Protein 4GU3 (pdb70)

Secondary structure (DSSP, 8-state):
---EE-TTEEEE-TTS--EEEE-B-TTTEEEETTEEEESSPPPPPEE-TTEEEETTTTEEEE-HHHH-EEEEEEEEEEEEETTEEEEEEEEEEEEEETTEEEEEE--EEEE---SSEEEEEETTS-BPTT--GGGG--S---S-SEEEEEEEEEEETTEEEEEEEEEEEEEEETTEEEEEEEE-S----SEEEE--EEEEEE---/---EE-TTEEEE-GGG--EEEE-B-TTTEEEETTEEEESSPPPPPEE-TTEEEETTTTEEEE-HHHH-EEEEEEEEEEEEETTEEEEEEEEEEEEEETTEEEEEEPPEEEE---SSEEEEEETTS-BPTT--GGGG--S---S-SEEEEEEEEEEETTEEEEEEEEEEEEEEETTEEEEEEEE-S----SEEEE--EEEEEE---/--EE-TTEEEE-GGG--EEEE-B-TTTEEEETTEEEESSPPPPPEE-TTEEEETTTTEEEE-HHHH-EEEEEEEEEEEEETTEEEEEEEEEEEEEETTEEEEEE--EEEE---SSEEEEEETTS-BPTT--GGGG--S---S-SEEEEEEEEEEETTEEEEEEEEEEEEEEETTEEEEEEEE-S----SEEEE--EEEEEE---

Foldseek 3Di:
DDPDDDPVWDWDCPPVDTDIDGHDDPQQWDADPNDIDGDDDDDDDADDPLWHAPPVVRDIDGNPCLQKDKWKFWDWWWWDDPVDIDTDTAIWIWIHGHQKIKTKGAKDKFWDDDQWTKIKDAQCDGIDPPDDLLQPDAPDQDPFQDKDKWWKWFAAPNDTHTWIWIWTFHDDDPSMTMIIGGGTDDDDHGMMIIHMDMDMGGHHD/DCPDDDPPWDWDCPPVRTDIDHHDDPQQWDADPNDTDGDDDDDDDADDPLWHAPVVVRDIDGNPCLQKDKWKFWDWWWKDDPVDIDTDTAIWIWIRGHQKIKTKGAKDKFWDDDQWTKIKDAQCDGIDPPDHLLQPDAPDQDPFQDKDKWWKWFAAPHDTHTWIWIWTFHDDDPSMTMIIGGGTDDDDHGMMIIHMDMDMGGHND/DPDDDPVWDWDCPPNRTDIDGHDDPQQWDADPNHTDGDDDDDDDADDPLWHAPPVVRDIDGHPCLQKDKWKFWDWKWKDDPVDIDTDTAIWIWIHGHQKIKTKGAKDKFWDDDQWTKIKDAQCDGIDPPDDLLQPDAPDQDPFQDKDKWWKWAAAPNDTHTWIWIWTFHDDDPSMTMIIGGGTDDDDHGMMIIHMDMDMGGHND

Sequence (614 aa):
KIDSVLPPLTVREASGVRTLSFGYDTSDFTIINSVLSLRSRLTLPTYRYPLELDTANNRVQVADRFGMRTGTWTGQLQYQHPQLSWRANVTLNLMKVDDWLVLSFSQMTTNSIMADGKFVINFVSGLSSGWQTGDTEPSSTIDPLSTTFAAVQFLNNGQRIDAFRIMGVSEWTDGELEIKNYGGTYTGHTQVYWAPWTIMYPCNVKIDSVLPPLTVREASGVRTLSFGYDTSDFTIINSVLSLRSRLTLPTYRYPLELDTANNRVQVADRFGMRTGTWTGQLQYQHPQLSWRANVTLNLMKVDDWLVLSFSQMTTNSIMADGKFVINFVSGLSSGWQTGDTEPSSTIDPLSTTFAAVQFLNNGQRIDAFRIMGVSEWTDGELEIKNYGGTYTGHTQVYWAPWTIMYPCNVIDSVLPPLTVREASGVRTLSFGYDTSDFTIINSVLSLRSRLTLPTYRYPLELDTANNRVQVADRFGMRTGTWTGQLQYQHPQLSWRANVTLNLMKVDDWLVLSFSQMTTNSIMADGKFVINFVSGLSSGWQTGDTEPSSTIDPLSTTFAAVQFLNNGQRIDAFRIMGVSEWTDGELEIKNYGGTYTGHTQVYWAPWTIMYPCNV

Radius of gyration: 34.75 Å; Cα contacts (8 Å, |Δi|>4): 1647; chains: 3; bounding box: 112×80×69 Å

Organism: Reovirus type 1 (strain Lang) (NCBI:txid10884)

Solvent-accessible surface area: 26298 Å² total; per-residue (Å²): 128,31,68,55,37,84,48,0,1,68,52,62,71,77,114,81,65,103,32,3,30,12,12,62,29,85,74,25,0,34,57,90,132,68,39,0,3,37,129,90,68,91,95,57,13,89,39,101,102,14,4,66,68,35,114,93,94,53,68,3,14,28,6,100,114,31,5,24,30,71,10,46,2,80,22,70,1,13,1,72,34,126,133,52,76,27,144,18,124,20,65,2,41,0,1,13,0,7,15,4,0,5,0,1,3,56,113,23,87,7,84,28,3,53,55,72,10,73,4,10,0,41,0,89,80,34,33,35,116,57,21,123,37,34,12,0,78,17,27,18,137,21,64,2,4,15,12,23,8,0,5,4,38,0,22,28,102,82,130,137,63,47,3,3,0,0,1,0,0,6,93,53,70,120,0,70,0,27,1,60,1,53,9,6,39,88,44,52,29,90,77,0,44,0,5,13,4,10,5,31,0,0,0,75,87,118,40,85,63,35,101,58,2,1,68,66,62,68,70,107,87,61,27,28,4,41,8,19,54,23,96,63,7,0,42,55,87,137,55,37,0,6,42,121,92,70,94,106,62,10,84,36,75,102,14,4,63,68,40,115,93,109,46,15,3,18,29,6,102,113,30,4,24,30,71,10,44,3,81,22,70,1,13,0,71,33,128,134,50,76,29,145,19,127,19,72,1,39,0,1,14,0,6,16,4,0,5,0,1,4,50,112,23,86,8,84,28,3,52,55,73,9,73,4,9,0,41,0,88,81,30,33,36,116,57,20,124,37,34,13,0,77,18,25,18,140,21,68,2,4,15,13,21,9,0,6,4,40,0,38,52,95,69,103,134,52,48,3,3,0,0,0,0,0,6,91,53,70,120,0,69,0,25,0,59,1,52,10,7,40,89,45,46,27,82,70,0,46,0,6,14,3,9,5,28,0,0,0,74,88,28,75,61,32,93,65,1,2,56,52,158,61,75,114,74,78,12,40,4,28,14,18,44,41,92,68,24,0,32,67,87,136,64,40,0,2,28,126,97,119,83,107,63,10,82,36,74,101,15,4,62,70,34,114,92,95,52,68,2,14,30,6,101,117,30,4,25,32,72,11,45,3,80,21,71,0,12,1,73,30,127,134,50,72,31,147,20,128,20,70,1,41,0,1,14,0,7,16,4,0,5,0,2,5,52,117,25,79,8,95,27,3,52,53,70,10,73,2,8,0,41,0,86,81,34,32,37,117,59,19,122,36,34,14,0,78,17,26,18,138,22,67,2,4,15,12,23,7,0,6,3,39,0,21,48,98,84,102,126,52,49,4,3,0,0,0,0,0,6,92,53,70,120,0,71,0,25,0,59,1,50,10,7,39,89,46,48,23,93,77,0,36,0,7,16,2,9,6,30,0,0,0,72,89

CATH classification: 2.10.25.20 (+1 more: 2.60.90.20)

InterPro domains:
  IPR002592 Outer capsid protein sigma-1, C-terminal domain [PF01664] (251-469)
  IPR008982 Adenovirus pIV-like, attachment domain [SSF49835] (330-470)

B-factor: mean 90.76, std 19.65, range [46.11, 179.5]

Structure (mmCIF, N/CA/C/O backbone):
data_4GU3
#
_entry.id   4GU3
#
_cell.length_a   147.460
_cell.length_b   147.460
_cell.length_c   164.480
_cell.angle_alpha   90.00
_cell.angle_beta   90.00
_cell.angle_gamma   120.00
#
_symmetry.space_group_name_H-M   'P 32 2 1'
#
loop_
_entity.id
_entity.type
_entity.pdbx_description
1 polymer 'Outer capsid protein sigma-1'
2 branched 'N-acetyl-alpha-neuraminic acid-(2-3)-[2-acetamido-2-deoxy-beta-D-galactopyranose-(1-4)]beta-D-galactopyranose-(1-4)-beta-D-glucopyranose'
#
loop_
_atom_site.group_PDB
_atom_site.id
_atom_site.type_symbol
_atom_site.label_atom_id
_atom_site.label_alt_id
_atom_site.label_comp_id
_atom_site.label_asym_id
_atom_site.label_entity_id
_atom_site.label_seq_id
_atom_site.pdbx_PDB_ins_code
_atom_site.Cartn_x
_atom_site.Cartn_y
_atom_site.Cartn_z
_atom_site.occupancy
_atom_site.B_iso_or_equiv
_atom_site.auth_seq_id
_atom_site.auth_comp_id
_atom_site.auth_asym_id
_atom_site.auth_atom_id
_atom_site.pdbx_PDB_model_num
ATOM 1 N N . LYS A 1 14 ? -24.455 -81.658 -6.226 1.00 120.46 265 LYS A N 1
ATOM 2 C CA . LYS A 1 14 ? -23.144 -81.623 -6.880 1.00 120.47 265 LYS A CA 1
ATOM 3 C C . LYS A 1 14 ? -22.522 -80.198 -6.985 1.00 125.23 265 LYS A C 1
ATOM 4 O O . LYS A 1 14 ? -23.233 -79.188 -6.809 1.00 125.87 265 LYS A O 1
ATOM 6 N N . ILE A 1 15 ? -21.168 -80.146 -7.231 1.00 118.94 266 ILE A N 1
ATOM 7 C CA . ILE A 1 15 ? -20.379 -78.921 -7.425 1.00 116.03 266 ILE A CA 1
ATOM 8 C C . ILE A 1 15 ? -20.425 -78.651 -8.933 1.00 116.36 266 ILE A C 1
ATOM 9 O O . ILE A 1 15 ? -19.928 -79.459 -9.741 1.00 115.44 266 ILE A O 1
ATOM 11 N N . ASP A 1 16 ? -21.139 -77.567 -9.309 1.00 109.88 267 ASP A N 1
ATOM 12 C CA . ASP A 1 16 ? -21.308 -77.132 -10.703 1.00 107.35 267 ASP A CA 1
ATOM 13 C C . ASP A 1 16 ? -19.947 -76.627 -11.263 1.00 106.19 267 ASP A C 1
ATOM 14 O O . ASP A 1 16 ? -19.378 -77.272 -12.160 1.00 104.77 267 ASP A O 1
ATOM 16 N N . SER A 1 17 ? -19.385 -75.552 -10.646 1.00 99.38 268 SER A N 1
ATOM 17 C CA . SER A 1 17 ? -18.092 -74.954 -11.022 1.00 97.28 268 SER A CA 1
ATOM 18 C C . SER A 1 17 ? -17.049 -74.805 -9.871 1.00 93.86 268 SER A C 1
ATOM 19 O O . SER A 1 17 ? -17.372 -75.046 -8.691 1.00 93.78 268 SER A O 1
ATOM 22 N N . VAL A 1 18 ? -15.775 -74.484 -10.257 1.00 82.67 269 VAL A N 1
ATOM 23 C CA . VAL A 1 18 ? -14.626 -74.351 -9.359 1.00 78.86 269 VAL A CA 1
ATOM 24 C C . VAL A 1 18 ? -13.805 -73.101 -9.640 1.00 81.59 269 VAL A C 1
ATOM 25 O O . VAL A 1 18 ? -13.455 -72.807 -10.774 1.00 82.14 269 VAL A O 1
ATOM 29 N N . LEU A 1 19 ? -13.459 -72.402 -8.595 1.00 76.87 270 LEU A N 1
ATOM 30 C CA . LEU A 1 19 ? -12.703 -71.172 -8.673 1.00 76.37 270 LEU A CA 1
ATOM 31 C C . LEU A 1 19 ? -11.211 -71.394 -8.517 1.00 83.73 270 LEU A C 1
ATOM 32 O O . LEU A 1 19 ? -10.819 -72.188 -7.645 1.00 83.02 270 LEU A O 1
ATOM 37 N N . PRO A 1 20 ? -10.353 -70.590 -9.211 1.00 82.92 271 PRO A N 1
ATOM 38 C CA . PRO A 1 20 ? -8.894 -70.698 -8.985 1.00 82.90 271 PRO A CA 1
ATOM 39 C C . PRO A 1 20 ? -8.530 -70.329 -7.542 1.00 85.13 271 PRO A C 1
ATOM 40 O O . PRO A 1 20 ? -9.236 -69.506 -6.929 1.00 83.60 271 PRO A O 1
ATOM 44 N N . PRO A 1 21 ? -7.544 -71.015 -6.921 1.00 80.90 272 PRO A N 1
ATOM 45 C CA . PRO A 1 21 ? -6.577 -71.981 -7.471 1.00 80.18 272 PRO A CA 1
ATOM 46 C C . PRO A 1 21 ? -7.124 -73.274 -8.055 1.00 82.92 272 PRO A C 1
ATOM 47 O O . PRO A 1 21 ? -6.471 -73.868 -8.922 1.00 84.32 272 PRO A O 1
ATOM 51 N N . LEU A 1 22 ? -8.277 -73.732 -7.567 1.00 76.44 273 LEU A N 1
ATOM 52 C CA . LEU A 1 22 ? -8.846 -74.974 -8.056 1.00 75.72 273 LEU A CA 1
ATOM 53 C C . LEU A 1 22 ? -9.212 -74.895 -9.546 1.00 82.34 273 LEU A C 1
ATOM 54 O O . LEU A 1 22 ? -9.755 -73.874 -10.005 1.00 83.89 273 LEU A O 1
ATOM 59 N N . THR A 1 23 ? -8.886 -75.972 -10.303 1.00 78.87 274 THR A N 1
ATOM 60 C CA . THR A 1 23 ? -9.176 -76.137 -11.736 1.00 78.94 274 THR A CA 1
ATOM 61 C C . THR A 1 23 ? -9.463 -77.584 -11.998 1.00 84.42 274 THR A C 1
ATOM 62 O O . THR A 1 23 ? -8.880 -78.472 -11.345 1.00 85.46 274 THR A O 1
ATOM 66 N N . VAL A 1 24 ? -10.314 -77.836 -13.009 1.00 81.16 275 VAL A N 1
ATOM 67 C CA . VAL A 1 24 ? -10.622 -79.198 -13.419 1.00 81.30 275 VAL A CA 1
ATOM 68 C C . VAL A 1 24 ? -10.220 -79.456 -14.882 1.00 88.33 275 VAL A C 1
ATOM 69 O O . VAL A 1 24 ? -10.495 -78.625 -15.752 1.00 86.75 275 VAL A O 1
ATOM 73 N N . ARG A 1 25 ? -9.530 -80.588 -15.130 1.00 88.53 276 ARG A N 1
ATOM 74 C CA . ARG A 1 25 ? -9.142 -81.015 -16.466 1.00 90.11 276 ARG A CA 1
ATOM 75 C C . ARG A 1 25 ? -9.978 -82.253 -16.803 1.00 102.11 276 ARG A C 1
ATOM 76 O O . ARG A 1 25 ? -9.820 -83.316 -16.168 1.00 100.19 276 ARG A O 1
ATOM 78 N N . GLU A 1 26 ? -10.950 -82.041 -17.773 1.00 105.58 277 GLU A N 1
ATOM 79 C CA . GLU A 1 26 ? -11.974 -82.953 -18.352 1.00 106.34 277 GLU A CA 1
ATOM 80 C C . GLU A 1 26 ? -11.392 -83.889 -19.437 1.00 110.45 277 GLU A C 1
ATOM 81 O O . GLU A 1 26 ? -12.129 -84.417 -20.286 1.00 109.95 277 GLU A O 1
ATOM 83 N N . ALA A 1 27 ? -10.059 -84.121 -19.347 1.00 106.91 278 ALA A N 1
ATOM 84 C CA . ALA A 1 27 ? -9.271 -84.992 -20.206 1.00 106.85 278 ALA A CA 1
ATOM 85 C C . ALA A 1 27 ? -9.729 -86.493 -20.132 1.00 112.01 278 ALA A C 1
ATOM 86 O O . ALA A 1 27 ? -9.586 -87.189 -19.100 1.00 110.73 278 ALA A O 1
ATOM 88 N N . SER A 1 28 ? -10.360 -86.926 -21.267 1.00 108.83 279 SER A N 1
ATOM 89 C CA . SER A 1 28 ? -10.915 -88.245 -21.597 1.00 107.64 279 SER A CA 1
ATOM 90 C C . SER A 1 28 ? -12.170 -88.598 -20.807 1.00 109.95 279 SER A C 1
ATOM 91 O O . SER A 1 28 ? -12.217 -89.651 -20.148 1.00 109.34 279 SER A O 1
ATOM 94 N N . GLY A 1 29 ? -13.173 -87.707 -20.888 1.00 105.89 280 GLY A N 1
ATOM 95 C CA . GLY A 1 29 ? -14.462 -87.866 -20.215 1.00 106.34 280 GLY A CA 1
ATOM 96 C C . GLY A 1 29 ? -14.428 -88.001 -18.697 1.00 111.99 280 GLY A C 1
ATOM 97 O O . GLY A 1 29 ? -15.439 -88.371 -18.084 1.00 111.13 280 GLY A O 1
ATOM 98 N N . VAL A 1 30 ? -13.251 -87.685 -18.075 1.00 109.20 281 VAL A N 1
ATOM 99 C CA . VAL A 1 30 ? -12.984 -87.727 -16.629 1.00 107.65 281 VAL A CA 1
ATOM 100 C C . VAL A 1 30 ? -12.432 -86.401 -16.061 1.00 110.11 281 VAL A C 1
ATOM 101 O O . VAL A 1 30 ? -11.257 -86.061 -16.242 1.00 109.13 281 VAL A O 1
ATOM 105 N N . ARG A 1 31 ? -13.323 -85.666 -15.385 1.00 105.90 282 ARG A N 1
ATOM 106 C CA . ARG A 1 31 ? -13.071 -84.394 -14.709 1.00 105.36 282 ARG A CA 1
ATOM 107 C C . ARG A 1 31 ? -12.100 -84.580 -13.451 1.00 105.63 282 ARG A C 1
ATOM 108 O O . ARG A 1 31 ? -12.506 -85.141 -12.408 1.00 105.47 282 ARG A O 1
ATOM 116 N N . THR A 1 32 ? -10.847 -84.056 -13.538 1.00 96.58 283 THR A N 1
ATOM 117 C CA . THR A 1 32 ? -9.927 -84.178 -12.408 1.00 92.47 283 THR A CA 1
ATOM 118 C C . THR A 1 32 ? -9.618 -82.889 -11.680 1.00 90.38 283 THR A C 1
ATOM 119 O O . THR A 1 32 ? -8.922 -82.004 -12.203 1.00 88.77 283 THR A O 1
ATOM 123 N N . LEU A 1 33 ? -10.127 -82.807 -10.439 1.00 83.24 284 LEU A N 1
ATOM 124 C CA . LEU A 1 33 ? -9.894 -81.640 -9.605 1.00 80.33 284 LEU A CA 1
ATOM 125 C C . LEU A 1 33 ? -8.491 -81.667 -9.017 1.00 80.46 284 LEU A C 1
ATOM 126 O O . LEU A 1 33 ? -8.013 -82.703 -8.515 1.00 78.40 284 LEU A O 1
ATOM 131 N N . SER A 1 34 ? -7.832 -80.506 -9.126 1.00 75.88 285 SER A N 1
ATOM 132 C CA . SER A 1 34 ? -6.454 -80.260 -8.714 1.00 76.26 285 SER A CA 1
ATOM 133 C C . SER A 1 34 ? -6.291 -78.844 -8.137 1.00 81.08 285 SER A C 1
ATOM 134 O O . SER A 1 34 ? -7.027 -77.914 -8.502 1.00 81.86 285 SER A O 1
ATOM 137 N N . PHE A 1 35 ? -5.289 -78.677 -7.269 1.00 75.08 286 PHE A N 1
ATOM 138 C CA . PHE A 1 35 ? -5.005 -77.384 -6.655 1.00 73.07 286 PHE A CA 1
ATOM 139 C C . PHE A 1 35 ? -3.864 -76.665 -7.398 1.00 75.40 286 PHE A C 1
ATOM 140 O O . PHE A 1 35 ? -2.760 -77.217 -7.538 1.00 75.66 286 PHE A O 1
ATOM 148 N N . GLY A 1 36 ? -4.127 -75.446 -7.851 1.00 70.55 287 GLY A N 1
ATOM 149 C CA . GLY A 1 36 ? -3.121 -74.679 -8.582 1.00 70.67 287 GLY A CA 1
ATOM 150 C C . GLY A 1 36 ? -2.167 -73.890 -7.709 1.00 75.03 287 GLY A C 1
ATOM 151 O O . GLY A 1 36 ? -2.600 -72.955 -7.048 1.00 75.76 287 GLY A O 1
ATOM 152 N N . TYR A 1 37 ? -0.864 -74.209 -7.710 1.00 70.59 288 TYR A N 1
ATOM 153 C CA . TYR A 1 37 ? 0.088 -73.443 -6.887 1.00 70.08 288 TYR A CA 1
ATOM 154 C C . TYR A 1 37 ? 1.290 -72.941 -7.655 1.00 76.38 288 TYR A C 1
ATOM 155 O O . TYR A 1 37 ? 1.685 -73.576 -8.640 1.00 76.03 288 TYR A O 1
ATOM 164 N N . ASP A 1 38 ? 1.909 -71.838 -7.170 1.00 73.43 289 ASP A N 1
ATOM 165 C CA . ASP A 1 38 ? 3.110 -71.249 -7.782 1.00 72.84 289 ASP A CA 1
ATOM 166 C C . ASP A 1 38 ? 4.293 -72.222 -7.644 1.00 76.25 289 ASP A C 1
ATOM 167 O O . ASP A 1 38 ? 4.737 -72.490 -6.514 1.00 76.14 289 ASP A O 1
ATOM 172 N N . THR A 1 39 ? 4.792 -72.740 -8.809 1.00 71.85 290 THR A N 1
ATOM 173 C CA . THR A 1 39 ? 5.862 -73.736 -8.922 1.00 70.16 290 THR A CA 1
ATOM 174 C C . THR A 1 39 ? 7.098 -73.468 -8.079 1.00 75.55 290 THR A C 1
ATOM 175 O O . THR A 1 39 ? 7.660 -74.429 -7.544 1.00 75.36 290 THR A O 1
ATOM 177 N N . SER A 1 40 ? 7.474 -72.160 -7.908 1.00 71.43 291 SER A N 1
ATOM 178 C CA . SER A 1 40 ? 8.648 -71.655 -7.163 1.00 71.72 291 SER A CA 1
ATOM 179 C C . SER A 1 40 ? 8.405 -71.288 -5.679 1.00 78.23 291 SER A C 1
ATOM 180 O O . SER A 1 40 ? 9.357 -71.272 -4.877 1.00 78.82 291 SER A O 1
ATOM 183 N N . ASP A 1 41 ? 7.150 -70.911 -5.345 1.00 74.78 292 ASP A N 1
ATOM 184 C CA . ASP A 1 41 ? 6.748 -70.518 -3.991 1.00 73.41 292 ASP A CA 1
ATOM 185 C C . ASP A 1 41 ? 6.401 -71.749 -3.157 1.00 73.42 292 ASP A C 1
ATOM 186 O O . ASP A 1 41 ? 6.734 -71.783 -1.970 1.00 73.42 292 ASP A O 1
ATOM 191 N N . PHE A 1 42 ? 5.755 -72.763 -3.769 1.00 66.53 293 PHE A N 1
ATOM 192 C CA . PHE A 1 42 ? 5.351 -73.972 -3.045 1.00 65.64 293 PHE A CA 1
ATOM 193 C C . PHE A 1 42 ? 5.721 -75.266 -3.743 1.00 67.35 293 PHE A C 1
ATOM 194 O O . PHE A 1 42 ? 6.177 -75.282 -4.899 1.00 67.76 293 PHE A O 1
ATOM 202 N N . THR A 1 43 ? 5.467 -76.370 -3.040 1.00 61.41 294 THR A N 1
ATOM 203 C CA . THR A 1 43 ? 5.667 -77.703 -3.577 1.00 61.02 294 THR A CA 1
ATOM 204 C C . THR A 1 43 ? 4.766 -78.711 -2.872 1.00 61.54 294 THR A C 1
ATOM 205 O O . THR A 1 43 ? 3.918 -78.346 -2.050 1.00 62.34 294 THR A O 1
ATOM 209 N N . ILE A 1 44 ? 4.917 -79.971 -3.242 1.00 54.17 295 ILE A N 1
ATOM 210 C CA . ILE A 1 44 ? 4.171 -81.018 -2.615 1.00 54.47 295 ILE A CA 1
ATOM 211 C C . ILE A 1 44 ? 5.125 -82.008 -2.059 1.00 62.12 295 ILE A C 1
ATOM 212 O O . ILE A 1 44 ? 5.970 -82.549 -2.770 1.00 61.01 295 ILE A O 1
ATOM 217 N N . ILE A 1 45 ? 5.047 -82.161 -0.740 1.00 60.61 296 ILE A N 1
ATOM 218 C CA . ILE A 1 45 ? 5.864 -83.090 0.021 1.00 59.88 296 ILE A CA 1
ATOM 219 C C . ILE A 1 45 ? 4.878 -83.827 0.832 1.00 66.35 296 ILE A C 1
ATOM 220 O O . ILE A 1 45 ? 3.916 -83.229 1.331 1.00 65.67 296 ILE A O 1
ATOM 225 N N . ASN A 1 46 ? 5.071 -85.150 0.888 1.00 65.61 297 ASN A N 1
ATOM 226 C CA . ASN A 1 46 ? 4.249 -86.099 1.637 1.00 67.27 297 ASN A CA 1
ATOM 227 C C . ASN A 1 46 ? 2.786 -85.804 1.381 1.00 72.04 297 ASN A C 1
ATOM 228 O O . ASN A 1 46 ? 2.000 -85.611 2.329 1.00 72.10 297 ASN A O 1
ATOM 233 N N . SER A 1 47 ? 2.477 -85.651 0.053 1.00 67.80 298 SER A N 1
ATOM 234 C CA . SER A 1 47 ? 1.175 -85.385 -0.564 1.00 66.10 298 SER A CA 1
ATOM 235 C C . SER A 1 47 ? 0.447 -84.141 -0.016 1.00 66.52 298 SER A C 1
ATOM 236 O O . SER A 1 47 ? -0.792 -84.091 -0.077 1.00 65.29 298 SER A O 1
ATOM 239 N N . VAL A 1 48 ? 1.215 -83.147 0.534 1.00 61.31 299 VAL A N 1
ATOM 240 C CA . VAL A 1 48 ? 0.637 -81.906 1.086 1.00 60.77 299 VAL A CA 1
ATOM 241 C C . VAL A 1 48 ? 1.315 -80.624 0.588 1.00 70.40 299 VAL A C 1
ATOM 242 O O . VAL A 1 48 ? 2.531 -80.646 0.318 1.00 71.53 299 VAL A O 1
ATOM 246 N N . LEU A 1 49 ? 0.546 -79.497 0.517 1.00 66.98 300 LEU A N 1
ATOM 247 C CA . LEU A 1 49 ? 1.125 -78.228 0.103 1.00 66.85 300 LEU A CA 1
ATOM 248 C C . LEU A 1 49 ? 2.074 -77.784 1.173 1.00 73.60 300 LEU A C 1
ATOM 249 O O . LEU A 1 49 ? 1.709 -77.714 2.342 1.00 74.24 300 LEU A O 1
ATOM 254 N N . SER A 1 50 ? 3.299 -77.527 0.770 1.00 71.63 301 SER A N 1
ATOM 255 C CA . SER A 1 50 ? 4.359 -77.087 1.648 1.00 72.82 301 SER A CA 1
ATOM 256 C C . SER A 1 50 ? 5.085 -75.940 0.990 1.00 79.48 301 SER A C 1
ATOM 257 O O . SER A 1 50 ? 4.813 -75.598 -0.170 1.00 79.29 301 SER A O 1
ATOM 260 N N . LEU A 1 51 ? 5.991 -75.322 1.736 1.00 77.13 302 LEU A N 1
ATOM 261 C CA . LEU A 1 51 ? 6.743 -74.201 1.208 1.00 76.35 302 LEU A CA 1
ATOM 262 C C . LEU A 1 51 ? 8.032 -74.660 0.612 1.00 85.63 302 LEU A C 1
ATOM 263 O O . LEU A 1 51 ? 8.781 -75.415 1.226 1.00 83.53 302 LEU A O 1
ATOM 268 N N . ARG A 1 52 ? 8.276 -74.204 -0.597 1.00 88.80 303 ARG A N 1
ATOM 269 C CA . ARG A 1 52 ? 9.505 -74.460 -1.297 1.00 91.31 303 ARG A CA 1
ATOM 270 C C . ARG A 1 52 ? 10.424 -73.422 -0.699 1.00 102.64 303 ARG A C 1
ATOM 271 O O . ARG A 1 52 ? 10.075 -72.225 -0.683 1.00 102.41 303 ARG A O 1
ATOM 279 N N . SER A 1 53 ? 11.538 -73.894 -0.106 1.00 103.81 304 SER A N 1
ATOM 280 C CA . SER A 1 53 ? 12.561 -73.071 0.569 1.00 106.40 304 SER A CA 1
ATOM 281 C C . SER A 1 53 ? 12.038 -72.056 1.606 1.00 115.90 304 SER A C 1
ATOM 282 O O . SER A 1 53 ? 11.930 -70.851 1.308 1.00 115.69 304 SER A O 1
ATOM 285 N N . ARG A 1 54 ? 11.711 -72.554 2.826 1.00 115.84 305 ARG A N 1
ATOM 286 C CA . ARG A 1 54 ? 11.275 -71.717 3.951 1.00 116.69 305 ARG A CA 1
ATOM 287 C C . ARG A 1 54 ? 12.538 -70.968 4.408 1.00 125.61 305 ARG A C 1
ATOM 288 O O . ARG A 1 54 ? 13.628 -71.568 4.487 1.00 125.36 305 ARG A O 1
ATOM 290 N N . LEU A 1 55 ? 12.427 -69.641 4.584 1.00 125.03 306 LEU A N 1
ATOM 291 C CA . LEU A 1 55 ? 13.606 -68.855 4.935 1.00 125.65 306 LEU A CA 1
ATOM 292 C C . LEU A 1 55 ? 13.951 -68.776 6.392 1.00 127.51 306 LEU A C 1
ATOM 293 O O . LEU A 1 55 ? 13.167 -68.263 7.203 1.00 126.38 306 LEU A O 1
ATOM 298 N N . THR A 1 56 ? 15.135 -69.299 6.717 1.00 123.12 307 THR A N 1
ATOM 299 C CA . THR A 1 56 ? 15.642 -69.270 8.076 1.00 122.13 307 THR A CA 1
ATOM 300 C C . THR A 1 56 ? 16.377 -67.949 8.343 1.00 123.11 307 THR A C 1
ATOM 301 O O . THR A 1 56 ? 17.264 -67.562 7.569 1.00 122.57 307 THR A O 1
ATOM 305 N N . LEU A 1 57 ? 15.954 -67.242 9.402 1.00 116.88 308 LEU A N 1
ATOM 306 C CA . LEU A 1 57 ? 16.544 -65.980 9.782 1.00 115.85 308 LEU A CA 1
ATOM 307 C C . LEU A 1 57 ? 17.876 -66.228 10.491 1.00 121.85 308 LEU A C 1
ATOM 308 O O . LEU A 1 57 ? 17.941 -67.136 11.329 1.00 121.93 308 LEU A O 1
ATOM 313 N N . PRO A 1 58 ? 18.967 -65.496 10.123 1.00 118.23 309 PRO A N 1
ATOM 314 C CA . PRO A 1 58 ? 20.281 -65.767 10.738 1.00 117.31 309 PRO A CA 1
ATOM 315 C C . PRO A 1 58 ? 20.397 -65.320 12.184 1.00 121.23 309 PRO A C 1
ATOM 316 O O . PRO A 1 58 ? 19.634 -64.447 12.633 1.00 120.37 309 PRO A O 1
ATOM 320 N N . THR A 1 59 ? 21.363 -65.921 12.905 1.00 117.19 310 THR A N 1
ATOM 321 C CA . THR A 1 59 ? 21.700 -65.511 14.266 1.00 116.43 310 THR A CA 1
ATOM 322 C C . THR A 1 59 ? 22.867 -64.525 14.177 1.00 120.07 310 THR A C 1
ATOM 323 O O . THR A 1 59 ? 23.359 -64.231 13.077 1.00 120.26 310 THR A O 1
ATOM 327 N N . TYR A 1 60 ? 23.311 -64.005 15.330 1.00 115.02 311 TYR A N 1
ATOM 328 C CA . TYR A 1 60 ? 24.367 -63.004 15.339 1.00 113.64 311 TYR A CA 1
ATOM 329 C C . TYR A 1 60 ? 25.469 -63.284 16.341 1.00 114.83 311 TYR A C 1
ATOM 330 O O . TYR A 1 60 ? 25.192 -63.578 17.501 1.00 114.49 311 TYR A O 1
ATOM 339 N N . ARG A 1 61 ? 26.723 -63.176 15.889 1.00 108.69 312 ARG A N 1
ATOM 340 C CA . ARG A 1 61 ? 27.887 -63.366 16.746 1.00 107.27 312 ARG A CA 1
ATOM 341 C C . ARG A 1 61 ? 28.337 -62.023 17.305 1.00 109.02 312 ARG A C 1
ATOM 342 O O . ARG A 1 61 ? 28.338 -61.020 16.583 1.00 108.96 312 ARG A O 1
ATOM 350 N N . TYR A 1 62 ? 28.743 -62.016 18.590 1.00 102.30 313 TYR A N 1
ATOM 351 C CA . TYR A 1 62 ? 29.265 -60.839 19.272 1.00 100.05 313 TYR A CA 1
ATOM 352 C C . TYR A 1 62 ? 30.385 -60.210 18.435 1.00 99.88 313 TYR A C 1
ATOM 353 O O . TYR A 1 62 ? 31.182 -60.944 17.839 1.00 99.21 313 TYR A O 1
ATOM 362 N N . PRO A 1 63 ? 30.457 -58.866 18.338 1.00 93.93 314 PRO A N 1
ATOM 363 C CA . PRO A 1 63 ? 29.651 -57.830 19.012 1.00 93.56 314 PRO A CA 1
ATOM 364 C C . PRO A 1 63 ? 28.299 -57.513 18.400 1.00 99.09 314 PRO A C 1
ATOM 365 O O . PRO A 1 63 ? 27.661 -56.553 18.843 1.00 99.70 314 PRO A O 1
ATOM 369 N N . LEU A 1 64 ? 27.859 -58.280 17.390 1.00 94.58 315 LEU A N 1
ATOM 370 C CA . LEU A 1 64 ? 26.539 -58.081 16.806 1.00 93.54 315 LEU A CA 1
ATOM 371 C C . LEU A 1 64 ? 25.550 -58.810 17.698 1.00 104.08 315 LEU A C 1
ATOM 372 O O . LEU A 1 64 ? 25.834 -59.920 18.179 1.00 103.60 315 LEU A O 1
ATOM 377 N N . GLU A 1 65 ? 24.397 -58.189 17.942 1.00 105.77 316 GLU A N 1
ATOM 378 C CA . GLU A 1 65 ? 23.364 -58.823 18.765 1.00 108.04 316 GLU A CA 1
ATOM 379 C C . GLU A 1 65 ? 21.969 -58.452 18.303 1.00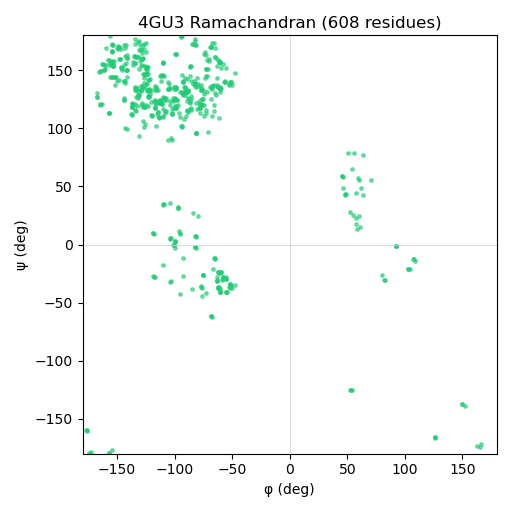 116.90 316 GLU A C 1
ATOM 380 O O . GLU A 1 65 ? 21.771 -57.360 17.750 1.00 116.85 316 GLU A O 1
ATOM 386 N N . LEU A 1 66 ? 20.996 -59.346 18.557 1.00 115.78 317 LEU A N 1
ATOM 387 C CA . LEU A 1 66 ? 19.610 -59.054 18.227 1.00 116.25 317 LEU A CA 1
ATOM 388 C C . LEU A 1 66 ? 18.869 -58.587 19.454 1.00 121.19 317 LEU A C 1
ATOM 389 O O . LEU A 1 66 ? 18.757 -59.335 20.423 1.00 119.62 317 LEU A O 1
ATOM 394 N N . ASP A 1 67 ? 18.373 -57.346 19.415 1.00 120.47 318 ASP A N 1
ATOM 395 C CA . ASP A 1 67 ? 17.534 -56.803 20.475 1.00 121.82 318 ASP A CA 1
ATOM 396 C C . ASP A 1 67 ? 16.141 -57.349 20.166 1.00 129.79 318 ASP A C 1
ATOM 397 O O . ASP A 1 67 ? 15.416 -56.782 19.340 1.00 130.78 318 ASP A O 1
ATOM 402 N N . THR A 1 68 ? 15.775 -58.463 20.814 1.00 126.54 319 THR A N 1
ATOM 403 C CA . THR A 1 68 ? 14.497 -59.148 20.578 1.00 125.63 319 THR A CA 1
ATOM 404 C C . THR A 1 68 ? 13.282 -58.318 20.940 1.00 128.61 319 THR A C 1
ATOM 405 O O . THR A 1 68 ? 12.238 -58.464 20.308 1.00 127.07 319 THR A O 1
ATOM 409 N N . ALA A 1 69 ? 13.429 -57.433 21.935 1.00 125.84 320 ALA A N 1
ATOM 410 C CA . ALA A 1 69 ? 12.363 -56.551 22.393 1.00 125.63 320 ALA A CA 1
ATOM 411 C C . ALA A 1 69 ? 11.891 -55.579 21.315 1.00 128.27 320 ALA A C 1
ATOM 412 O O . ALA A 1 69 ? 10.698 -55.297 21.247 1.00 129.12 320 ALA A O 1
ATOM 414 N N . ASN A 1 70 ? 12.805 -55.078 20.474 1.00 122.18 321 ASN A N 1
ATOM 415 C CA . ASN A 1 70 ? 12.454 -54.125 19.421 1.00 121.14 321 ASN A CA 1
ATOM 416 C C . ASN A 1 70 ? 12.759 -54.664 18.032 1.00 122.43 321 ASN A C 1
ATOM 417 O O . ASN A 1 70 ? 12.672 -53.915 17.048 1.00 120.37 321 ASN A O 1
ATOM 422 N N . ASN A 1 71 ? 13.101 -55.968 17.949 1.00 118.80 322 ASN A N 1
ATOM 423 C CA . ASN A 1 71 ? 13.486 -56.644 16.703 1.00 118.62 322 ASN A CA 1
ATOM 424 C C . ASN A 1 71 ? 14.482 -55.768 15.918 1.00 123.34 322 ASN A C 1
ATOM 425 O O . ASN A 1 71 ? 14.211 -55.327 14.794 1.00 122.31 322 ASN A O 1
ATOM 430 N N . ARG A 1 72 ? 15.617 -55.461 16.571 1.00 120.27 323 ARG A N 1
ATOM 431 C CA . ARG A 1 72 ? 16.654 -54.619 15.995 1.00 119.05 323 ARG A CA 1
ATOM 432 C C . ARG A 1 72 ? 18.025 -55.234 16.190 1.00 119.06 323 ARG A C 1
ATOM 433 O O . ARG A 1 72 ? 18.347 -55.719 17.267 1.00 116.89 323 ARG A O 1
ATOM 441 N N . VAL A 1 73 ? 18.822 -55.223 15.132 1.00 114.47 324 VAL A N 1
ATOM 442 C CA . VAL A 1 73 ? 20.191 -55.719 15.159 1.00 113.24 324 VAL A CA 1
ATOM 443 C C . VAL A 1 73 ? 21.077 -54.525 15.517 1.00 116.71 324 VAL A C 1
ATOM 444 O O . VAL A 1 73 ? 20.928 -53.437 14.942 1.00 116.66 324 VAL A O 1
ATOM 448 N N . GLN A 1 74 ? 22.015 -54.729 16.434 1.00 111.32 325 GLN A N 1
ATOM 449 C CA . GLN A 1 74 ? 22.887 -53.641 16.854 1.00 109.52 325 GLN A CA 1
ATOM 450 C C . GLN A 1 74 ? 24.262 -54.149 17.250 1.00 110.88 325 GLN A C 1
ATOM 451 O O . GLN A 1 74 ? 24.467 -55.366 17.394 1.00 109.91 325 GLN A O 1
ATOM 457 N N . VAL A 1 75 ? 25.198 -53.205 17.459 1.00 104.15 326 VAL A N 1
ATOM 458 C CA . VAL A 1 75 ? 26.502 -53.519 17.999 1.00 101.71 326 VAL A CA 1
ATOM 459 C C . VAL A 1 75 ? 26.324 -53.407 19.508 1.00 102.02 326 VAL A C 1
ATOM 460 O O . VAL A 1 75 ? 25.777 -52.410 19.978 1.00 101.00 326 VAL A O 1
ATOM 464 N N . ALA A 1 76 ? 26.779 -54.413 20.267 1.00 97.70 327 ALA A N 1
ATOM 465 C CA . ALA A 1 76 ? 26.696 -54.411 21.731 1.00 97.75 327 ALA A CA 1
ATOM 466 C C . ALA A 1 76 ? 27.373 -53.182 22.316 1.00 104.19 327 ALA A C 1
ATOM 467 O O . ALA A 1 76 ? 28.423 -52.740 21.820 1.00 105.01 327 ALA A O 1
ATOM 469 N N . ASP A 1 77 ? 26.766 -52.615 23.356 1.00 100.49 328 ASP A N 1
ATOM 470 C CA . ASP A 1 77 ? 27.311 -51.401 23.964 1.00 100.50 328 ASP A CA 1
ATOM 471 C C . ASP A 1 77 ? 28.701 -51.575 24.562 1.00 101.04 328 ASP A C 1
ATOM 472 O O . ASP A 1 77 ? 29.563 -50.679 24.4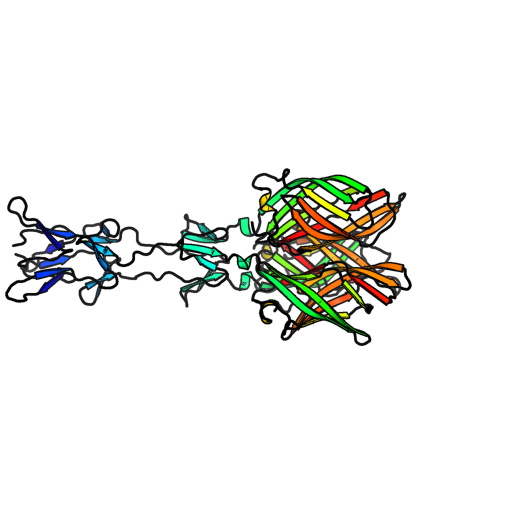37 1.00 100.14 328 ASP A O 1
ATOM 477 N N . ARG A 1 78 ? 28.919 -52.758 25.169 1.00 95.27 329 ARG A N 1
ATOM 478 C CA . ARG A 1 78 ? 30.186 -53.098 25.801 1.00 94.70 329 ARG A CA 1
ATOM 479 C C . ARG A 1 78 ? 31.371 -53.106 24.851 1.00 96.95 329 ARG A C 1
ATOM 480 O O . ARG A 1 78 ? 32.524 -52.927 25.279 1.00 97.53 329 ARG A O 1
ATOM 488 N N . PHE A 1 79 ? 31.083 -53.291 23.557 1.00 90.98 330 PHE A N 1
ATOM 489 C CA . PHE A 1 79 ? 32.110 -53.301 22.532 1.00 89.29 330 PHE A CA 1
ATOM 490 C C . PHE A 1 79 ? 32.875 -51.978 22.475 1.00 92.57 330 PHE A C 1
ATOM 491 O O . PHE A 1 79 ? 34.100 -52.004 22.350 1.00 93.11 330 PHE A O 1
ATOM 499 N N . GLY A 1 80 ? 32.159 -50.862 22.607 1.00 87.51 331 GLY A N 1
ATOM 500 C CA . GLY A 1 80 ? 32.769 -49.540 22.629 1.00 86.80 331 GLY A CA 1
ATOM 501 C C . GLY A 1 80 ? 33.469 -49.205 23.937 1.00 88.39 331 GLY A C 1
ATOM 502 O O . GLY A 1 80 ? 34.389 -48.365 23.964 1.00 87.59 331 GLY A O 1
ATOM 503 N N . MET A 1 81 ? 33.021 -49.835 25.037 1.00 82.52 332 MET A N 1
ATOM 504 C CA . MET A 1 81 ? 33.621 -49.570 26.333 1.00 80.78 332 MET A CA 1
ATOM 505 C C . MET A 1 81 ? 33.299 -50.603 27.371 1.00 83.60 332 MET A C 1
ATOM 506 O O . MET A 1 81 ? 32.134 -50.798 27.728 1.00 83.46 332 MET A O 1
ATOM 511 N N . ARG A 1 82 ? 34.342 -51.223 27.898 1.00 80.16 333 ARG A N 1
ATOM 512 C CA . ARG A 1 82 ? 34.210 -52.177 28.977 1.00 80.80 333 ARG A CA 1
ATOM 513 C C . ARG A 1 82 ? 35.328 -51.870 29.957 1.00 85.41 333 ARG A C 1
ATOM 514 O O . ARG A 1 82 ? 36.498 -51.935 29.589 1.00 85.34 333 ARG A O 1
ATOM 522 N N . THR A 1 83 ? 34.979 -51.499 31.187 1.00 82.72 334 THR A N 1
ATOM 523 C CA . THR A 1 83 ? 35.991 -51.144 32.183 1.00 82.88 334 THR A CA 1
ATOM 524 C C . THR A 1 83 ? 36.300 -52.278 33.141 1.00 89.03 334 THR A C 1
ATOM 525 O O . THR A 1 83 ? 35.534 -53.226 33.266 1.00 89.53 334 THR A O 1
ATOM 529 N N . GLY A 1 84 ? 37.414 -52.145 33.833 1.00 85.52 335 GLY A N 1
ATOM 530 C CA . GLY A 1 84 ? 37.845 -53.107 34.830 1.00 85.00 335 GLY A CA 1
ATOM 531 C C . GLY A 1 84 ? 39.058 -52.614 35.580 1.00 87.89 335 GLY A C 1
ATOM 532 O O . GLY A 1 84 ? 39.534 -51.498 35.354 1.00 86.46 335 GLY A O 1
ATOM 533 N N . THR A 1 85 ? 39.543 -53.436 36.498 1.00 84.71 336 THR A N 1
ATOM 534 C CA . THR A 1 85 ? 40.726 -53.106 37.266 1.00 85.06 336 THR A CA 1
ATOM 535 C C . THR A 1 85 ? 41.551 -54.343 37.468 1.00 89.55 336 THR A C 1
ATOM 536 O O . THR A 1 85 ? 41.021 -55.458 37.536 1.00 90.75 336 THR A O 1
ATOM 540 N N . TRP A 1 86 ? 42.857 -54.149 37.578 1.00 82.46 337 TRP A N 1
ATOM 541 C CA . TRP A 1 86 ? 43.752 -55.228 37.933 1.00 79.79 337 TRP A CA 1
ATOM 542 C C . TRP A 1 86 ? 44.485 -54.795 39.166 1.00 84.30 337 TRP A C 1
ATOM 543 O O . TRP A 1 86 ? 45.034 -53.682 39.207 1.00 83.89 337 TRP A O 1
ATOM 554 N N . THR A 1 87 ? 44.457 -55.650 40.192 1.00 80.80 338 THR A N 1
ATOM 555 C CA . THR A 1 87 ? 45.181 -55.370 41.418 1.00 80.15 338 THR A CA 1
ATOM 556 C C . THR A 1 87 ? 46.222 -56.435 41.587 1.00 81.69 338 THR A C 1
ATOM 557 O O . THR A 1 87 ? 45.916 -57.636 41.591 1.00 81.05 338 THR A O 1
ATOM 561 N N . GLY A 1 88 ? 47.452 -55.987 41.708 1.00 77.30 339 GLY A N 1
ATOM 562 C CA . GLY A 1 88 ? 48.556 -56.903 41.874 1.00 77.57 339 GLY A CA 1
ATOM 563 C C . GLY A 1 88 ? 49.853 -56.171 42.076 1.00 81.79 339 GLY A C 1
ATOM 564 O O . GLY A 1 88 ? 49.874 -54.994 42.464 1.00 81.19 339 GLY A O 1
ATOM 565 N N . GLN A 1 89 ? 50.942 -56.890 41.831 1.00 77.84 340 GLN A N 1
ATOM 566 C CA . GLN A 1 89 ? 52.266 -56.345 41.978 1.00 76.95 340 GLN A CA 1
ATOM 567 C C . GLN A 1 89 ? 52.924 -56.188 40.623 1.00 81.66 340 GLN A C 1
ATOM 568 O O . GLN A 1 89 ? 53.091 -57.161 39.843 1.00 82.16 340 GLN A O 1
ATOM 574 N N . LEU A 1 90 ? 53.281 -54.927 40.337 1.00 75.46 341 LEU A N 1
ATOM 575 C CA . LEU A 1 90 ? 53.996 -54.568 39.134 1.00 72.85 341 LEU A CA 1
ATOM 576 C C . LEU A 1 90 ? 55.423 -55.038 39.384 1.00 74.33 341 LEU A C 1
ATOM 577 O O . LEU A 1 90 ? 56.057 -54.629 40.374 1.00 76.28 341 LEU A O 1
ATOM 582 N N . GLN A 1 91 ? 55.896 -55.943 38.531 1.00 66.60 342 GLN A N 1
ATOM 583 C CA . GLN A 1 91 ? 57.235 -56.460 38.712 1.00 65.96 342 GLN A CA 1
ATOM 584 C C . GLN A 1 91 ? 58.219 -55.748 37.831 1.00 69.92 342 GLN A C 1
ATOM 585 O O . GLN A 1 91 ? 58.016 -55.710 36.616 1.00 71.29 342 GLN A O 1
ATOM 591 N N . TYR A 1 92 ? 59.284 -55.178 38.430 1.00 63.91 343 TYR A N 1
ATOM 592 C CA . TYR A 1 92 ? 60.352 -54.607 37.644 1.00 63.12 343 TYR A CA 1
ATOM 593 C C . TYR A 1 92 ? 61.456 -55.671 37.601 1.00 68.48 343 TYR A C 1
ATOM 594 O O . TYR A 1 92 ? 61.756 -56.295 38.630 1.00 67.48 343 TYR A O 1
ATOM 603 N N . GLN A 1 93 ? 62.004 -55.915 36.395 1.00 63.69 344 GLN A N 1
ATOM 604 C CA . GLN A 1 93 ? 62.988 -56.950 36.222 1.00 63.12 344 GLN A CA 1
ATOM 605 C C . GLN A 1 93 ? 64.200 -56.520 35.455 1.00 69.59 344 GLN A C 1
ATOM 606 O O . GLN A 1 93 ? 64.123 -56.012 34.324 1.00 73.44 344 GLN A O 1
ATOM 612 N N . HIS A 1 94 ? 65.345 -56.780 36.067 1.00 61.73 345 HIS A N 1
ATOM 613 C CA . HIS A 1 94 ? 66.648 -56.526 35.494 1.00 58.70 345 HIS A CA 1
ATOM 614 C C . HIS A 1 94 ? 67.586 -57.486 36.212 1.00 64.69 345 HIS A C 1
ATOM 615 O O . HIS A 1 94 ? 67.388 -57.772 37.391 1.00 66.34 345 HIS A O 1
ATOM 622 N N . PRO A 1 95 ? 68.591 -58.029 35.526 1.00 60.56 346 PRO A N 1
ATOM 623 C CA . PRO A 1 95 ? 69.510 -58.969 36.183 1.00 60.31 346 PRO A CA 1
ATOM 624 C C . PRO A 1 95 ? 70.133 -58.465 37.493 1.00 66.39 346 PRO A C 1
ATOM 625 O O . PRO A 1 95 ? 70.261 -59.243 38.439 1.00 65.82 346 PRO A O 1
ATOM 629 N N . GLN A 1 96 ? 70.454 -57.166 37.559 1.00 63.41 347 GLN A N 1
ATOM 630 C CA . GLN A 1 96 ? 71.112 -56.583 38.714 1.00 63.48 347 GLN A CA 1
ATOM 631 C C . GLN A 1 96 ? 70.206 -55.856 39.659 1.00 67.43 347 GLN A C 1
ATOM 632 O O . GLN A 1 96 ? 70.692 -55.274 40.632 1.00 67.67 347 GLN A O 1
ATOM 638 N N . LEU A 1 97 ? 68.903 -55.861 39.386 1.00 63.19 348 LEU A N 1
ATOM 639 C CA . LEU A 1 97 ? 67.916 -55.170 40.210 1.00 63.28 348 LEU A CA 1
ATOM 640 C C . LEU A 1 97 ? 66.490 -55.596 39.854 1.00 69.95 348 LEU A C 1
ATOM 641 O O . LEU A 1 97 ? 66.089 -55.541 38.692 1.00 72.48 348 LEU A O 1
ATOM 646 N N . SER A 1 98 ? 65.729 -56.016 40.843 1.00 65.61 349 SER A N 1
ATOM 647 C CA . SER A 1 98 ? 64.345 -56.375 40.605 1.00 65.75 349 SER A CA 1
ATOM 648 C C . SER A 1 98 ? 63.533 -56.130 41.870 1.00 74.02 349 SER A C 1
ATOM 649 O O . SER A 1 98 ? 64.030 -56.342 42.997 1.00 72.48 349 SER A O 1
ATOM 652 N N . TRP A 1 99 ? 62.278 -55.680 41.684 1.00 71.93 350 TRP A N 1
ATOM 653 C CA . TRP A 1 99 ? 61.390 -55.394 42.801 1.00 70.26 350 TRP A CA 1
ATOM 654 C C . TRP A 1 99 ? 59.926 -55.520 42.410 1.00 76.50 350 TRP A C 1
ATOM 655 O O . TRP A 1 99 ? 59.582 -55.681 41.232 1.00 75.78 350 TRP A O 1
ATOM 666 N N . ARG A 1 100 ? 59.061 -55.442 43.410 1.00 75.41 351 ARG A N 1
ATOM 667 C CA . ARG A 1 100 ? 57.624 -55.537 43.224 1.00 75.82 351 ARG A CA 1
ATOM 668 C C . ARG A 1 100 ? 56.968 -54.360 43.919 1.00 83.54 351 ARG A C 1
ATOM 669 O O . ARG A 1 100 ? 57.288 -54.047 45.084 1.00 85.88 351 ARG A O 1
ATOM 677 N N . ALA A 1 101 ? 56.041 -53.697 43.201 1.00 79.27 352 ALA A N 1
ATOM 678 C CA . ALA A 1 101 ? 55.299 -52.568 43.756 1.00 78.68 352 ALA A CA 1
ATOM 679 C C . ALA A 1 101 ? 53.814 -52.827 43.653 1.00 82.99 352 ALA A C 1
ATOM 680 O O . ALA A 1 101 ? 53.338 -53.369 42.655 1.00 81.68 352 ALA A O 1
ATOM 682 N N . ASN A 1 102 ? 53.085 -52.496 44.711 1.00 80.38 353 ASN A N 1
ATOM 683 C CA . ASN A 1 102 ? 51.650 -52.714 44.729 1.00 79.86 353 ASN A CA 1
ATOM 684 C C . ASN A 1 102 ? 50.959 -51.632 43.932 1.00 82.12 353 ASN A C 1
ATOM 685 O O . ASN A 1 102 ? 51.136 -50.442 44.203 1.00 82.19 353 ASN A O 1
ATOM 690 N N . VAL A 1 103 ? 50.226 -52.044 42.907 1.00 77.38 354 VAL A N 1
ATOM 691 C CA . VAL A 1 103 ? 49.524 -51.104 42.042 1.00 77.27 354 VAL A CA 1
ATOM 692 C C . VAL A 1 103 ? 48.121 -51.592 41.773 1.00 84.60 354 VAL A C 1
ATOM 693 O O . VAL A 1 103 ? 47.802 -52.784 41.925 1.00 85.37 354 VAL A O 1
ATOM 697 N N . THR A 1 104 ? 47.294 -50.658 41.325 1.00 82.47 355 THR A N 1
ATOM 698 C CA . THR A 1 104 ? 45.951 -50.916 40.837 1.00 82.83 355 THR A CA 1
ATOM 699 C C . THR A 1 104 ? 45.854 -50.118 39.553 1.00 88.26 355 THR A C 1
ATOM 700 O O . THR A 1 104 ? 45.934 -48.871 39.559 1.00 88.06 355 THR A O 1
ATOM 704 N N . LEU A 1 105 ? 45.688 -50.856 38.451 1.00 84.24 356 LEU A N 1
ATOM 705 C CA . LEU A 1 105 ? 45.643 -50.333 37.094 1.00 82.50 356 LEU A CA 1
ATOM 706 C C . LEU A 1 105 ? 44.250 -50.345 36.609 1.00 86.21 356 LEU A C 1
ATOM 707 O O . LEU A 1 105 ? 43.555 -51.342 36.816 1.00 83.40 356 LEU A O 1
ATOM 712 N N . ASN A 1 106 ? 43.832 -49.274 35.923 1.00 84.70 357 ASN A N 1
ATOM 713 C CA . ASN A 1 106 ? 42.518 -49.284 35.314 1.00 84.15 357 ASN A CA 1
ATOM 714 C C . ASN A 1 106 ? 42.645 -49.858 33.925 1.00 85.12 357 ASN A C 1
ATOM 715 O O . ASN A 1 106 ? 43.643 -49.640 33.239 1.00 83.69 357 ASN A O 1
ATOM 720 N N . LEU A 1 107 ? 41.646 -50.634 33.539 1.00 80.54 358 LEU A N 1
ATOM 721 C CA . LEU A 1 107 ? 41.620 -51.269 32.243 1.00 80.07 358 LEU A CA 1
ATOM 722 C C . LEU A 1 107 ? 40.397 -50.849 31.493 1.00 84.22 358 LEU A C 1
ATOM 723 O O . LEU A 1 107 ? 39.326 -50.733 32.085 1.00 84.83 358 LEU A O 1
ATOM 728 N N . MET A 1 108 ? 40.536 -50.652 30.190 1.00 79.65 359 MET A N 1
ATOM 729 C CA . MET A 1 108 ? 39.386 -50.429 29.342 1.00 79.54 359 MET A CA 1
ATOM 730 C C . MET A 1 108 ? 39.493 -51.040 27.978 1.00 83.28 359 MET A C 1
ATOM 731 O O . MET A 1 108 ? 40.468 -50.819 27.273 1.00 82.36 359 MET A O 1
ATOM 736 N N . LYS A 1 109 ? 38.512 -51.865 27.643 1.00 79.67 360 LYS A N 1
ATOM 737 C CA . LYS A 1 109 ? 38.399 -52.480 26.350 1.00 79.53 360 LYS A CA 1
ATOM 738 C C . LYS A 1 109 ? 37.589 -51.527 25.462 1.00 84.96 360 LYS A C 1
ATOM 739 O O . LYS A 1 109 ? 36.410 -51.260 25.722 1.00 85.85 360 LYS A O 1
ATOM 745 N N . VAL A 1 110 ? 38.234 -50.994 24.437 1.00 80.85 361 VAL A N 1
ATOM 746 C CA . VAL A 1 110 ? 37.589 -50.119 23.480 1.00 80.73 361 VAL A CA 1
ATOM 747 C C . VAL A 1 110 ? 37.725 -50.785 22.143 1.00 84.86 361 VAL A C 1
ATOM 748 O O . VAL A 1 110 ? 38.836 -50.875 21.613 1.00 85.47 361 VAL A O 1
ATOM 752 N N . ASP A 1 111 ? 36.609 -51.264 21.587 1.00 81.19 362 ASP A N 1
ATOM 753 C CA . ASP A 1 111 ? 36.611 -51.978 20.309 1.00 80.72 362 ASP A CA 1
ATOM 754 C C . ASP A 1 111 ? 37.599 -53.119 20.395 1.00 85.75 362 ASP A C 1
ATOM 755 O O . ASP A 1 111 ? 37.536 -53.904 21.362 1.00 85.28 362 ASP A O 1
ATOM 760 N N . ASP A 1 112 ? 38.553 -53.174 19.447 1.00 83.08 363 ASP A N 1
ATOM 761 C CA . ASP A 1 112 ? 39.559 -54.232 19.436 1.00 83.08 363 ASP A CA 1
ATOM 762 C C . ASP A 1 112 ? 40.876 -53.817 20.081 1.00 87.82 363 ASP A C 1
ATOM 763 O O . ASP A 1 112 ? 41.939 -54.328 19.696 1.00 88.71 363 ASP A O 1
ATOM 768 N N . TRP A 1 113 ? 40.792 -52.923 21.100 1.00 82.69 364 TRP A N 1
ATOM 769 C CA . TRP A 1 113 ? 41.948 -52.435 21.844 1.00 81.97 364 TRP A CA 1
ATOM 770 C C . TRP A 1 113 ? 41.787 -52.638 23.334 1.00 85.62 364 TRP A C 1
ATOM 771 O O . TRP A 1 113 ? 40.684 -52.500 23.864 1.00 87.87 364 TRP A O 1
ATOM 782 N N . LEU A 1 114 ? 42.899 -52.908 24.023 1.00 77.59 365 LEU A N 1
ATOM 783 C CA . LEU A 1 114 ? 42.904 -52.931 25.472 1.00 74.79 365 LEU A CA 1
ATOM 784 C C . LEU A 1 114 ? 43.754 -51.758 25.955 1.00 76.38 365 LEU A C 1
ATOM 785 O O . LEU A 1 114 ? 44.915 -51.647 25.575 1.00 76.35 365 LEU A O 1
ATOM 790 N N . VAL A 1 115 ? 43.196 -50.894 26.790 1.00 70.17 366 VAL A N 1
ATOM 791 C CA . VAL A 1 115 ? 43.950 -49.756 27.334 1.00 68.00 366 VAL A CA 1
ATOM 792 C C . VAL A 1 115 ? 44.294 -50.005 28.784 1.00 71.57 366 VAL A C 1
ATOM 793 O O . VAL A 1 115 ? 43.415 -50.383 29.560 1.00 71.31 366 VAL A O 1
ATOM 797 N N . LEU A 1 116 ? 45.551 -49.746 29.160 1.00 67.28 367 LEU A N 1
ATOM 798 C CA . LEU A 1 116 ? 45.984 -49.840 30.551 1.00 67.36 367 LEU A CA 1
ATOM 799 C C . LEU A 1 116 ? 46.257 -48.420 31.052 1.00 74.70 367 LEU A C 1
ATOM 800 O O . LEU A 1 116 ? 47.003 -47.673 30.410 1.00 73.14 367 LEU A O 1
ATOM 805 N N . SER A 1 117 ? 45.635 -48.036 32.181 1.00 74.51 368 SER A N 1
ATOM 806 C CA . SER A 1 117 ? 45.821 -46.702 32.743 1.00 75.15 368 SER A CA 1
ATOM 807 C C . SER A 1 117 ? 46.516 -46.736 34.097 1.00 82.15 368 SER A C 1
ATOM 808 O O . SER A 1 117 ? 45.944 -47.220 35.092 1.00 83.71 368 SER A O 1
ATOM 811 N N . PHE A 1 118 ? 47.741 -46.183 34.140 1.00 78.65 369 PHE A N 1
ATOM 812 C CA . PHE A 1 118 ? 48.512 -46.091 35.372 1.00 79.29 369 PHE A CA 1
ATOM 813 C C . PHE A 1 118 ? 48.307 -44.747 36.009 1.00 86.06 369 PHE A C 1
ATOM 814 O O . PHE A 1 118 ? 48.476 -43.711 35.353 1.00 86.23 369 PHE A O 1
ATOM 822 N N . SER A 1 119 ? 48.013 -44.761 37.314 1.00 83.07 370 SER A N 1
ATOM 823 C CA . SER A 1 119 ? 47.906 -43.536 38.088 1.00 82.78 370 SER A CA 1
ATOM 824 C C . SER A 1 119 ? 49.340 -43.177 38.468 1.00 87.90 370 SER A C 1
ATOM 825 O O . SER A 1 119 ? 50.266 -43.963 38.198 1.00 89.54 370 SER A O 1
ATOM 828 N N . GLN A 1 120 ? 49.547 -42.016 39.104 1.00 81.68 371 GLN A N 1
ATOM 829 C CA . GLN A 1 120 ? 50.900 -41.658 39.537 1.00 79.14 371 GLN A CA 1
ATOM 830 C C . GLN A 1 120 ? 51.433 -42.705 40.492 1.00 78.28 371 GLN A C 1
ATOM 831 O O . GLN A 1 120 ? 50.647 -43.401 41.118 1.00 76.86 371 GLN A O 1
ATOM 837 N N . MET A 1 121 ? 52.738 -42.880 40.549 1.00 73.67 372 MET A N 1
ATOM 838 C CA . MET A 1 121 ? 53.303 -43.846 41.478 1.00 73.62 372 MET A CA 1
ATOM 839 C C . MET A 1 121 ? 54.719 -43.507 41.885 1.00 77.77 372 MET A C 1
ATOM 840 O O . MET A 1 121 ? 55.434 -42.827 41.147 1.00 75.55 372 MET A O 1
ATOM 845 N N . THR A 1 122 ? 55.114 -43.971 43.071 1.00 75.22 373 THR A N 1
ATOM 846 C CA . THR A 1 122 ? 56.479 -43.820 43.567 1.00 75.09 373 THR A CA 1
ATOM 847 C C . THR A 1 122 ? 57.060 -45.208 43.712 1.00 78.69 373 THR A C 1
ATOM 848 O O . THR A 1 122 ? 56.480 -46.048 44.412 1.00 78.71 373 THR A O 1
ATOM 852 N N . THR A 1 123 ? 58.178 -45.472 43.028 1.00 73.80 374 THR A N 1
ATOM 853 C CA . THR A 1 123 ? 58.795 -46.800 43.088 1.00 72.36 374 THR A CA 1
ATOM 854 C C . THR A 1 123 ? 60.246 -46.665 43.465 1.00 72.18 374 THR A C 1
ATOM 855 O O . THR A 1 123 ? 60.799 -45.552 43.446 1.00 70.56 374 THR A O 1
ATOM 859 N N . ASN A 1 124 ? 60.886 -47.824 43.726 1.00 67.32 375 ASN A N 1
ATOM 860 C CA . ASN A 1 124 ? 62.324 -47.883 43.978 1.00 67.90 375 ASN A CA 1
ATOM 861 C C . ASN A 1 124 ? 63.030 -47.481 42.684 1.00 74.17 375 ASN A C 1
ATOM 862 O O . ASN A 1 124 ? 62.407 -47.343 41.612 1.00 73.40 375 ASN A O 1
ATOM 867 N N . SER A 1 125 ? 64.354 -47.340 42.774 1.00 70.96 376 SER A N 1
ATOM 868 C CA . SER A 1 125 ? 65.166 -46.964 41.626 1.00 69.46 376 SER A CA 1
ATOM 869 C C . SER A 1 125 ? 65.150 -48.023 40.537 1.00 69.66 376 SER A C 1
ATOM 870 O O . SER A 1 125 ? 64.764 -49.161 40.786 1.00 67.76 376 SER A O 1
ATOM 873 N N . ILE A 1 126 ? 65.516 -47.642 39.323 1.00 64.68 377 ILE A N 1
ATOM 874 C CA . ILE A 1 126 ? 65.560 -48.554 38.158 1.00 62.05 377 ILE A CA 1
ATOM 875 C C . ILE A 1 126 ? 66.882 -48.439 37.405 1.00 65.84 377 ILE A C 1
ATOM 876 O O . ILE A 1 126 ? 67.582 -47.429 37.517 1.00 64.84 377 ILE A O 1
ATOM 881 N N . MET A 1 127 ? 67.196 -49.454 36.602 1.00 62.63 378 MET A N 1
ATOM 882 C CA . MET A 1 127 ? 68.392 -49.427 35.768 1.00 61.96 378 MET A CA 1
ATOM 883 C C . MET A 1 127 ? 68.083 -48.619 34.502 1.00 68.96 378 MET A C 1
ATOM 884 O O . MET A 1 127 ? 66.910 -48.263 34.256 1.00 68.20 378 MET A O 1
ATOM 889 N N . ALA A 1 128 ? 69.131 -48.352 33.692 1.00 66.20 379 ALA A N 1
ATOM 890 C CA . ALA A 1 128 ? 69.011 -47.607 32.440 1.00 65.30 379 ALA A CA 1
ATOM 891 C C . ALA A 1 128 ? 67.987 -48.221 31.466 1.00 72.22 379 ALA A C 1
ATOM 892 O O . ALA A 1 128 ? 67.382 -47.490 30.691 1.00 71.65 379 ALA A O 1
ATOM 894 N N . ASP A 1 129 ? 67.770 -49.545 31.534 1.00 71.62 380 ASP A N 1
ATOM 895 C CA . ASP A 1 129 ? 66.752 -50.261 30.781 1.00 72.09 380 ASP A CA 1
ATOM 896 C C . ASP A 1 129 ? 66.208 -51.385 31.679 1.00 78.66 380 ASP A C 1
ATOM 897 O O . ASP A 1 129 ? 66.769 -51.639 32.744 1.00 80.69 380 ASP A O 1
ATOM 902 N N . GLY A 1 130 ? 65.144 -52.052 31.247 1.00 74.27 381 GLY A N 1
ATOM 903 C CA . GLY A 1 130 ? 64.547 -53.132 32.022 1.00 73.69 381 GLY A CA 1
ATOM 904 C C . GLY A 1 130 ? 63.143 -53.496 31.596 1.00 79.12 381 GLY A C 1
ATOM 905 O O . GLY A 1 130 ? 62.634 -52.986 30.600 1.00 77.64 381 GLY A O 1
ATOM 906 N N . LYS A 1 131 ? 62.504 -54.377 32.361 1.00 78.15 382 LYS A N 1
ATOM 907 C CA . LYS A 1 131 ? 61.180 -54.893 32.043 1.00 77.95 382 LYS A CA 1
ATOM 908 C C . LYS A 1 131 ? 60.199 -54.647 33.154 1.00 83.34 382 LYS A C 1
ATOM 909 O O . LYS A 1 131 ? 60.540 -54.729 34.330 1.00 83.11 382 LYS A O 1
ATOM 915 N N . PHE A 1 132 ? 58.952 -54.422 32.778 1.00 80.60 383 PHE A N 1
ATOM 916 C CA . PHE A 1 132 ? 57.837 -54.397 33.716 1.00 80.76 383 PHE A CA 1
ATOM 917 C C . PHE A 1 132 ? 56.961 -55.562 33.352 1.00 80.42 383 PHE A C 1
ATOM 918 O O . PHE A 1 132 ? 56.708 -55.805 32.170 1.00 81.93 383 PHE A O 1
ATOM 926 N N . VAL A 1 133 ? 56.557 -56.337 34.349 1.00 72.27 384 VAL A N 1
ATOM 927 C CA . VAL A 1 133 ? 55.714 -57.492 34.119 1.00 70.59 384 VAL A CA 1
ATOM 928 C C . VAL A 1 133 ? 54.453 -57.386 34.930 1.00 73.40 384 VAL A C 1
ATOM 929 O O . VAL A 1 133 ? 54.494 -57.096 36.139 1.00 74.94 384 VAL A O 1
ATOM 933 N N . ILE A 1 134 ? 53.330 -57.638 34.267 1.00 66.77 385 ILE A N 1
ATOM 934 C CA . ILE A 1 134 ? 52.037 -57.633 34.908 1.00 65.69 385 ILE A CA 1
ATOM 935 C C . ILE A 1 134 ? 51.465 -59.029 34.814 1.00 71.07 385 ILE A C 1
ATOM 936 O O . ILE A 1 134 ? 51.240 -59.521 33.698 1.00 69.09 385 ILE A O 1
ATOM 941 N N . ASN A 1 135 ? 51.236 -59.676 35.980 1.00 71.18 386 ASN A N 1
ATOM 942 C CA . ASN A 1 135 ? 50.671 -61.028 35.987 1.00 73.24 386 ASN A CA 1
ATOM 943 C C . ASN A 1 135 ? 49.169 -61.026 36.118 1.00 81.48 386 ASN A C 1
ATOM 944 O O . ASN A 1 135 ? 48.646 -60.867 37.219 1.00 80.54 386 ASN A O 1
ATOM 949 N N . PHE A 1 136 ? 48.482 -61.230 34.992 1.00 81.67 387 PHE A N 1
ATOM 950 C CA . PHE A 1 136 ? 47.033 -61.211 34.931 1.00 83.03 387 PHE A CA 1
ATOM 951 C C . PHE A 1 136 ? 46.410 -62.524 35.343 1.00 91.41 387 PHE A C 1
ATOM 952 O O . PHE A 1 136 ? 45.169 -62.602 35.397 1.00 92.51 387 PHE A O 1
ATOM 960 N N . VAL A 1 137 ? 47.247 -63.553 35.660 1.00 88.04 388 VAL A N 1
ATOM 961 C CA . VAL A 1 137 ? 46.740 -64.869 36.099 1.00 88.40 388 VAL A CA 1
ATOM 962 C C . VAL A 1 137 ? 45.735 -64.721 37.259 1.00 91.02 388 VAL A C 1
ATOM 963 O O . VAL A 1 137 ? 44.767 -65.460 37.339 1.00 90.68 388 VAL A O 1
ATOM 967 N N . SER A 1 138 ? 45.964 -63.733 38.119 1.00 86.87 389 SER A N 1
ATOM 968 C CA . SER A 1 138 ? 45.095 -63.356 39.206 1.00 86.16 389 SER A CA 1
ATOM 969 C C . SER A 1 138 ? 45.084 -61.818 39.327 1.00 88.72 389 SER A C 1
ATOM 970 O O . SER A 1 138 ? 45.979 -61.144 38.823 1.00 88.30 389 SER A O 1
ATOM 973 N N . GLY A 1 139 ? 44.072 -61.283 39.988 1.00 84.51 390 GLY A N 1
ATOM 974 C CA . GLY A 1 139 ? 43.993 -59.853 40.255 1.00 83.85 390 GLY A CA 1
ATOM 975 C C . GLY A 1 139 ? 42.958 -59.079 39.474 1.00 86.49 390 GLY A C 1
ATOM 976 O O . GLY A 1 139 ? 42.670 -57.916 39.783 1.00 84.83 390 GLY A O 1
ATOM 977 N N . LEU A 1 140 ? 42.400 -59.703 38.457 1.00 84.45 391 LEU A N 1
ATOM 978 C CA . LEU A 1 140 ? 41.408 -59.009 37.648 1.00 85.49 391 LEU A CA 1
ATOM 979 C C . LEU A 1 140 ? 40.084 -58.846 38.368 1.00 92.17 391 LEU A C 1
ATOM 980 O O . LEU A 1 140 ? 39.675 -59.731 39.121 1.00 91.69 391 LEU A O 1
ATOM 985 N N . SER A 1 141 ? 39.413 -57.718 38.126 1.00 90.69 392 SER A N 1
ATOM 986 C CA . SER A 1 141 ? 38.106 -57.445 38.705 1.00 91.96 392 SER A CA 1
ATOM 987 C C . SER A 1 141 ? 37.066 -58.386 38.096 1.00 100.51 392 SER A C 1
ATOM 988 O O . SER A 1 141 ? 37.363 -59.107 37.127 1.00 100.91 392 SER A O 1
ATOM 991 N N . SER A 1 142 ? 35.852 -58.392 38.679 1.00 99.12 393 SER A N 1
ATOM 992 C CA . SER A 1 142 ? 34.772 -59.268 38.236 1.00 99.50 393 SER A CA 1
ATOM 993 C C . SER A 1 142 ? 34.344 -58.999 36.801 1.00 103.50 393 SER A C 1
ATOM 994 O O . SER A 1 142 ? 34.193 -57.842 36.387 1.00 102.30 393 SER A O 1
ATOM 997 N N . GLY A 1 143 ? 34.162 -60.089 36.071 1.00 100.55 394 GLY A N 1
ATOM 998 C CA . GLY A 1 143 ? 33.763 -60.060 34.675 1.00 100.20 394 GLY A CA 1
ATOM 999 C C . GLY A 1 143 ? 34.937 -60.332 33.769 1.00 102.87 394 GLY A C 1
ATOM 1000 O O . GLY A 1 143 ? 34.758 -60.750 32.623 1.00 103.17 394 GLY A O 1
ATOM 1001 N N . TRP A 1 144 ? 36.146 -60.126 34.291 1.00 97.12 395 TRP A N 1
ATOM 1002 C CA . TRP A 1 144 ? 37.357 -60.282 33.504 1.00 95.22 395 TRP A CA 1
ATOM 1003 C C . TRP A 1 144 ? 38.058 -61.602 33.708 1.00 97.70 395 TRP A C 1
ATOM 1004 O O . TRP A 1 144 ? 38.233 -62.036 34.842 1.00 96.70 395 TRP A O 1
ATOM 1015 N N . GLN A 1 145 ? 38.490 -62.221 32.609 1.00 94.08 396 GLN A N 1
ATOM 1016 C CA . GLN A 1 145 ? 39.292 -63.442 32.650 1.00 94.12 396 GLN A CA 1
ATOM 1017 C C . GLN A 1 145 ? 40.699 -63.089 32.183 1.00 94.40 396 GLN A C 1
ATOM 1018 O O . GLN A 1 145 ? 40.881 -62.122 31.441 1.00 94.12 396 GLN A O 1
ATOM 1024 N N . THR A 1 146 ? 41.688 -63.890 32.583 1.00 87.51 397 THR A N 1
ATOM 1025 C CA . THR A 1 146 ? 43.074 -63.692 32.168 1.00 85.81 397 THR A CA 1
ATOM 1026 C C . THR A 1 146 ? 43.203 -63.652 30.662 1.00 89.56 397 THR A C 1
ATOM 1027 O O . THR A 1 146 ? 43.930 -62.831 30.121 1.00 89.94 397 THR A O 1
ATOM 1031 N N . GLY A 1 147 ? 42.479 -64.516 29.989 1.00 86.93 398 GLY A N 1
ATOM 1032 C CA . GLY A 1 147 ? 42.518 -64.575 28.538 1.00 87.18 398 GLY A CA 1
ATOM 1033 C C . GLY A 1 147 ? 42.097 -63.294 27.862 1.00 90.69 398 GLY A C 1
ATOM 1034 O O . GLY A 1 147 ? 42.510 -63.039 26.722 1.00 91.11 398 GLY A O 1
ATOM 1035 N N . ASP A 1 148 ? 41.291 -62.472 28.577 1.00 85.96 399 ASP A N 1
ATOM 1036 C CA . ASP A 1 148 ? 40.802 -61.194 28.060 1.00 85.50 399 ASP A CA 1
ATOM 1037 C C . ASP A 1 148 ? 41.891 -60.165 27.815 1.00 85.98 399 ASP A C 1
ATOM 1038 O O . ASP A 1 148 ? 41.627 -59.154 27.173 1.00 85.80 399 ASP A O 1
ATOM 1043 N N . THR A 1 149 ? 43.104 -60.413 28.310 1.00 79.51 400 THR A N 1
ATOM 1044 C CA . THR A 1 149 ? 44.206 -59.476 28.147 1.00 78.20 400 THR A CA 1
ATOM 1045 C C . THR A 1 149 ? 45.205 -59.912 27.088 1.00 80.99 400 THR A C 1
ATOM 1046 O O . THR A 1 149 ? 46.241 -59.281 26.925 1.00 81.74 400 THR A O 1
ATOM 1050 N N . GLU A 1 150 ? 44.924 -60.989 26.389 1.00 76.52 401 GLU A N 1
ATOM 1051 C CA . GLU A 1 150 ? 45.843 -61.485 25.381 1.00 76.07 401 GLU A CA 1
ATOM 1052 C C . GLU A 1 150 ? 45.817 -60.637 24.107 1.00 78.50 401 GLU A C 1
ATOM 1053 O O . GLU A 1 150 ? 44.763 -60.461 23.493 1.00 81.54 401 GLU A O 1
ATOM 1059 N N . PRO A 1 151 ? 46.991 -60.143 23.687 1.00 70.44 402 PRO A N 1
ATOM 1060 C CA . PRO A 1 151 ? 47.091 -59.372 22.445 1.00 70.40 402 PRO A CA 1
ATOM 1061 C C . PRO A 1 151 ? 46.672 -60.189 21.230 1.00 76.40 402 PRO A C 1
ATOM 1062 O O . PRO A 1 151 ? 46.697 -61.418 21.266 1.00 77.72 402 PRO A O 1
ATOM 1066 N N . SER A 1 152 ? 46.292 -59.506 20.162 1.00 71.69 403 SER A N 1
ATOM 1067 C CA . SER A 1 152 ? 45.848 -60.164 18.950 1.00 71.07 403 SER A CA 1
ATOM 1068 C C . SER A 1 152 ? 46.960 -60.322 17.932 1.00 73.61 403 SER A C 1
ATOM 1069 O O . SER A 1 152 ? 46.710 -60.750 16.805 1.00 73.28 403 SER A O 1
ATOM 1072 N N . SER A 1 153 ? 48.191 -60.032 18.335 1.00 69.33 404 SER A N 1
ATOM 1073 C CA . SER A 1 153 ? 49.355 -60.186 17.475 1.00 69.67 404 SER A CA 1
ATOM 1074 C C . SER A 1 153 ? 50.619 -60.448 18.305 1.00 72.37 404 SER A C 1
ATOM 1075 O O . SER A 1 153 ? 50.668 -60.101 19.492 1.00 72.63 404 SER A O 1
ATOM 1078 N N . THR A 1 154 ? 51.645 -61.043 17.671 1.00 66.66 405 THR A N 1
ATOM 1079 C CA . THR A 1 154 ? 52.907 -61.319 18.347 1.00 65.96 405 THR A CA 1
ATOM 1080 C C . THR A 1 154 ? 53.963 -60.287 18.016 1.00 69.34 405 THR A C 1
ATOM 1081 O O . THR A 1 154 ? 55.069 -60.365 18.563 1.00 70.73 405 THR A O 1
ATOM 1085 N N . ILE A 1 155 ? 53.628 -59.323 17.116 1.00 63.29 406 ILE A N 1
ATOM 1086 C CA . ILE A 1 155 ? 54.520 -58.247 16.685 1.00 62.71 406 ILE A CA 1
ATOM 1087 C C . ILE A 1 155 ? 55.127 -57.539 17.895 1.00 67.60 406 ILE A C 1
ATOM 1088 O O . ILE A 1 155 ? 54.455 -57.309 18.901 1.00 68.61 406 ILE A O 1
ATOM 1093 N N . ASP A 1 156 ? 56.417 -57.260 17.810 1.00 64.82 407 ASP A N 1
ATOM 1094 C CA . ASP A 1 156 ? 57.126 -56.589 18.878 1.00 66.17 407 ASP A CA 1
ATOM 1095 C C . ASP A 1 156 ? 57.878 -55.379 18.338 1.00 69.63 407 ASP A C 1
ATOM 1096 O O . ASP A 1 156 ? 58.759 -55.535 17.477 1.00 69.87 407 ASP A O 1
ATOM 1101 N N . PRO A 1 157 ? 57.531 -54.164 18.825 1.00 65.89 408 PRO A N 1
ATOM 1102 C CA . PRO A 1 157 ? 56.506 -53.861 19.825 1.00 65.91 408 PRO A CA 1
ATOM 1103 C C . PRO A 1 157 ? 55.112 -53.687 19.254 1.00 69.04 408 PRO A C 1
ATOM 1104 O O . PRO A 1 157 ? 54.970 -53.292 18.098 1.00 68.77 408 PRO A O 1
ATOM 1108 N N . LEU A 1 158 ? 54.089 -53.965 20.076 1.00 63.95 409 LEU A N 1
ATOM 1109 C CA . LEU A 1 158 ? 52.702 -53.782 19.681 1.00 63.56 409 LEU A CA 1
ATOM 1110 C C . LEU A 1 158 ? 52.358 -52.316 19.735 1.00 69.80 409 LEU A C 1
ATOM 1111 O O . LEU A 1 158 ? 51.556 -51.810 18.939 1.00 70.74 409 LEU A O 1
ATOM 1116 N N . SER A 1 159 ? 52.930 -51.632 20.714 1.00 67.11 410 SER A N 1
ATOM 1117 C CA . SER A 1 159 ? 52.767 -50.190 20.870 1.00 67.58 410 SER A CA 1
ATOM 1118 C C . SER A 1 159 ? 53.787 -49.642 21.823 1.00 70.50 410 SER A C 1
ATOM 1119 O O . SER A 1 159 ? 54.233 -50.342 22.723 1.00 71.24 410 SER A O 1
ATOM 1122 N N . THR A 1 160 ? 54.194 -48.411 21.597 1.00 65.21 411 THR A N 1
ATOM 1123 C CA . THR A 1 160 ? 55.132 -47.743 22.478 1.00 65.21 411 THR A CA 1
ATOM 1124 C C . THR A 1 160 ? 54.530 -46.441 22.961 1.00 72.66 411 THR A C 1
ATOM 1125 O O . THR A 1 160 ? 53.769 -45.813 22.227 1.00 74.43 411 THR A O 1
ATOM 1129 N N . THR A 1 161 ? 54.897 -46.022 24.177 1.00 68.15 412 THR A N 1
ATOM 1130 C CA . THR A 1 161 ? 54.490 -44.755 24.745 1.00 67.21 412 THR A CA 1
ATOM 1131 C C . THR A 1 161 ? 55.598 -44.213 25.634 1.00 72.73 412 THR A C 1
ATOM 1132 O O . THR A 1 161 ? 56.544 -44.928 25.988 1.00 72.48 412 THR A O 1
ATOM 1136 N N . PHE A 1 162 ? 55.473 -42.958 26.019 1.00 69.68 413 PHE A N 1
ATOM 1137 C CA . PHE A 1 162 ? 56.435 -42.389 26.930 1.00 69.55 413 PHE A CA 1
ATOM 1138 C C . PHE A 1 162 ? 55.807 -42.168 28.291 1.00 75.78 413 PHE A C 1
ATOM 1139 O O . PHE A 1 162 ? 54.612 -41.843 28.379 1.00 76.51 413 PHE A O 1
ATOM 1147 N N . ALA A 1 163 ? 56.611 -42.358 29.346 1.00 71.39 414 ALA A N 1
ATOM 1148 C CA . ALA A 1 163 ? 56.209 -42.096 30.721 1.00 70.75 414 ALA A CA 1
ATOM 1149 C C . ALA A 1 163 ? 57.107 -40.961 31.217 1.00 76.12 414 ALA A C 1
ATOM 1150 O O . ALA A 1 163 ? 58.317 -40.938 30.940 1.00 74.89 414 ALA A O 1
ATOM 1152 N N . ALA A 1 164 ? 56.512 -39.988 31.890 1.00 72.51 415 ALA A N 1
ATOM 1153 C CA . ALA A 1 164 ? 57.291 -38.873 32.431 1.00 71.19 415 ALA A CA 1
ATOM 1154 C C . ALA A 1 164 ? 57.674 -39.222 33.852 1.00 70.97 415 ALA A C 1
ATOM 1155 O O . ALA A 1 164 ? 56.823 -39.675 34.627 1.00 71.48 415 ALA A O 1
ATOM 1157 N N . VAL A 1 165 ? 58.947 -39.074 34.191 1.00 62.55 416 VAL A N 1
ATOM 1158 C CA . VAL A 1 165 ? 59.390 -39.413 35.534 1.00 60.18 416 VAL A CA 1
ATOM 1159 C C . VAL A 1 165 ? 60.224 -38.322 36.167 1.00 63.61 416 VAL A C 1
ATOM 1160 O O . VAL A 1 165 ? 60.728 -37.408 35.498 1.00 61.40 416 VAL A O 1
ATOM 1164 N N . GLN A 1 166 ? 60.417 -38.469 37.470 1.00 62.47 417 GLN A N 1
ATOM 1165 C CA . GLN A 1 166 ? 61.324 -37.627 38.216 1.00 63.97 417 GLN A CA 1
ATOM 1166 C C . GLN A 1 166 ? 62.230 -38.548 38.982 1.00 74.19 417 GLN A C 1
ATOM 1167 O O . GLN A 1 166 ? 61.752 -39.401 39.746 1.00 75.02 417 GLN A O 1
ATOM 1173 N N . PHE A 1 167 ? 63.533 -38.421 38.740 1.00 73.04 418 PHE A N 1
ATOM 1174 C CA . PHE A 1 167 ? 64.527 -39.212 39.444 1.00 73.49 418 PHE A CA 1
ATOM 1175 C C . PHE A 1 167 ? 64.915 -38.481 40.701 1.00 81.75 418 PHE A C 1
ATOM 1176 O O . PHE A 1 167 ? 65.240 -37.295 40.629 1.00 81.23 418 PHE A O 1
ATOM 1184 N N . LEU A 1 168 ? 64.819 -39.150 41.866 1.00 81.16 419 LEU A N 1
ATOM 1185 C CA . LEU A 1 168 ? 65.200 -38.544 43.145 1.00 81.71 419 LEU A CA 1
ATOM 1186 C C . LEU A 1 168 ? 66.615 -38.969 43.434 1.00 91.46 419 LEU A C 1
ATOM 1187 O O . LEU A 1 168 ? 66.866 -40.162 43.618 1.00 90.24 419 LEU A O 1
ATOM 1189 N N . ASN A 1 169 ? 67.563 -38.002 43.423 1.00 94.35 420 ASN A N 1
ATOM 1190 C CA . ASN A 1 169 ? 68.987 -38.270 43.674 1.00 97.05 420 ASN A CA 1
ATOM 1191 C C . ASN A 1 169 ? 69.541 -37.330 44.688 1.00 107.89 420 ASN A C 1
ATOM 1192 O O . ASN A 1 169 ? 69.964 -36.225 44.288 1.00 109.27 420 ASN A O 1
ATOM 1194 N N . ASN A 1 170 ? 69.528 -37.767 46.006 1.00 106.19 421 ASN A N 1
ATOM 1195 C CA . ASN A 1 170 ? 69.983 -36.992 47.152 1.00 107.27 421 ASN A CA 1
ATOM 1196 C C . ASN A 1 170 ? 69.283 -35.600 47.220 1.00 112.05 421 ASN A C 1
ATOM 1197 O O . ASN A 1 170 ? 69.896 -34.518 47.031 1.00 112.93 421 ASN A O 1
ATOM 1199 N N . GLY A 1 171 ? 67.978 -35.681 47.436 1.00 106.48 422 GLY A N 1
ATOM 1200 C CA . GLY A 1 171 ? 67.118 -34.525 47.631 1.00 105.75 422 GLY A CA 1
ATOM 1201 C C . GLY A 1 171 ? 66.632 -33.790 46.399 1.00 106.96 422 GLY A C 1
ATOM 1202 O O . GLY A 1 171 ? 65.555 -33.181 46.444 1.00 107.13 422 GLY A O 1
ATOM 1203 N N . GLN A 1 172 ? 67.422 -33.780 45.302 1.00 99.74 423 GLN A N 1
ATOM 1204 C CA . GLN A 1 172 ? 66.975 -33.097 44.082 1.00 97.47 423 GLN A CA 1
ATOM 1205 C C . GLN A 1 172 ? 66.043 -33.954 43.191 1.00 96.67 423 GLN A C 1
ATOM 1206 O O . GLN A 1 172 ? 66.270 -35.156 43.048 1.00 96.58 423 GLN A O 1
ATOM 1212 N N . ARG A 1 173 ? 65.001 -33.346 42.599 1.00 88.87 424 ARG A N 1
ATOM 1213 C CA . ARG A 1 173 ? 64.098 -34.066 41.687 1.00 86.91 424 ARG A CA 1
ATOM 1214 C C . ARG A 1 173 ? 64.504 -33.757 40.241 1.00 88.36 424 ARG A C 1
ATOM 1215 O O . ARG A 1 173 ? 64.425 -32.600 39.812 1.00 88.77 424 ARG A O 1
ATOM 1223 N N . ILE A 1 174 ? 64.922 -34.785 39.478 1.00 81.96 425 ILE A N 1
ATOM 1224 C CA . ILE A 1 174 ? 65.374 -34.613 38.091 1.00 80.08 425 ILE A CA 1
ATOM 1225 C C . ILE A 1 174 ? 64.380 -35.151 37.073 1.00 83.95 425 ILE A C 1
ATOM 1226 O O . ILE A 1 174 ? 64.172 -36.364 37.010 1.00 82.07 425 ILE A O 1
ATOM 1231 N N . ASP A 1 175 ? 63.798 -34.249 36.255 1.00 81.55 426 ASP A N 1
ATOM 1232 C CA . ASP A 1 175 ? 62.827 -34.618 35.224 1.00 82.17 426 ASP A CA 1
ATOM 1233 C C . ASP A 1 175 ? 63.454 -35.414 34.089 1.00 84.38 426 ASP A C 1
ATOM 1234 O O . ASP A 1 175 ? 64.518 -35.044 33.586 1.00 85.21 426 ASP A O 1
ATOM 1239 N N . ALA A 1 176 ? 62.790 -36.499 33.673 1.00 76.56 427 ALA A N 1
ATOM 1240 C CA . ALA A 1 176 ? 63.256 -37.319 32.565 1.00 74.37 427 ALA A CA 1
ATOM 1241 C C . ALA A 1 176 ? 62.101 -38.087 31.950 1.00 78.12 427 ALA A C 1
ATOM 1242 O O . ALA A 1 176 ? 60.954 -37.956 32.393 1.00 79.49 427 ALA A O 1
ATOM 1244 N N . PHE A 1 177 ? 62.386 -38.895 30.925 1.00 71.69 428 PHE A N 1
ATOM 1245 C CA . PHE A 1 177 ? 61.351 -39.718 30.323 1.00 68.32 428 PHE A CA 1
ATOM 1246 C C . PHE A 1 177 ? 61.793 -41.149 30.239 1.00 68.08 428 PHE A C 1
ATOM 1247 O O . PHE A 1 177 ? 62.990 -41.439 30.263 1.00 65.63 428 PHE A O 1
ATOM 1255 N N . ARG A 1 178 ? 60.820 -42.039 30.106 1.00 62.74 429 ARG A N 1
ATOM 1256 C CA . ARG A 1 178 ? 61.047 -43.456 29.919 1.00 61.30 429 ARG A CA 1
ATOM 1257 C C . ARG A 1 178 ? 60.212 -43.911 28.752 1.00 66.45 429 ARG A C 1
ATOM 1258 O O . ARG A 1 178 ? 59.015 -43.622 28.706 1.00 68.77 429 ARG A O 1
ATOM 1266 N N . ILE A 1 179 ? 60.824 -44.594 27.795 1.00 61.46 430 ILE A N 1
ATOM 1267 C CA . ILE A 1 179 ? 60.048 -45.133 26.683 1.00 60.87 430 ILE A CA 1
ATOM 1268 C C . ILE A 1 179 ? 59.572 -46.538 27.049 1.00 64.52 430 ILE A C 1
ATOM 1269 O O . ILE A 1 179 ? 60.372 -47.351 27.522 1.00 62.26 430 ILE A O 1
ATOM 1274 N N . MET A 1 180 ? 58.286 -46.819 26.848 1.00 61.72 431 MET A N 1
ATOM 1275 C CA . MET A 1 180 ? 57.715 -48.109 27.216 1.00 61.10 431 MET A CA 1
ATOM 1276 C C . MET A 1 180 ? 57.090 -48.779 26.006 1.00 66.80 431 MET A C 1
ATOM 1277 O O . MET A 1 180 ? 56.346 -48.143 25.279 1.00 67.73 431 MET A O 1
ATOM 1282 N N . GLY A 1 181 ? 57.372 -50.054 25.800 1.00 64.46 432 GLY A N 1
ATOM 1283 C CA . GLY A 1 181 ? 56.791 -50.813 24.698 1.00 64.34 432 GLY A CA 1
ATOM 1284 C C . GLY A 1 181 ? 56.133 -52.104 25.153 1.00 69.09 432 GLY A C 1
ATOM 1285 O O . GLY A 1 181 ? 56.683 -52.834 25.974 1.00 67.15 432 GLY A O 1
ATOM 1286 N N . VAL A 1 182 ? 54.944 -52.394 24.638 1.00 68.19 433 VAL A N 1
A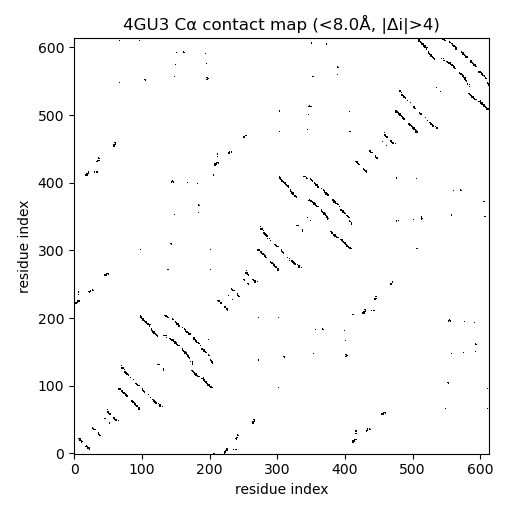TOM 1287 C CA . VAL A 1 182 ? 54.253 -53.654 24.920 1.00 69.53 433 VAL A CA 1
ATOM 1288 C C . VAL A 1 182 ? 54.959 -54.645 24.021 1.00 77.81 433 VAL A C 1
ATOM 1289 O O . VAL A 1 182 ? 54.947 -54.475 22.799 1.00 78.53 433 VAL A O 1
ATOM 1293 N N . SER A 1 183 ? 55.603 -55.647 24.609 1.00 75.62 434 SER A N 1
ATOM 1294 C CA . SER A 1 183 ? 56.446 -56.551 23.849 1.00 76.11 434 SER A CA 1
ATOM 1295 C C . SER A 1 183 ? 56.070 -57.993 23.836 1.00 82.53 434 SER A C 1
ATOM 1296 O O . SER A 1 183 ? 56.444 -58.688 22.886 1.00 87.28 434 SER A O 1
ATOM 1299 N N . GLU A 1 184 ? 55.388 -58.479 24.876 1.00 74.34 435 GLU A N 1
ATOM 1300 C CA . GLU A 1 184 ? 55.114 -59.909 24.965 1.00 73.99 435 GLU A CA 1
ATOM 1301 C C . GLU A 1 184 ? 53.997 -60.239 25.909 1.00 82.43 435 GLU A C 1
ATOM 1302 O O . GLU A 1 184 ? 53.790 -59.554 26.917 1.00 83.86 435 GLU A O 1
ATOM 1308 N N . TRP A 1 185 ? 53.304 -61.331 25.612 1.00 80.27 436 TRP A N 1
ATOM 1309 C CA . TRP A 1 185 ? 52.269 -61.852 26.491 1.00 80.86 436 TRP A CA 1
ATOM 1310 C C . TRP A 1 185 ? 52.463 -63.344 26.547 1.00 86.97 436 TRP A C 1
ATOM 1311 O O . TRP A 1 185 ? 52.464 -64.001 25.507 1.00 87.97 436 TRP A O 1
ATOM 1322 N N . THR A 1 186 ? 52.684 -63.879 27.743 1.00 83.55 437 THR A N 1
ATOM 1323 C CA . THR A 1 186 ? 52.943 -65.288 27.891 1.00 83.09 437 THR A CA 1
ATOM 1324 C C . THR A 1 186 ? 52.191 -65.833 29.072 1.00 88.07 437 THR A C 1
ATOM 1325 O O . THR A 1 186 ? 52.496 -65.493 30.224 1.00 88.40 437 THR A O 1
ATOM 1329 N N . ASP A 1 187 ? 51.208 -66.691 28.783 1.00 84.38 438 ASP A N 1
ATOM 1330 C CA . ASP A 1 187 ? 50.408 -67.373 29.793 1.00 84.38 438 ASP A CA 1
ATOM 1331 C C . ASP A 1 187 ? 49.880 -66.428 30.875 1.00 86.66 438 ASP A C 1
ATOM 1332 O O . ASP A 1 187 ? 49.930 -66.746 32.073 1.00 85.40 438 ASP A O 1
ATOM 1337 N N . GLY A 1 188 ? 49.406 -65.269 30.432 1.00 82.27 439 GLY A N 1
ATOM 1338 C CA . GLY A 1 188 ? 48.819 -64.278 31.318 1.00 82.37 439 GLY A CA 1
ATOM 1339 C C . GLY A 1 188 ? 49.767 -63.232 31.853 1.00 85.85 439 GLY A C 1
ATOM 1340 O O . GLY A 1 188 ? 49.339 -62.351 32.600 1.00 87.93 439 GLY A O 1
ATOM 1341 N N . GLU A 1 189 ? 51.051 -63.318 31.491 1.00 76.73 440 GLU A N 1
ATOM 1342 C CA . GLU A 1 189 ? 52.029 -62.338 31.928 1.00 73.85 440 GLU A CA 1
ATOM 1343 C C . GLU A 1 189 ? 52.314 -61.369 30.803 1.00 72.94 440 GLU A C 1
ATOM 1344 O O . GLU A 1 189 ? 52.901 -61.752 29.777 1.00 73.67 440 GLU A O 1
ATOM 1350 N N . LEU A 1 190 ? 51.912 -60.107 30.985 1.00 64.40 441 LEU A N 1
ATOM 1351 C CA . LEU A 1 190 ? 52.188 -59.059 29.994 1.00 62.97 441 LEU A CA 1
ATOM 1352 C C . LEU A 1 190 ? 53.527 -58.430 30.285 1.00 64.87 441 LEU A C 1
ATOM 1353 O O . LEU A 1 190 ? 53.826 -58.087 31.429 1.00 64.31 441 LEU A O 1
ATOM 1358 N N . GLU A 1 191 ? 54.345 -58.285 29.270 1.00 60.22 442 GLU A N 1
ATOM 1359 C CA . GLU A 1 191 ? 55.682 -57.728 29.452 1.00 60.21 442 GLU A CA 1
ATOM 1360 C C . GLU A 1 191 ? 55.808 -56.379 28.769 1.00 64.77 442 GLU A C 1
ATOM 1361 O O . GLU A 1 191 ? 55.585 -56.259 27.564 1.00 68.84 442 GLU A O 1
ATOM 1367 N N . ILE A 1 192 ? 56.149 -55.359 29.538 1.00 58.15 443 ILE A N 1
ATOM 1368 C CA . ILE A 1 192 ? 56.338 -54.006 29.024 1.00 57.72 443 ILE A CA 1
ATOM 1369 C C . ILE A 1 192 ? 57.801 -53.631 29.166 1.00 64.05 443 ILE A C 1
ATO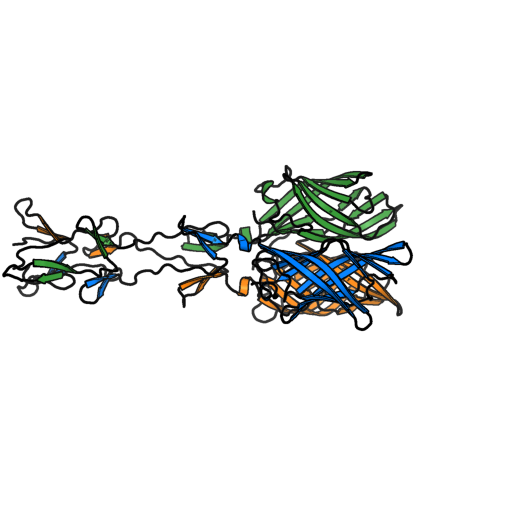M 1370 O O . ILE A 1 192 ? 58.285 -53.424 30.283 1.00 64.06 443 ILE A O 1
ATOM 1375 N N . LYS A 1 193 ? 58.506 -53.545 28.041 1.00 60.23 444 LYS A N 1
ATOM 1376 C CA . LYS A 1 193 ? 59.920 -53.242 28.049 1.00 59.36 444 LYS A CA 1
ATOM 1377 C C . LYS A 1 193 ? 60.164 -51.759 28.193 1.00 62.56 444 LYS A C 1
ATOM 1378 O O . LYS A 1 193 ? 59.499 -50.958 27.543 1.00 61.28 444 LYS A O 1
ATOM 1384 N N . ASN A 1 194 ? 61.120 -51.387 29.057 1.00 59.41 445 ASN A N 1
ATOM 1385 C CA . ASN A 1 194 ? 61.576 -50.005 29.161 1.00 59.13 445 ASN A CA 1
ATOM 1386 C C . ASN A 1 194 ? 62.927 -49.904 28.413 1.00 64.80 445 ASN A C 1
ATOM 1387 O O . ASN A 1 194 ? 63.986 -50.162 28.991 1.00 65.55 445 ASN A O 1
ATOM 1392 N N . TYR A 1 195 ? 62.885 -49.593 27.114 1.00 61.97 446 TYR A N 1
ATOM 1393 C CA . TYR A 1 195 ? 64.077 -49.542 26.269 1.00 62.74 446 TYR A CA 1
ATOM 1394 C C . TYR A 1 195 ? 65.125 -48.581 26.758 1.00 69.13 446 TYR A C 1
ATOM 1395 O O . TYR A 1 195 ? 66.314 -48.786 26.482 1.00 70.09 446 TYR A O 1
ATOM 1404 N N . GLY A 1 196 ? 64.683 -47.540 27.457 1.00 66.69 447 GLY A N 1
ATOM 1405 C CA . GLY A 1 196 ? 65.581 -46.514 27.963 1.00 66.98 447 GLY A CA 1
ATOM 1406 C C . GLY A 1 196 ? 64.943 -45.154 28.060 1.00 70.10 447 GLY A C 1
ATOM 1407 O O . GLY A 1 196 ? 63.785 -45.038 28.471 1.00 70.27 447 GLY A O 1
ATOM 1408 N N . GLY A 1 197 ? 65.689 -44.137 27.655 1.00 64.76 448 GLY A N 1
ATOM 1409 C CA . GLY A 1 197 ? 65.264 -42.746 27.758 1.00 63.53 448 GLY A CA 1
ATOM 1410 C C . GLY A 1 197 ? 66.347 -42.002 28.494 1.00 67.54 448 GLY A C 1
ATOM 1411 O O . GLY A 1 197 ? 67.449 -42.554 28.670 1.00 68.74 448 GLY A O 1
ATOM 1412 N N . THR A 1 198 ? 66.051 -40.776 28.960 1.00 62.31 449 THR A N 1
ATOM 1413 C CA . THR A 1 198 ? 67.036 -39.986 29.705 1.00 61.26 449 THR A CA 1
ATOM 1414 C C . THR A 1 198 ? 67.221 -40.584 31.084 1.00 65.58 449 THR A C 1
ATOM 1415 O O . THR A 1 198 ? 66.307 -41.246 31.609 1.00 65.07 449 THR A O 1
ATOM 1419 N N . TYR A 1 199 ? 68.420 -40.412 31.667 1.00 60.74 450 TYR A N 1
ATOM 1420 C CA . TYR A 1 199 ? 68.707 -41.101 32.929 1.00 59.10 450 TYR A CA 1
ATOM 1421 C C . TYR A 1 199 ? 69.747 -40.407 33.757 1.00 64.83 450 TYR A C 1
ATOM 1422 O O . TYR A 1 199 ? 70.595 -39.704 33.224 1.00 66.44 450 TYR A O 1
ATOM 1431 N N . THR A 1 200 ? 69.707 -40.633 35.056 1.00 61.84 451 THR A N 1
ATOM 1432 C CA . THR A 1 200 ? 70.695 -40.160 36.033 1.00 62.83 451 THR A CA 1
ATOM 1433 C C . THR A 1 200 ? 70.652 -41.085 37.231 1.00 69.01 451 THR A C 1
ATOM 1434 O O . THR A 1 200 ? 69.629 -41.727 37.475 1.00 66.19 451 THR A O 1
ATOM 1438 N N . GLY A 1 201 ? 71.751 -41.151 37.970 1.00 70.57 452 GLY A N 1
ATOM 1439 C CA . GLY A 1 201 ? 71.807 -41.993 39.163 1.00 72.50 452 GLY A CA 1
ATOM 1440 C C . GLY A 1 201 ? 70.758 -41.514 40.131 1.00 79.49 452 GLY A C 1
ATOM 1441 O O . GLY A 1 201 ? 70.575 -40.296 40.258 1.00 80.72 452 GLY A O 1
ATOM 1442 N N . HIS A 1 202 ? 70.008 -42.442 40.742 1.00 75.52 453 HIS A N 1
ATOM 1443 C CA . HIS A 1 202 ? 68.911 -42.047 41.624 1.00 75.67 453 HIS A CA 1
ATOM 1444 C C . HIS A 1 202 ? 68.613 -43.108 42.658 1.00 79.87 453 HIS A C 1
ATOM 1445 O O . HIS A 1 202 ? 69.068 -44.241 42.514 1.00 79.28 453 HIS A O 1
ATOM 1452 N N . THR A 1 203 ? 67.822 -42.739 43.691 1.00 77.54 454 THR A N 1
ATOM 1453 C CA . THR A 1 203 ? 67.413 -43.558 44.849 1.00 76.51 454 THR A CA 1
ATOM 1454 C C . THR A 1 203 ? 65.981 -44.038 44.679 1.00 77.57 454 THR A C 1
ATOM 1455 O O . THR A 1 203 ? 65.602 -45.079 45.242 1.00 76.64 454 THR A O 1
ATOM 1459 N N . GLN A 1 204 ? 65.163 -43.223 43.993 1.00 70.68 455 GLN A N 1
ATOM 1460 C CA . GLN A 1 204 ? 63.750 -43.488 43.791 1.00 68.98 455 GLN A CA 1
ATOM 1461 C C . GLN A 1 204 ? 63.160 -42.779 42.621 1.00 72.92 455 GLN A C 1
ATOM 1462 O O . GLN A 1 204 ? 63.732 -41.820 42.101 1.00 73.50 455 GLN A O 1
ATOM 1468 N N . VAL A 1 205 ? 62.039 -43.310 42.142 1.00 68.62 456 VAL A N 1
ATOM 1469 C CA . VAL A 1 205 ? 61.397 -42.778 40.940 1.00 67.87 456 VAL A CA 1
ATOM 1470 C C . VAL A 1 205 ? 59.963 -42.314 41.193 1.00 71.71 456 VAL A C 1
ATOM 1471 O O . VAL A 1 205 ? 59.139 -43.057 41.744 1.00 68.54 456 VAL A O 1
ATOM 1475 N N . TYR A 1 206 ? 59.674 -41.092 40.763 1.00 72.04 457 TYR A N 1
ATOM 1476 C CA . TYR A 1 206 ? 58.329 -40.622 40.777 1.00 75.27 457 TYR A CA 1
ATOM 1477 C C . TYR A 1 206 ? 57.838 -40.746 39.331 1.00 77.79 457 TYR A C 1
ATOM 1478 O O . TYR A 1 206 ? 58.435 -40.151 38.425 1.00 77.31 457 TYR A O 1
ATOM 1487 N N . TRP A 1 207 ? 56.734 -41.486 39.129 1.00 73.60 458 TRP A N 1
ATOM 1488 C CA . TRP A 1 207 ? 56.147 -41.675 37.809 1.00 73.96 458 TRP A CA 1
ATOM 1489 C C . TRP A 1 207 ? 54.886 -40.886 37.709 1.00 78.75 458 TRP A C 1
ATOM 1490 O O . TRP A 1 207 ? 53.981 -41.091 38.516 1.00 80.51 458 TRP A O 1
ATOM 1501 N N . ALA A 1 208 ? 54.780 -40.043 36.691 1.00 73.41 459 ALA A N 1
ATOM 1502 C CA . ALA A 1 208 ? 53.539 -39.334 36.444 1.00 72.99 459 ALA A CA 1
ATOM 1503 C C . ALA A 1 208 ? 52.561 -40.365 35.836 1.00 77.86 459 ALA A C 1
ATOM 1504 O O . ALA A 1 208 ? 52.989 -41.460 35.437 1.00 77.39 459 ALA A O 1
ATOM 1506 N N . PRO A 1 209 ? 51.242 -40.080 35.803 1.00 74.83 460 PRO A N 1
ATOM 1507 C CA . PRO A 1 209 ? 50.328 -41.049 35.195 1.00 75.24 460 PRO A CA 1
ATOM 1508 C C . PRO A 1 209 ? 50.656 -41.259 33.714 1.00 79.36 460 PRO A C 1
ATOM 1509 O O . PRO A 1 209 ? 51.291 -40.405 33.060 1.00 77.87 460 PRO A O 1
ATOM 1513 N N . TRP A 1 210 ? 50.241 -42.415 33.187 1.00 74.87 461 TRP A N 1
ATOM 1514 C CA . TRP A 1 210 ? 50.449 -42.735 31.787 1.00 73.30 461 TRP A CA 1
ATOM 1515 C C . TRP A 1 210 ? 49.532 -43.856 31.350 1.00 74.69 461 TRP A C 1
ATOM 1516 O O . TRP A 1 210 ? 49.050 -44.642 32.172 1.00 74.62 461 TRP A O 1
ATOM 1527 N N . THR A 1 211 ? 49.248 -43.901 30.064 1.00 69.19 462 THR A N 1
ATOM 1528 C CA . THR A 1 211 ? 48.435 -44.973 29.502 1.00 68.36 462 THR A CA 1
ATOM 1529 C C . THR A 1 211 ? 49.211 -45.651 28.397 1.00 73.40 462 THR A C 1
ATOM 1530 O O . THR A 1 211 ? 50.068 -45.034 27.738 1.00 74.35 462 THR A O 1
ATOM 1534 N N . ILE A 1 212 ? 48.898 -46.921 28.188 1.00 68.05 463 ILE A N 1
ATOM 1535 C CA . ILE A 1 212 ? 49.459 -47.690 27.104 1.00 67.00 463 ILE A CA 1
ATOM 1536 C C . ILE A 1 212 ? 48.355 -48.619 26.591 1.00 72.80 463 ILE A C 1
ATOM 1537 O O . ILE A 1 212 ? 47.547 -49.132 27.388 1.00 72.82 463 ILE A O 1
ATOM 1542 N N . MET A 1 213 ? 48.269 -48.772 25.263 1.00 68.84 464 MET A N 1
ATOM 1543 C CA . MET A 1 213 ? 47.246 -49.658 24.713 1.00 67.86 464 MET A CA 1
ATOM 1544 C C . MET A 1 213 ? 47.795 -50.558 23.660 1.00 71.20 464 MET A C 1
ATOM 1545 O O . MET A 1 213 ? 48.796 -50.217 23.049 1.00 71.20 464 MET A O 1
ATOM 1550 N N . TYR A 1 214 ? 47.140 -51.691 23.434 1.00 67.64 465 TYR A N 1
ATOM 1551 C CA . TYR A 1 214 ? 47.581 -52.621 22.424 1.00 68.42 465 TYR A CA 1
ATOM 1552 C C . TYR A 1 214 ? 46.400 -53.338 21.794 1.00 77.59 465 TYR A C 1
ATOM 1553 O O . TYR A 1 214 ? 45.322 -53.381 22.395 1.00 78.75 465 TYR A O 1
ATOM 1562 N N . PRO A 1 215 ? 46.570 -53.906 20.584 1.00 74.76 466 PRO A N 1
ATOM 1563 C CA . PRO A 1 215 ? 45.443 -54.610 19.951 1.00 75.64 466 PRO A CA 1
ATOM 1564 C C . PRO A 1 215 ? 45.053 -55.868 20.704 1.00 84.31 466 PRO A C 1
ATOM 1565 O O . PRO A 1 215 ? 45.908 -56.618 21.147 1.00 82.66 466 PRO A O 1
ATOM 1569 N N . CYS A 1 216 ? 43.757 -56.072 20.872 1.00 86.89 467 CYS A N 1
ATOM 1570 C CA . CYS A 1 216 ? 43.219 -57.165 21.661 1.00 90.07 467 CYS A CA 1
ATOM 1571 C C . CYS A 1 216 ? 41.802 -57.449 21.189 1.00 101.33 467 CYS A C 1
ATOM 1572 O O . CYS A 1 216 ? 40.927 -56.597 21.372 1.00 101.82 467 CYS A O 1
ATOM 1575 N N . ASN A 1 217 ? 41.562 -58.627 20.586 1.00 102.34 468 ASN A N 1
ATOM 1576 C CA . ASN A 1 217 ? 40.233 -58.930 20.041 1.00 104.45 468 ASN A CA 1
ATOM 1577 C C . ASN A 1 217 ? 39.448 -60.004 20.797 1.00 110.77 468 ASN A C 1
ATOM 1578 O O . ASN A 1 217 ? 38.682 -60.763 20.200 1.00 111.25 468 ASN A O 1
ATOM 1583 N N . VAL A 1 218 ? 39.607 -60.042 22.115 1.00 107.32 469 VAL A N 1
ATOM 1584 C CA . VAL A 1 218 ? 38.887 -60.999 22.956 1.00 109.79 469 VAL A CA 1
ATOM 1585 C C . VAL A 1 218 ? 37.665 -60.271 23.577 1.00 119.94 469 VAL A C 1
ATOM 1586 O O . VAL A 1 218 ? 36.523 -60.717 23.493 1.00 80.71 469 VAL A O 1
ATOM 1590 N N . LYS B 1 14 ? -19.098 -89.461 -6.248 1.00 98.99 265 LYS B N 1
ATOM 1591 C CA . LYS B 1 14 ? -19.187 -88.002 -6.103 1.00 99.20 265 LYS B CA 1
ATOM 1592 C C . LYS B 1 14 ? -18.577 -87.502 -4.771 1.00 105.29 265 LYS B C 1
ATOM 1593 O O . LYS B 1 14 ? -18.447 -88.297 -3.826 1.00 105.67 265 LYS B O 1
ATOM 1595 N N . ILE B 1 15 ? -18.195 -86.178 -4.702 1.00 100.43 266 ILE B N 1
ATOM 1596 C CA . ILE B 1 15 ? -17.733 -85.501 -3.464 1.00 98.43 266 ILE B CA 1
ATOM 1597 C C . ILE B 1 15 ? -19.021 -84.917 -2.877 1.00 101.27 266 ILE B C 1
ATOM 1598 O O . ILE B 1 15 ? -19.616 -83.997 -3.476 1.00 99.39 266 ILE B O 1
ATOM 1600 N N . ASP B 1 16 ? -19.506 -85.534 -1.758 1.00 98.01 267 ASP B N 1
ATOM 1601 C CA . ASP B 1 16 ? -20.751 -85.172 -1.067 1.00 97.45 267 ASP B CA 1
ATOM 1602 C C . ASP B 1 16 ? -20.587 -83.791 -0.433 1.00 97.59 267 ASP B C 1
ATOM 1603 O O . ASP B 1 16 ? -21.244 -82.849 -0.898 1.00 96.94 267 ASP B O 1
ATOM 1608 N N . SER B 1 17 ? -19.627 -83.643 0.534 1.00 91.25 268 SER B N 1
ATOM 1609 C CA . SER B 1 17 ? -19.306 -82.360 1.184 1.00 89.70 268 SER B CA 1
ATOM 1610 C C . SER B 1 17 ? -17.781 -82.006 1.238 1.00 90.15 268 SER B C 1
ATOM 1611 O O . SER B 1 17 ? -16.922 -82.795 0.794 1.00 88.43 268 SER B O 1
ATOM 1614 N N . VAL B 1 18 ? -17.484 -80.779 1.748 1.00 83.96 269 VAL B N 1
ATOM 1615 C CA . VAL B 1 18 ? -16.138 -80.229 1.912 1.00 82.55 269 VAL B CA 1
ATOM 1616 C C . VAL B 1 18 ? -15.941 -79.714 3.315 1.00 86.65 269 VAL B C 1
ATOM 1617 O O . VAL B 1 18 ? -16.920 -79.527 4.035 1.00 86.79 269 VAL B O 1
ATOM 1621 N N . LEU B 1 19 ? -14.676 -79.412 3.672 1.00 82.17 270 LEU B N 1
ATOM 1622 C CA . LEU B 1 19 ? -14.223 -78.825 4.944 1.00 80.44 270 LEU B CA 1
ATOM 1623 C C . LEU B 1 19 ? -13.367 -77.672 4.577 1.00 85.52 270 LEU B C 1
ATOM 1624 O O . LEU B 1 19 ? -12.656 -77.759 3.566 1.00 86.25 270 LEU B O 1
ATOM 1629 N N . PRO B 1 20 ? -13.264 -76.659 5.450 1.00 81.38 271 PRO B N 1
ATOM 1630 C CA . PRO B 1 20 ? -12.343 -75.546 5.175 1.00 80.96 271 PRO B CA 1
ATOM 1631 C C . PRO B 1 20 ? -10.893 -75.984 4.933 1.00 83.57 271 PRO B C 1
ATOM 1632 O O . PRO B 1 20 ? -10.469 -77.055 5.393 1.00 83.79 271 PRO B O 1
ATOM 1636 N N . PRO B 1 21 ? -10.139 -75.206 4.148 1.00 78.41 272 PRO B N 1
ATOM 1637 C CA . PRO B 1 21 ? -10.467 -73.904 3.530 1.00 78.38 272 PRO B CA 1
ATOM 1638 C C . PRO B 1 21 ? -11.564 -73.948 2.465 1.00 83.00 272 PRO B C 1
ATOM 1639 O O . PRO B 1 21 ? -12.225 -72.926 2.211 1.00 81.98 272 PRO B O 1
ATOM 1643 N N . LEU B 1 22 ? -11.785 -75.153 1.892 1.00 81.26 273 LEU B N 1
ATOM 1644 C CA . LEU B 1 22 ? -12.786 -75.450 0.864 1.00 82.25 273 LEU B CA 1
ATOM 1645 C C . LEU B 1 22 ? -14.196 -75.173 1.352 1.00 91.74 273 LEU B C 1
ATOM 1646 O O . LEU B 1 22 ? -14.580 -75.598 2.456 1.00 92.48 273 LEU B O 1
ATOM 1651 N N . THR B 1 23 ? -14.960 -74.435 0.516 1.00 89.91 274 THR B N 1
ATOM 1652 C CA . THR B 1 23 ? -16.315 -73.983 0.801 1.00 89.84 274 THR B CA 1
ATOM 1653 C C . THR B 1 23 ? -17.163 -74.009 -0.418 1.00 96.12 274 THR B C 1
ATOM 1654 O O . THR B 1 23 ? -16.701 -73.674 -1.519 1.00 95.07 274 THR B O 1
ATOM 1658 N N . VAL B 1 24 ? -18.422 -74.420 -0.225 1.00 95.66 275 VAL B N 1
ATOM 1659 C CA . VAL B 1 24 ? -19.381 -74.498 -1.322 1.00 96.60 275 VAL B CA 1
ATOM 1660 C C . VAL B 1 24 ? -20.564 -73.549 -1.151 1.00 108.82 275 VAL B C 1
ATOM 1661 O O . VAL B 1 24 ? -21.487 -73.857 -0.394 1.00 108.93 275 VAL B O 1
ATOM 1665 N N . ARG B 1 25 ? -20.543 -72.406 -1.868 1.00 110.89 276 ARG B N 1
ATOM 1666 C CA . ARG B 1 25 ? -21.624 -71.424 -1.836 1.00 113.14 276 ARG B CA 1
ATOM 1667 C C . ARG B 1 25 ? -22.563 -71.712 -3.021 1.00 124.52 276 ARG B C 1
ATOM 1668 O O . ARG B 1 25 ? -22.138 -71.514 -4.160 1.00 125.39 276 ARG B O 1
ATOM 1670 N N . GLU B 1 26 ? -23.814 -72.227 -2.776 1.00 125.35 277 GLU B N 1
ATOM 1671 C CA . GLU B 1 26 ? -24.795 -72.532 -3.851 1.00 127.02 277 GLU B CA 1
ATOM 1672 C C . GLU B 1 26 ? -25.643 -71.296 -4.297 1.00 135.54 277 GLU B C 1
ATOM 1673 O O . GLU B 1 26 ? -26.763 -71.424 -4.830 1.00 134.72 277 GLU B O 1
ATOM 1675 N N . ALA B 1 27 ? -25.022 -70.097 -4.105 1.00 135.10 278 ALA B N 1
ATOM 1676 C CA . ALA B 1 27 ? -25.483 -68.745 -4.421 1.00 135.72 278 ALA B CA 1
ATOM 1677 C C . ALA B 1 27 ? -25.766 -68.536 -5.936 1.00 140.92 278 ALA B C 1
ATOM 1678 O O . ALA B 1 27 ? -24.948 -68.922 -6.793 1.00 140.67 278 ALA B O 1
ATOM 1680 N N . SER B 1 28 ? -26.942 -67.898 -6.237 1.00 137.21 279 SER B N 1
ATOM 1681 C CA . SER B 1 28 ? -27.504 -67.585 -7.567 1.00 136.36 279 SER B CA 1
ATOM 1682 C C . SER B 1 28 ? -27.821 -68.863 -8.377 1.00 138.78 279 SER B C 1
ATOM 1683 O O . SER B 1 28 ? -27.528 -68.930 -9.577 1.00 137.47 279 SER B O 1
ATOM 1685 N N . GLY B 1 29 ? -28.410 -69.862 -7.690 1.00 134.20 280 GLY B N 1
ATOM 1686 C CA . GLY B 1 29 ? -28.782 -71.168 -8.238 1.00 132.95 280 GLY B CA 1
ATOM 1687 C C . GLY B 1 29 ? -27.646 -72.020 -8.788 1.00 133.21 280 GLY B C 1
ATOM 1688 O O . GLY B 1 29 ? -27.896 -72.992 -9.510 1.00 132.14 280 GLY B O 1
ATOM 1689 N N . VAL B 1 30 ? -26.385 -71.662 -8.445 1.00 127.16 281 VAL B N 1
ATOM 1690 C CA . VAL B 1 30 ? -25.169 -72.351 -8.884 1.00 125.17 281 VAL B CA 1
ATOM 1691 C C . VAL B 1 30 ? -24.232 -72.763 -7.721 1.00 124.34 281 VAL B C 1
ATOM 1692 O O . VAL B 1 30 ? -23.540 -71.911 -7.132 1.00 123.29 281 VAL B O 1
ATOM 1696 N N . ARG B 1 31 ? -24.218 -74.092 -7.417 1.00 116.17 282 ARG B N 1
ATOM 1697 C CA . ARG B 1 31 ? -23.364 -74.696 -6.388 1.00 112.84 282 ARG B CA 1
ATOM 1698 C C . ARG B 1 31 ? -21.878 -74.688 -6.851 1.00 109.82 282 ARG B C 1
ATOM 1699 O O . ARG B 1 31 ? -21.460 -75.508 -7.674 1.00 108.26 282 ARG B O 1
ATOM 1701 N N . THR B 1 32 ? -21.133 -73.662 -6.378 1.00 101.74 283 THR B N 1
ATOM 1702 C CA . THR B 1 32 ? -19.732 -73.388 -6.710 1.00 98.88 283 THR B CA 1
ATOM 1703 C C . THR B 1 32 ? -18.709 -73.599 -5.522 1.00 98.42 283 THR B C 1
ATOM 1704 O O . THR B 1 32 ? -19.022 -73.289 -4.361 1.00 98.57 283 THR B O 1
ATOM 1708 N N . LEU B 1 33 ? -17.501 -74.167 -5.836 1.00 89.02 284 LEU B N 1
ATOM 1709 C CA . LEU B 1 33 ? -16.402 -74.503 -4.905 1.00 85.63 284 LEU B CA 1
ATOM 1710 C C . LEU B 1 33 ? -15.272 -73.499 -4.998 1.00 89.26 284 LEU B C 1
ATOM 1711 O O . LEU B 1 33 ? -14.828 -73.178 -6.105 1.00 89.61 284 LEU B O 1
ATOM 1716 N N . SER B 1 34 ? -14.761 -73.050 -3.845 1.00 84.38 285 SER B N 1
ATOM 1717 C CA . SER B 1 34 ? -13.623 -72.123 -3.786 1.00 82.54 285 SER B CA 1
ATOM 1718 C C . SER B 1 34 ? -12.704 -72.497 -2.633 1.00 85.54 285 SER B C 1
ATOM 1719 O O . SER B 1 34 ? -13.095 -73.218 -1.704 1.00 85.43 285 SER B O 1
ATOM 1722 N N . PHE B 1 35 ? -11.473 -72.026 -2.707 1.00 80.48 286 PHE B N 1
ATOM 1723 C CA . PHE B 1 35 ? -10.472 -72.343 -1.702 1.00 79.22 286 PHE B CA 1
ATOM 1724 C C . PHE B 1 35 ? -10.198 -71.067 -0.927 1.00 84.82 286 PHE B C 1
ATOM 1725 O O . PHE B 1 35 ? -9.752 -70.085 -1.519 1.00 84.82 286 PHE B O 1
ATOM 1733 N N . GLY B 1 36 ? -10.500 -71.073 0.369 1.00 81.53 287 GLY B N 1
ATOM 1734 C CA . GLY B 1 36 ? -10.340 -69.893 1.217 1.00 80.94 287 GLY B CA 1
ATOM 1735 C C . GLY B 1 36 ? -8.935 -69.649 1.707 1.00 83.09 287 GLY B C 1
ATOM 1736 O O . GLY B 1 36 ? -8.410 -70.446 2.477 1.00 83.58 287 GLY B O 1
ATOM 1737 N N . TYR B 1 37 ? -8.326 -68.545 1.316 1.00 77.82 288 TYR B N 1
ATOM 1738 C CA . TYR B 1 37 ? -6.971 -68.288 1.785 1.00 77.84 288 TYR B CA 1
ATOM 1739 C C . TYR B 1 37 ? -6.862 -66.922 2.466 1.00 84.45 288 TYR B C 1
ATOM 1740 O O . TYR B 1 37 ? -7.751 -66.076 2.299 1.00 85.31 288 TYR B O 1
ATOM 1749 N N . ASP B 1 38 ? -5.746 -66.693 3.197 1.00 82.10 289 ASP B N 1
ATOM 1750 C CA . ASP B 1 38 ? -5.431 -65.414 3.847 1.00 82.40 289 ASP B CA 1
ATOM 1751 C C . ASP B 1 38 ? -5.036 -64.459 2.760 1.00 87.08 289 ASP B C 1
ATOM 1752 O O . ASP B 1 38 ? -3.998 -64.632 2.103 1.00 86.85 289 ASP B O 1
ATOM 1757 N N . THR B 1 39 ? -5.884 -63.454 2.581 1.00 83.62 290 THR B N 1
ATOM 1758 C CA . THR B 1 39 ? -5.807 -62.392 1.578 1.00 82.80 290 THR B CA 1
ATOM 1759 C C . THR B 1 39 ? -4.460 -61.620 1.509 1.00 84.30 290 THR B C 1
ATOM 1760 O O . THR B 1 39 ? -4.006 -61.265 0.411 1.00 84.22 290 THR B O 1
ATOM 1764 N N . SER B 1 40 ? -3.812 -61.436 2.673 1.00 78.81 291 SER B N 1
ATOM 1765 C CA . SER B 1 40 ? -2.534 -60.744 2.827 1.00 79.17 291 SER B CA 1
ATOM 1766 C C . SER B 1 40 ? -1.293 -61.648 2.785 1.00 84.19 291 SER B C 1
ATOM 1767 O O . SER B 1 40 ? -0.168 -61.144 2.759 1.00 85.58 291 SER B O 1
ATOM 1770 N N . ASP B 1 41 ? -1.478 -62.953 2.850 1.00 79.15 292 ASP B N 1
ATOM 1771 C CA . ASP B 1 41 ? -0.350 -63.875 2.844 1.00 78.56 292 ASP B CA 1
ATOM 1772 C C . ASP B 1 41 ? -0.086 -64.359 1.439 1.00 82.95 292 ASP B C 1
ATOM 1773 O O . ASP B 1 41 ? 1.078 -64.485 1.009 1.00 82.29 292 ASP B O 1
ATOM 1778 N N . PHE B 1 42 ? -1.201 -64.663 0.743 1.00 78.96 293 PHE B N 1
ATOM 1779 C CA . PHE B 1 42 ? -1.241 -65.194 -0.603 1.00 78.32 293 PHE B CA 1
ATOM 1780 C C . PHE B 1 42 ? -2.165 -64.416 -1.469 1.00 84.31 293 PHE B C 1
ATOM 1781 O O . PHE B 1 42 ? -3.111 -63.800 -0.964 1.00 84.29 293 PHE B O 1
ATOM 1789 N N . THR B 1 43 ? -1.941 -64.517 -2.796 1.00 82.04 294 THR B N 1
ATOM 1790 C CA . THR B 1 43 ? -2.815 -64.012 -3.855 1.00 82.36 294 THR B CA 1
ATOM 1791 C C . THR B 1 43 ? -2.626 -64.856 -5.068 1.00 87.58 294 THR B C 1
ATOM 1792 O O . THR B 1 43 ? -1.492 -65.214 -5.416 1.00 87.28 294 THR B O 1
ATOM 1796 N N . ILE B 1 44 ? -3.761 -65.178 -5.708 1.00 84.91 295 ILE B N 1
ATOM 1797 C CA . ILE B 1 44 ? -3.816 -65.934 -6.941 1.00 84.36 295 ILE B CA 1
ATOM 1798 C C . ILE B 1 44 ? -3.436 -64.937 -8.016 1.00 86.16 295 ILE B C 1
ATOM 1799 O O . ILE B 1 44 ? -3.811 -63.762 -7.947 1.00 83.98 295 ILE B O 1
ATOM 1804 N N . ILE B 1 45 ? -2.593 -65.408 -8.932 1.00 84.07 296 ILE B N 1
ATOM 1805 C CA . ILE B 1 45 ? -2.021 -64.768 -10.119 1.00 84.97 296 ILE B CA 1
ATOM 1806 C C . ILE B 1 45 ? -1.837 -65.962 -11.052 1.00 90.73 296 ILE B C 1
ATOM 1807 O O . ILE B 1 45 ? -1.521 -67.054 -10.556 1.00 90.85 296 ILE B O 1
ATOM 1812 N N . ASN B 1 46 ? -2.104 -65.804 -12.370 1.00 88.41 297 ASN B N 1
ATOM 1813 C CA . ASN B 1 46 ? -2.000 -66.913 -13.353 1.00 88.84 297 ASN B CA 1
ATOM 1814 C C . ASN B 1 46 ? -2.802 -68.165 -12.918 1.00 90.48 297 ASN B C 1
ATOM 1815 O O . ASN B 1 46 ? -2.454 -69.304 -13.248 1.00 88.99 297 ASN B O 1
ATOM 1820 N N . SER B 1 47 ? -3.869 -67.908 -12.138 1.00 86.33 298 SER B N 1
ATOM 1821 C CA . SER B 1 47 ? -4.786 -68.883 -11.581 1.00 85.87 298 SER B CA 1
ATOM 1822 C C . SER B 1 47 ? -4.162 -69.949 -10.634 1.00 87.81 298 SER B C 1
ATOM 1823 O O . SER B 1 47 ? -4.742 -71.028 -10.426 1.00 88.54 298 SER B O 1
ATOM 1826 N N . VAL B 1 48 ? -3.000 -69.593 -10.009 1.00 80.18 299 VAL B N 1
ATOM 1827 C CA . VAL B 1 48 ? -2.277 -70.401 -9.007 1.00 77.85 299 VAL B CA 1
ATOM 1828 C C . VAL B 1 48 ? -2.003 -69.627 -7.722 1.00 83.68 299 VAL B C 1
ATOM 1829 O O . VAL B 1 48 ? -1.714 -68.429 -7.786 1.00 85.19 299 VAL B O 1
ATOM 1833 N N . LEU B 1 49 ? -2.075 -70.318 -6.556 1.00 77.43 300 LEU B N 1
ATOM 1834 C CA . LEU B 1 49 ? -1.814 -69.726 -5.240 1.00 75.43 300 LEU B CA 1
ATOM 1835 C C . LEU B 1 49 ? -0.378 -69.322 -5.234 1.00 80.91 300 LEU B C 1
ATOM 1836 O O . LEU B 1 49 ? 0.498 -70.117 -5.610 1.00 79.23 300 LEU B O 1
ATOM 1841 N N . SER B 1 50 ? -0.140 -68.070 -4.863 1.00 79.58 301 SER B N 1
ATOM 1842 C CA . SER B 1 50 ? 1.205 -67.524 -4.845 1.00 79.75 301 SER B CA 1
ATOM 1843 C C . SER B 1 50 ? 1.361 -66.611 -3.661 1.00 83.94 301 SER B C 1
ATOM 1844 O O . SER B 1 50 ? 0.368 -66.094 -3.136 1.00 82.56 301 SER B O 1
ATOM 1847 N N . LEU B 1 51 ? 2.603 -66.433 -3.218 1.00 81.65 302 LEU B N 1
ATOM 1848 C CA . LEU B 1 51 ? 2.881 -65.613 -2.052 1.00 81.31 302 LEU B CA 1
ATOM 1849 C C . LEU B 1 51 ? 2.841 -64.152 -2.402 1.00 88.79 302 LEU B C 1
ATOM 1850 O O . LEU B 1 51 ? 3.516 -63.711 -3.334 1.00 89.39 302 LEU B O 1
ATOM 1855 N N . ARG B 1 52 ? 2.000 -63.411 -1.695 1.00 87.57 303 ARG B N 1
ATOM 1856 C CA . ARG B 1 52 ? 1.889 -61.965 -1.799 1.00 88.75 303 ARG B CA 1
ATOM 1857 C C . ARG B 1 52 ? 3.124 -61.490 -0.984 1.00 101.43 303 ARG B C 1
ATOM 1858 O O . ARG B 1 52 ? 3.233 -61.803 0.209 1.00 103.85 303 ARG B O 1
ATOM 1866 N N . SER B 1 53 ? 4.109 -60.875 -1.661 1.00 102.17 304 SER B N 1
ATOM 1867 C CA . SER B 1 53 ? 5.383 -60.384 -1.083 1.00 104.27 304 SER B CA 1
ATOM 1868 C C . SER B 1 53 ? 6.349 -61.425 -0.476 1.00 108.87 304 SER B C 1
ATOM 1869 O O . SER B 1 53 ? 6.455 -61.531 0.754 1.00 105.67 304 SER B O 1
ATOM 1872 N N . ARG B 1 54 ? 7.076 -62.165 -1.346 1.00 109.26 305 ARG B N 1
ATOM 1873 C CA . ARG B 1 54 ? 8.106 -63.116 -0.919 1.00 110.70 305 ARG B CA 1
ATOM 1874 C C . ARG B 1 54 ? 9.302 -62.245 -0.484 1.00 119.74 305 ARG B C 1
ATOM 1875 O O . ARG B 1 54 ? 9.670 -61.281 -1.178 1.00 119.71 305 ARG B O 1
ATOM 1877 N N . LEU B 1 55 ? 9.830 -62.516 0.722 1.00 119.34 306 LEU B N 1
ATOM 1878 C CA . LEU B 1 55 ? 10.893 -61.692 1.282 1.00 120.09 306 LEU B CA 1
ATOM 1879 C C . LEU B 1 55 ? 12.293 -62.059 0.905 1.00 123.53 306 LEU B C 1
ATOM 1880 O O . LEU B 1 55 ? 12.745 -63.183 1.144 1.00 122.25 306 LEU B O 1
ATOM 1885 N N . THR B 1 56 ? 12.977 -61.083 0.299 1.00 120.84 307 THR B N 1
ATOM 1886 C CA . THR B 1 56 ? 14.377 -61.213 -0.079 1.00 120.73 307 THR B CA 1
ATOM 1887 C C . THR B 1 56 ? 15.281 -60.816 1.104 1.00 122.88 307 THR B C 1
ATOM 1888 O O . THR B 1 56 ? 15.144 -59.728 1.694 1.00 122.02 307 THR B O 1
ATOM 1892 N N . LEU B 1 57 ? 16.148 -61.760 1.499 1.00 117.45 308 LEU B N 1
ATOM 1893 C CA . LEU B 1 57 ? 17.056 -61.601 2.619 1.00 115.54 308 LEU B CA 1
ATOM 1894 C C . LEU B 1 57 ? 18.226 -60.723 2.211 1.00 117.05 308 LEU B C 1
ATOM 1895 O O . LEU B 1 57 ? 18.728 -60.903 1.090 1.00 116.37 308 LEU B O 1
ATOM 1900 N N . PRO B 1 58 ? 18.628 -59.725 3.056 1.00 110.77 309 PRO B N 1
ATOM 1901 C CA . PRO B 1 58 ? 19.722 -58.823 2.659 1.00 109.61 309 PRO B CA 1
ATOM 1902 C C . PRO B 1 58 ? 21.100 -59.466 2.615 1.00 112.85 309 PRO B C 1
ATOM 1903 O O . PRO B 1 58 ? 21.327 -60.486 3.266 1.00 112.38 309 PRO B O 1
ATOM 1907 N N . THR B 1 59 ? 22.011 -58.862 1.845 1.00 108.78 310 THR B N 1
ATOM 1908 C CA . THR B 1 59 ? 23.406 -59.277 1.811 1.00 108.30 310 THR B CA 1
ATOM 1909 C C . THR B 1 59 ? 24.170 -58.402 2.817 1.00 113.23 310 THR B C 1
ATOM 1910 O O . THR B 1 59 ? 23.580 -57.522 3.472 1.00 113.89 310 THR B O 1
ATOM 1914 N N . TYR B 1 60 ? 25.486 -58.645 2.948 1.00 107.37 311 TYR B N 1
ATOM 1915 C CA . TYR B 1 60 ? 26.283 -57.922 3.917 1.00 105.51 311 TYR B CA 1
ATOM 1916 C C . TYR B 1 60 ? 27.584 -57.410 3.348 1.00 107.63 311 TYR B C 1
ATOM 1917 O O . TYR B 1 60 ? 28.310 -58.152 2.686 1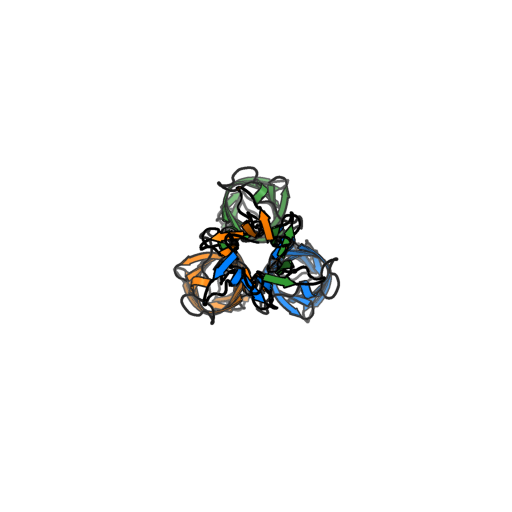.00 107.13 311 TYR B O 1
ATOM 1926 N N . ARG B 1 61 ? 27.883 -56.135 3.618 1.00 103.03 312 ARG B N 1
ATOM 1927 C CA . ARG B 1 61 ? 29.127 -55.513 3.178 1.00 102.20 312 ARG B CA 1
ATOM 1928 C C . ARG B 1 61 ? 30.185 -55.639 4.272 1.00 102.01 312 ARG B C 1
ATOM 1929 O O . ARG B 1 61 ? 29.879 -55.470 5.455 1.00 99.76 312 ARG B O 1
ATOM 1937 N N . TYR B 1 62 ? 31.433 -55.921 3.865 1.00 96.51 313 TYR B N 1
ATOM 1938 C CA . TYR B 1 62 ? 32.580 -56.027 4.762 1.00 94.85 313 TYR B CA 1
ATOM 1939 C C . TYR B 1 62 ? 32.659 -54.775 5.638 1.00 95.62 313 TYR B C 1
ATOM 1940 O O . TYR B 1 62 ? 32.403 -53.672 5.136 1.00 95.21 313 TYR B O 1
ATOM 1949 N N . PRO B 1 63 ? 32.989 -54.905 6.945 1.00 89.31 314 PRO B N 1
ATOM 1950 C CA . PRO B 1 63 ? 33.397 -56.101 7.698 1.00 88.15 314 PRO B CA 1
ATOM 1951 C C . PRO B 1 63 ? 32.294 -57.023 8.179 1.00 93.56 314 PRO B C 1
ATOM 1952 O O . PRO B 1 63 ? 32.593 -57.960 8.928 1.00 94.18 314 PRO B O 1
ATOM 1956 N N . LEU B 1 64 ? 31.037 -56.775 7.770 1.00 89.23 315 LEU B N 1
ATOM 1957 C CA . LEU B 1 64 ? 29.940 -57.672 8.117 1.00 87.92 315 LEU B CA 1
ATOM 1958 C C . LEU B 1 64 ? 29.975 -58.821 7.112 1.00 94.25 315 LEU B C 1
ATOM 1959 O O . LEU B 1 64 ? 30.215 -58.613 5.908 1.00 94.27 315 LEU B O 1
ATOM 1964 N N . GLU B 1 65 ? 29.756 -60.035 7.599 1.00 92.30 316 GLU B N 1
ATOM 1965 C CA . GLU B 1 65 ? 29.734 -61.194 6.716 1.00 93.53 316 GLU B CA 1
ATOM 1966 C C . GLU B 1 65 ? 28.739 -62.244 7.184 1.00 101.41 316 GLU B C 1
ATOM 1967 O O . GLU B 1 65 ? 28.475 -62.361 8.387 1.00 100.56 316 GLU B O 1
ATOM 1973 N N . LEU B 1 66 ? 28.210 -63.027 6.237 1.00 100.35 317 LEU B N 1
ATOM 1974 C CA . LEU B 1 66 ? 27.314 -64.103 6.592 1.00 101.25 317 LEU B CA 1
ATOM 1975 C C . LEU B 1 66 ? 28.075 -65.404 6.608 1.00 108.88 317 LEU B C 1
ATOM 1976 O O . LEU B 1 66 ? 28.617 -65.809 5.577 1.00 109.20 317 LEU B O 1
ATOM 1981 N N . ASP B 1 67 ? 28.121 -66.062 7.773 1.00 108.00 318 ASP B N 1
ATOM 1982 C CA . ASP B 1 67 ? 28.713 -67.387 7.897 1.00 109.69 318 ASP B CA 1
ATOM 1983 C C . ASP B 1 67 ? 27.612 -68.326 7.429 1.00 116.08 318 ASP B C 1
ATOM 1984 O O . ASP B 1 67 ? 26.716 -68.675 8.207 1.00 116.09 318 ASP B O 1
ATOM 1989 N N . THR B 1 68 ? 27.666 -68.714 6.144 1.00 113.83 319 THR B N 1
ATOM 1990 C CA . THR B 1 68 ? 26.646 -69.559 5.510 1.00 114.04 319 THR B CA 1
ATOM 1991 C C . THR B 1 68 ? 26.536 -70.930 6.120 1.00 119.33 319 THR B C 1
ATOM 1992 O O . THR B 1 68 ? 25.440 -71.491 6.150 1.00 120.13 319 THR B O 1
ATOM 1996 N N . ALA B 1 69 ? 27.665 -71.455 6.625 1.00 115.52 320 ALA B N 1
ATOM 1997 C CA . ALA B 1 69 ? 27.739 -72.766 7.248 1.00 115.54 320 ALA B CA 1
ATOM 1998 C C . ALA B 1 69 ? 26.863 -72.877 8.498 1.00 118.99 320 ALA B C 1
ATOM 1999 O O . ALA B 1 69 ? 26.269 -73.930 8.728 1.00 118.74 320 ALA B O 1
ATOM 2001 N N . ASN B 1 70 ? 26.772 -71.803 9.294 1.00 114.89 321 ASN B N 1
ATOM 2002 C CA . ASN B 1 70 ? 25.984 -71.808 10.530 1.00 114.26 321 ASN B CA 1
ATOM 2003 C C . ASN B 1 70 ? 24.865 -70.785 10.506 1.00 116.73 321 ASN B C 1
ATOM 2004 O O . ASN B 1 70 ? 24.211 -70.567 11.531 1.00 115.07 321 ASN B O 1
ATOM 2009 N N . ASN B 1 71 ? 24.625 -70.178 9.325 1.00 113.45 322 ASN B N 1
ATOM 2010 C CA . ASN B 1 71 ? 23.620 -69.128 9.122 1.00 113.46 322 ASN B CA 1
ATOM 2011 C C . ASN B 1 71 ? 23.717 -68.077 10.258 1.00 116.43 322 ASN B C 1
ATOM 2012 O O . ASN B 1 71 ? 22.763 -67.858 11.024 1.00 115.00 322 ASN B O 1
ATOM 2017 N N . ARG B 1 72 ? 24.917 -67.477 10.389 1.00 112.24 323 ARG B N 1
ATOM 2018 C CA . ARG B 1 72 ? 25.188 -66.483 11.421 1.00 110.64 323 ARG B CA 1
ATOM 2019 C C . ARG B 1 72 ? 25.872 -65.274 10.826 1.00 112.81 323 ARG B C 1
ATOM 2020 O O . ARG B 1 72 ? 26.783 -65.412 10.011 1.00 112.69 323 ARG B O 1
ATOM 2022 N N . VAL B 1 73 ? 25.414 -64.086 11.208 1.00 107.56 324 VAL B N 1
ATOM 2023 C CA . VAL B 1 73 ? 25.999 -62.824 10.749 1.00 106.25 324 VAL B CA 1
ATOM 2024 C C . VAL B 1 73 ? 27.059 -62.444 11.778 1.00 110.09 324 VAL B C 1
ATOM 2025 O O . VAL B 1 73 ? 26.796 -62.516 12.986 1.00 110.81 324 VAL B O 1
ATOM 2029 N N . GLN B 1 74 ? 28.242 -62.016 11.315 1.00 103.39 325 GLN B N 1
ATOM 2030 C CA . GLN B 1 74 ? 29.324 -61.661 12.222 1.00 101.08 325 GLN B CA 1
ATOM 2031 C C . GLN B 1 74 ? 30.191 -60.571 11.657 1.00 103.62 325 GLN B C 1
ATOM 2032 O O . GLN B 1 74 ? 30.080 -60.239 10.473 1.00 103.18 325 GLN B O 1
ATOM 2038 N N . VAL B 1 75 ? 31.086 -60.033 12.500 1.00 99.48 326 VAL B N 1
ATOM 2039 C CA . VAL B 1 75 ? 32.119 -59.106 12.060 1.00 98.28 326 VAL B CA 1
ATOM 2040 C C . VAL B 1 75 ? 33.299 -60.000 11.670 1.00 100.88 326 VAL B C 1
ATOM 2041 O O . VAL B 1 75 ? 33.674 -60.887 12.453 1.00 100.00 326 VAL B O 1
ATOM 2045 N N . ALA B 1 76 ? 33.877 -59.776 10.473 1.00 96.67 327 ALA B N 1
ATOM 2046 C CA . ALA B 1 76 ? 35.015 -60.551 9.992 1.00 96.92 327 ALA B CA 1
ATOM 2047 C C . ALA B 1 76 ? 36.169 -60.485 10.958 1.00 104.51 327 ALA B C 1
ATOM 2048 O O . ALA B 1 76 ? 36.427 -59.417 11.525 1.00 106.72 327 ALA B O 1
ATOM 2050 N N . ASP B 1 77 ? 36.860 -61.619 11.159 1.00 100.34 328 ASP B N 1
ATOM 2051 C CA . ASP B 1 77 ? 37.975 -61.668 12.109 1.00 100.18 328 ASP B CA 1
ATOM 2052 C C . ASP B 1 77 ? 39.119 -60.739 11.754 1.00 101.17 328 ASP B C 1
ATOM 2053 O O . ASP B 1 77 ? 39.713 -60.118 12.642 1.00 101.32 328 ASP B O 1
ATOM 2058 N N . ARG B 1 78 ? 39.386 -60.609 10.455 1.00 95.26 329 ARG B N 1
ATOM 2059 C CA . ARG B 1 78 ? 40.459 -59.772 9.954 1.00 94.52 329 ARG B CA 1
ATOM 2060 C C . ARG B 1 78 ? 40.296 -58.306 10.284 1.00 95.59 329 ARG B C 1
ATOM 2061 O O . ARG B 1 78 ? 41.289 -57.564 10.342 1.00 97.26 329 ARG B O 1
ATOM 2069 N N . PHE B 1 79 ? 39.044 -57.896 10.530 1.00 86.95 330 PHE B N 1
ATOM 2070 C CA . PHE B 1 79 ? 38.748 -56.516 10.861 1.00 85.87 330 PHE B CA 1
ATOM 2071 C C . PHE B 1 79 ? 39.460 -56.074 12.141 1.00 91.69 330 PHE B C 1
ATOM 2072 O O . PHE B 1 79 ? 39.985 -54.957 12.190 1.00 91.26 330 PHE B O 1
ATOM 2080 N N . GLY B 1 80 ? 39.494 -56.965 13.137 1.00 87.93 331 GLY B N 1
ATOM 2081 C CA . GLY B 1 80 ? 40.169 -56.709 14.403 1.00 86.76 331 GLY B CA 1
ATOM 2082 C C . GLY B 1 80 ? 41.677 -56.797 14.313 1.00 88.21 331 GLY B C 1
ATOM 2083 O O . GLY B 1 80 ? 42.396 -56.189 15.119 1.00 89.94 331 GLY B O 1
ATOM 2084 N N . MET B 1 81 ? 42.172 -57.579 13.359 1.00 80.48 332 MET B N 1
ATOM 2085 C CA . MET B 1 81 ? 43.604 -57.748 13.215 1.00 78.02 332 MET B CA 1
ATOM 2086 C C . MET B 1 81 ? 44.007 -58.348 11.895 1.00 80.38 332 MET B C 1
ATOM 2087 O O . MET B 1 81 ? 43.643 -59.487 11.575 1.00 79.79 332 MET B O 1
ATOM 2092 N N . ARG B 1 82 ? 44.810 -57.596 11.160 1.00 75.28 333 ARG B N 1
ATOM 2093 C CA . ARG B 1 82 ? 45.369 -58.059 9.916 1.00 73.88 333 ARG B CA 1
ATOM 2094 C C . ARG B 1 82 ? 46.822 -57.622 9.926 1.00 74.22 333 ARG B C 1
ATOM 2095 O O . ARG B 1 82 ? 47.104 -56.428 10.019 1.00 73.42 333 ARG B O 1
ATOM 2103 N N . THR B 1 83 ? 47.747 -58.579 9.876 1.00 69.18 334 THR B N 1
ATOM 2104 C CA . THR B 1 83 ? 49.171 -58.249 9.917 1.00 69.11 334 THR B CA 1
ATOM 2105 C C . THR B 1 83 ? 49.813 -58.226 8.570 1.00 74.67 334 THR B C 1
ATOM 2106 O O . THR B 1 83 ? 49.270 -58.761 7.615 1.00 77.45 334 THR B O 1
ATOM 2110 N N . GLY B 1 84 ? 50.979 -57.630 8.499 1.00 70.64 335 GLY B N 1
ATOM 2111 C CA . GLY B 1 84 ? 51.743 -57.543 7.267 1.00 70.86 335 GLY B CA 1
ATOM 2112 C C . GLY B 1 84 ? 53.106 -56.944 7.493 1.00 73.87 335 GLY B C 1
ATOM 2113 O O . GLY B 1 84 ? 53.466 -56.637 8.629 1.00 74.51 335 GLY B O 1
ATOM 2114 N N . THR B 1 85 ? 53.878 -56.819 6.435 1.00 68.45 336 THR B N 1
ATOM 2115 C CA . THR B 1 85 ? 55.192 -56.252 6.532 1.00 68.81 336 THR B CA 1
ATOM 2116 C C . THR B 1 85 ? 55.454 -55.411 5.332 1.00 76.97 336 THR B C 1
ATOM 2117 O O . THR B 1 85 ? 54.955 -55.688 4.250 1.00 79.79 336 THR B O 1
ATOM 2121 N N . TRP B 1 86 ? 56.257 -54.385 5.502 1.00 73.10 337 TRP B N 1
ATOM 2122 C CA . TRP B 1 86 ? 56.727 -53.587 4.395 1.00 71.72 337 TRP B CA 1
ATOM 2123 C C . TRP B 1 86 ? 58.228 -53.641 4.424 1.00 77.35 337 TRP B C 1
ATOM 2124 O O . TRP B 1 86 ? 58.844 -53.379 5.475 1.00 78.63 337 TRP B O 1
ATOM 2135 N N . THR B 1 87 ? 58.821 -54.012 3.285 1.00 71.74 338 THR B N 1
ATOM 2136 C CA . THR B 1 87 ? 60.269 -54.039 3.165 1.00 70.27 338 THR B CA 1
ATOM 2137 C C . THR B 1 87 ? 60.667 -53.040 2.129 1.00 74.14 338 THR B C 1
ATOM 2138 O O . THR B 1 87 ? 60.191 -53.090 0.985 1.00 76.02 338 THR B O 1
ATOM 2142 N N . GLY B 1 88 ? 61.519 -52.125 2.534 1.00 70.17 339 GLY B N 1
ATOM 2143 C CA . GLY B 1 88 ? 61.978 -51.096 1.629 1.00 70.76 339 GLY B CA 1
ATOM 2144 C C . GLY B 1 88 ? 63.007 -50.214 2.271 1.00 76.02 339 GLY B C 1
ATOM 2145 O O . GLY B 1 88 ? 63.661 -50.615 3.240 1.00 75.09 339 GLY B O 1
ATOM 2146 N N . GLN B 1 89 ? 63.170 -49.019 1.706 1.00 73.43 340 GLN B N 1
ATOM 2147 C CA . GLN B 1 89 ? 64.121 -48.049 2.198 1.00 73.14 340 GLN B CA 1
ATOM 2148 C C . GLN B 1 89 ? 63.407 -46.870 2.813 1.00 77.56 340 GLN B C 1
ATOM 2149 O O . GLN B 1 89 ? 62.581 -46.183 2.173 1.00 79.16 340 GLN B O 1
ATOM 2155 N N . LEU B 1 90 ? 63.708 -46.659 4.085 1.00 71.46 341 LEU B N 1
ATOM 2156 C CA . LEU B 1 90 ? 63.197 -45.543 4.839 1.00 69.55 341 LEU B CA 1
ATOM 2157 C C . LEU B 1 90 ? 64.011 -44.345 4.354 1.00 75.67 341 LEU B C 1
ATOM 2158 O O . LEU B 1 90 ? 65.252 -44.353 4.418 1.00 77.12 341 LEU B O 1
ATOM 2163 N N . GLN B 1 91 ? 63.321 -43.349 3.811 1.00 71.01 342 GLN B N 1
ATOM 2164 C CA . GLN B 1 91 ? 64.027 -42.207 3.300 1.00 70.40 342 GLN B CA 1
ATOM 2165 C C . GLN B 1 91 ? 64.001 -41.083 4.282 1.00 73.40 342 GLN B C 1
ATOM 2166 O O . GLN B 1 91 ? 62.914 -40.690 4.718 1.00 73.63 342 GLN B O 1
ATOM 2172 N N . TYR B 1 92 ? 65.188 -40.551 4.637 1.00 68.64 343 TYR B N 1
ATOM 2173 C CA . TYR B 1 92 ? 65.252 -39.366 5.474 1.00 67.91 343 TYR B CA 1
ATOM 2174 C C . TYR B 1 92 ? 65.507 -38.210 4.531 1.00 72.63 343 TYR B C 1
ATOM 2175 O O . TYR B 1 92 ? 66.330 -38.327 3.614 1.00 71.85 343 TYR B O 1
ATOM 2184 N N . GLN B 1 93 ? 64.753 -37.120 4.718 1.00 70.68 344 GLN B N 1
ATOM 2185 C CA . GLN B 1 93 ? 64.841 -35.979 3.833 1.00 71.62 344 GLN B CA 1
ATOM 2186 C C . GLN B 1 93 ? 64.970 -34.650 4.525 1.00 75.98 344 GLN B C 1
ATOM 2187 O O . GLN B 1 93 ? 64.142 -34.258 5.349 1.00 73.63 344 GLN B O 1
ATOM 2193 N N . HIS B 1 94 ? 66.001 -33.936 4.132 1.00 75.13 345 HIS B N 1
ATOM 2194 C CA . HIS B 1 94 ? 66.276 -32.589 4.579 1.00 76.46 345 HIS B CA 1
ATOM 2195 C C . HIS B 1 94 ? 67.104 -31.946 3.467 1.00 83.92 345 HIS B C 1
ATOM 2196 O O . HIS B 1 94 ? 67.893 -32.629 2.815 1.00 84.72 345 HIS B O 1
ATOM 2203 N N . PRO B 1 95 ? 66.922 -30.658 3.196 1.00 80.56 346 PRO B N 1
ATOM 2204 C CA . PRO B 1 95 ? 67.680 -30.030 2.109 1.00 80.01 346 PRO B CA 1
ATOM 2205 C C . PRO B 1 95 ? 69.197 -30.226 2.178 1.00 80.26 346 PRO B C 1
ATOM 2206 O O . PRO B 1 95 ? 69.829 -30.432 1.140 1.00 79.86 346 PRO B O 1
ATOM 2210 N N . GLN B 1 96 ? 69.762 -30.223 3.388 1.00 74.62 347 GLN B N 1
ATOM 2211 C CA . GLN B 1 96 ? 71.206 -30.326 3.570 1.00 74.07 347 GLN B CA 1
ATOM 2212 C C . GLN B 1 96 ? 71.705 -31.699 3.927 1.00 76.04 347 GLN B C 1
ATOM 2213 O O . GLN B 1 96 ? 72.907 -31.876 4.170 1.00 74.65 347 GLN B O 1
ATOM 2219 N N . LEU B 1 97 ? 70.792 -32.680 3.977 1.00 71.93 348 LEU B N 1
ATOM 2220 C CA . LEU B 1 97 ? 71.119 -34.058 4.342 1.00 70.69 348 LEU B CA 1
ATOM 2221 C C . LEU B 1 97 ? 69.971 -35.018 4.021 1.00 74.62 348 LEU B C 1
ATOM 2222 O O . LEU B 1 97 ? 68.828 -34.800 4.430 1.00 73.73 348 LEU B O 1
ATOM 2227 N N . SER B 1 98 ? 70.272 -36.070 3.284 1.00 70.39 349 SER B N 1
ATOM 2228 C CA . SER B 1 98 ? 69.262 -37.061 2.979 1.00 70.46 349 SER B CA 1
ATOM 2229 C C . SER B 1 98 ? 69.938 -38.406 2.773 1.00 74.54 349 SER B C 1
ATOM 2230 O O . SER B 1 98 ? 71.050 -38.478 2.224 1.00 73.94 349 SER B O 1
ATOM 2233 N N . TRP B 1 99 ? 69.263 -39.479 3.218 1.00 69.68 350 TRP B N 1
ATOM 2234 C CA . TRP B 1 99 ? 69.783 -40.830 3.088 1.00 67.91 350 TRP B CA 1
ATOM 2235 C C . TRP B 1 99 ? 68.669 -41.866 3.052 1.00 71.35 350 TRP B C 1
ATOM 2236 O O . TRP B 1 99 ? 67.485 -41.568 3.271 1.00 72.15 350 TRP B O 1
ATOM 2247 N N . ARG B 1 100 ? 69.055 -43.093 2.771 1.00 65.89 351 ARG B N 1
ATOM 2248 C CA . ARG B 1 100 ? 68.134 -44.219 2.686 1.00 64.98 351 ARG B CA 1
ATOM 2249 C C . ARG B 1 100 ? 68.673 -45.340 3.536 1.00 68.71 351 ARG B C 1
ATOM 2250 O O . ARG B 1 100 ? 69.865 -45.687 3.448 1.00 68.44 351 ARG B O 1
ATOM 2258 N N . ALA B 1 101 ? 67.797 -45.918 4.363 1.00 64.86 352 ALA B N 1
ATOM 2259 C CA . ALA B 1 101 ? 68.176 -47.034 5.229 1.00 63.65 352 ALA B CA 1
ATOM 2260 C C . ALA B 1 101 ? 67.247 -48.196 4.978 1.00 64.96 352 ALA B C 1
ATOM 2261 O O . ALA B 1 101 ? 66.048 -48.014 4.778 1.00 62.47 352 ALA B O 1
ATOM 2263 N N . ASN B 1 102 ? 67.809 -49.396 4.928 1.00 62.93 353 ASN B N 1
ATOM 2264 C CA . ASN B 1 102 ? 67.013 -50.591 4.681 1.00 63.33 353 ASN B CA 1
ATOM 2265 C C . ASN B 1 102 ? 66.298 -50.978 5.957 1.00 62.80 353 ASN B C 1
ATOM 2266 O O . ASN B 1 102 ? 66.931 -51.162 6.999 1.00 60.85 353 ASN B O 1
ATOM 2271 N N . VAL B 1 103 ? 64.982 -51.023 5.893 1.00 59.13 354 VAL B N 1
ATOM 2272 C CA . VAL B 1 103 ? 64.173 -51.373 7.048 1.00 60.44 354 VAL B CA 1
ATOM 2273 C C . VAL B 1 103 ? 63.095 -52.370 6.668 1.00 71.21 354 VAL B C 1
ATOM 2274 O O . VAL B 1 103 ? 62.729 -52.505 5.490 1.00 72.68 354 VAL B O 1
ATOM 2278 N N . THR B 1 104 ? 62.554 -53.035 7.681 1.00 69.40 355 THR B N 1
ATOM 2279 C CA . THR B 1 104 ? 61.388 -53.886 7.570 1.00 69.70 355 THR B CA 1
ATOM 2280 C C . THR B 1 104 ? 60.497 -53.471 8.729 1.00 78.01 355 THR B C 1
ATOM 2281 O O . THR B 1 104 ? 60.889 -53.570 9.915 1.00 80.22 355 THR B O 1
ATOM 2285 N N . LEU B 1 105 ? 59.300 -52.994 8.378 1.00 72.94 356 LEU B N 1
ATOM 2286 C CA . LEU B 1 105 ? 58.309 -52.477 9.317 1.00 70.89 356 LEU B CA 1
ATOM 2287 C C . LEU B 1 105 ? 57.225 -53.457 9.465 1.00 71.57 356 LEU B C 1
ATOM 2288 O O . LEU B 1 105 ? 56.816 -54.021 8.468 1.00 70.55 356 LEU B O 1
ATOM 2293 N N . ASN B 1 106 ? 56.720 -53.659 10.670 1.00 67.88 357 ASN B N 1
ATOM 2294 C CA . ASN B 1 106 ? 55.549 -54.505 10.819 1.00 67.24 357 ASN B CA 1
ATOM 2295 C C . ASN B 1 106 ? 54.334 -53.626 10.732 1.00 70.00 357 ASN B C 1
ATOM 2296 O O . ASN B 1 106 ? 54.359 -52.473 11.161 1.00 69.44 357 ASN B O 1
ATOM 2301 N N . LEU B 1 107 ? 53.296 -54.146 10.113 1.00 67.41 358 LEU B N 1
ATOM 2302 C CA . LEU B 1 107 ? 52.055 -53.412 9.919 1.00 67.40 358 LEU B CA 1
ATOM 2303 C C . LEU B 1 107 ? 50.921 -54.172 10.519 1.00 70.40 358 LEU B C 1
ATOM 2304 O O . LEU B 1 107 ? 50.872 -55.388 10.408 1.00 71.09 358 LEU B O 1
ATOM 2309 N N . MET B 1 108 ? 49.995 -53.473 11.135 1.00 65.64 359 MET B N 1
ATOM 2310 C CA . MET B 1 108 ? 48.783 -54.102 11.581 1.00 66.05 359 MET B CA 1
ATOM 2311 C C . MET B 1 108 ? 47.565 -53.235 11.452 1.00 73.96 359 MET B C 1
ATOM 2312 O O . MET B 1 108 ? 47.555 -52.095 11.923 1.00 73.22 359 MET B O 1
ATOM 2317 N N . LYS B 1 109 ? 46.559 -53.765 10.739 1.00 72.15 360 LYS B N 1
ATOM 2318 C CA . LYS B 1 109 ? 45.292 -53.124 10.570 1.00 72.61 360 LYS B CA 1
ATOM 2319 C C . LYS B 1 109 ? 44.418 -53.565 11.736 1.00 79.64 360 LYS B C 1
ATOM 2320 O O . LYS B 1 109 ? 44.100 -54.755 11.878 1.00 81.80 360 LYS B O 1
ATOM 2326 N N . VAL B 1 110 ? 44.064 -52.607 12.599 1.00 74.52 361 VAL B N 1
ATOM 2327 C CA . VAL B 1 110 ? 43.185 -52.863 13.726 1.00 74.04 361 VAL B CA 1
ATOM 2328 C C . VAL B 1 110 ? 41.982 -51.977 13.527 1.00 79.62 361 VAL B C 1
ATOM 2329 O O . VAL B 1 110 ? 42.096 -50.752 13.623 1.00 78.26 361 VAL B O 1
ATOM 2333 N N . ASP B 1 111 ? 40.825 -52.585 13.238 1.00 78.59 362 ASP B N 1
ATOM 2334 C CA . ASP B 1 111 ? 39.606 -51.832 12.969 1.00 79.19 362 ASP B CA 1
ATOM 2335 C C . ASP B 1 111 ? 39.884 -50.803 11.886 1.00 86.42 362 ASP B C 1
ATOM 2336 O O . ASP B 1 111 ? 40.432 -51.163 10.826 1.00 86.66 362 ASP B O 1
ATOM 2341 N N . ASP B 1 112 ? 39.585 -49.522 12.172 1.00 83.46 363 ASP B N 1
ATOM 2342 C CA . ASP B 1 112 ? 39.804 -48.453 11.206 1.00 83.24 363 ASP B CA 1
ATOM 2343 C C . ASP B 1 112 ? 41.114 -47.708 11.426 1.00 85.45 363 ASP B C 1
ATOM 2344 O O . ASP B 1 112 ? 41.224 -46.522 11.096 1.00 86.59 363 ASP B O 1
ATOM 2349 N N . TRP B 1 113 ? 42.133 -48.438 11.931 1.00 77.64 364 TRP B N 1
ATOM 2350 C CA . TRP B 1 113 ? 43.464 -47.890 12.166 1.00 75.29 364 TRP B CA 1
ATOM 2351 C C . TRP B 1 113 ? 44.549 -48.719 11.503 1.00 73.10 364 TRP B C 1
ATOM 2352 O O . TRP B 1 113 ? 44.455 -49.952 11.447 1.00 73.00 364 TRP B O 1
ATOM 2363 N N . LEU B 1 114 ? 45.601 -48.048 11.054 1.00 64.58 365 LEU B N 1
ATOM 2364 C CA . LEU B 1 114 ? 46.776 -48.740 10.560 1.00 62.57 365 LEU B CA 1
ATOM 2365 C C . LEU B 1 114 ? 47.925 -48.471 11.536 1.00 64.58 365 LEU B C 1
ATOM 2366 O O . LEU B 1 114 ? 48.256 -47.319 11.777 1.00 65.09 365 LEU B O 1
ATOM 2371 N N . VAL B 1 115 ? 48.540 -49.515 12.085 1.00 58.42 366 VAL B N 1
ATOM 2372 C CA . VAL B 1 115 ? 49.667 -49.339 12.996 1.00 56.93 366 VAL B CA 1
ATOM 2373 C C . VAL B 1 115 ? 50.955 -49.697 12.296 1.00 63.44 366 VAL B C 1
ATOM 2374 O O . VAL B 1 115 ? 51.036 -50.755 11.669 1.00 64.21 366 VAL B O 1
ATOM 2378 N N . LEU B 1 116 ? 51.976 -48.853 12.446 1.00 60.13 367 LEU B N 1
ATOM 2379 C CA . LEU B 1 116 ? 53.307 -49.134 11.920 1.00 59.65 367 LEU B CA 1
ATOM 2380 C C . LEU B 1 116 ? 54.234 -49.423 13.119 1.00 67.09 367 LEU B C 1
ATOM 2381 O O . LEU B 1 116 ? 54.305 -48.615 14.041 1.00 68.99 367 LEU B O 1
ATOM 2386 N N . SER B 1 117 ? 54.927 -50.564 13.111 1.00 61.51 368 SER B N 1
ATOM 2387 C CA . SER B 1 117 ? 55.839 -50.907 14.178 1.00 60.68 368 SER B CA 1
ATOM 2388 C C . SER B 1 117 ? 57.280 -50.961 13.718 1.00 65.69 368 SER B C 1
ATOM 2389 O O . SER B 1 117 ? 57.670 -51.865 12.954 1.00 64.74 368 SER B O 1
ATOM 2392 N N . PHE B 1 118 ? 58.091 -50.025 14.239 1.00 63.23 369 PHE B N 1
ATOM 2393 C CA . PHE B 1 118 ? 59.520 -49.984 13.957 1.00 62.65 369 PHE B CA 1
ATOM 2394 C C . PHE B 1 118 ? 60.296 -50.725 15.005 1.00 68.12 369 PHE B C 1
ATOM 2395 O O . PHE B 1 118 ? 60.132 -50.467 16.210 1.00 66.40 369 PHE B O 1
ATOM 2403 N N . SER B 1 119 ? 61.197 -51.590 14.539 1.00 66.25 370 SER B N 1
ATOM 2404 C CA . SER B 1 119 ? 62.102 -52.276 15.420 1.00 65.34 370 SER B CA 1
ATOM 2405 C C . SER B 1 119 ? 63.270 -51.330 15.626 1.00 66.02 370 SER B C 1
ATOM 2406 O O . SER B 1 119 ? 63.311 -50.244 15.010 1.00 65.19 370 SER B O 1
ATOM 2409 N N . GLN B 1 120 ? 64.183 -51.681 16.529 1.00 61.13 371 GLN B N 1
ATOM 2410 C CA . GLN B 1 120 ? 65.321 -50.786 16.759 1.00 60.24 371 GLN B CA 1
ATOM 2411 C C . GLN B 1 120 ? 66.079 -50.561 15.483 1.00 63.85 371 GLN B C 1
ATOM 2412 O O . GLN B 1 120 ? 65.973 -51.382 14.595 1.00 64.82 371 GLN B O 1
ATOM 2418 N N . MET B 1 121 ? 66.789 -49.459 15.354 1.00 59.23 372 MET B N 1
ATOM 2419 C CA . MET B 1 121 ? 67.594 -49.233 14.158 1.00 58.55 372 MET B CA 1
ATOM 2420 C C . MET B 1 121 ? 68.742 -48.279 14.398 1.00 65.79 372 MET B C 1
ATOM 2421 O O . MET B 1 121 ? 68.695 -47.448 15.300 1.00 64.97 372 MET B O 1
ATOM 2426 N N . THR B 1 122 ? 69.783 -48.411 13.595 1.00 65.48 373 THR B N 1
ATOM 2427 C CA . THR B 1 122 ? 70.945 -47.529 13.620 1.00 64.91 373 THR B CA 1
ATOM 2428 C C . THR B 1 122 ? 71.014 -46.832 12.278 1.00 68.08 373 THR B C 1
ATOM 2429 O O . THR B 1 122 ? 71.068 -47.489 11.244 1.00 67.62 373 THR B O 1
ATOM 2433 N N . THR B 1 123 ? 70.986 -45.511 12.282 1.00 64.20 374 THR B N 1
ATOM 2434 C CA . THR B 1 123 ? 70.995 -44.752 11.041 1.00 63.63 374 THR B CA 1
ATOM 2435 C C . THR B 1 123 ? 72.094 -43.744 11.061 1.00 67.70 374 THR B C 1
ATOM 2436 O O . THR B 1 123 ? 72.704 -43.499 12.102 1.00 67.85 374 THR B O 1
ATOM 2440 N N . ASN B 1 124 ? 72.296 -43.091 9.917 1.00 66.06 375 ASN B N 1
ATOM 2441 C CA . ASN B 1 124 ? 73.241 -41.978 9.807 1.00 66.76 375 ASN B CA 1
ATOM 2442 C C . ASN B 1 124 ? 72.665 -40.838 10.622 1.00 72.43 375 ASN B C 1
ATOM 2443 O O . ASN B 1 124 ? 71.509 -40.886 11.081 1.00 71.75 375 ASN B O 1
ATOM 2448 N N . SER B 1 125 ? 73.450 -39.778 10.753 1.00 70.35 376 SER B N 1
ATOM 2449 C CA . SER B 1 125 ? 73.034 -38.600 11.505 1.00 69.61 376 SER B CA 1
ATOM 2450 C C . SER B 1 125 ? 71.856 -37.893 10.869 1.00 69.63 376 SER B C 1
ATOM 2451 O O . SER B 1 125 ? 71.547 -38.145 9.722 1.00 68.94 376 SER B O 1
ATOM 2454 N N . ILE B 1 126 ? 71.166 -37.057 11.625 1.00 65.26 377 ILE B N 1
ATOM 2455 C CA . ILE B 1 126 ? 69.989 -36.306 11.164 1.00 64.72 377 ILE B CA 1
ATOM 2456 C C . ILE B 1 126 ? 70.079 -34.838 11.554 1.00 71.28 377 ILE B C 1
ATOM 2457 O O . ILE B 1 126 ? 70.813 -34.480 12.474 1.00 70.90 377 ILE B O 1
ATOM 2462 N N . MET B 1 127 ? 69.294 -33.998 10.880 1.00 70.46 378 MET B N 1
ATOM 2463 C CA . MET B 1 127 ? 69.243 -32.581 11.197 1.00 70.99 378 MET B CA 1
ATOM 2464 C C . MET B 1 127 ? 68.276 -32.372 12.339 1.00 78.24 378 MET B C 1
ATOM 2465 O O . MET B 1 127 ? 67.566 -33.313 12.724 1.00 78.34 378 MET B O 1
ATOM 2470 N N . ALA B 1 128 ? 68.226 -31.129 12.859 1.00 75.75 379 ALA B N 1
ATOM 2471 C CA . ALA B 1 128 ? 67.342 -30.737 13.951 1.00 76.34 379 ALA B CA 1
ATOM 2472 C C . ALA B 1 128 ? 65.852 -31.030 13.673 1.00 81.98 379 ALA B C 1
ATOM 2473 O O . ALA B 1 128 ? 65.095 -31.328 14.596 1.00 82.69 379 ALA B O 1
ATOM 2475 N N . ASP B 1 129 ? 65.455 -30.991 12.404 1.00 79.24 380 ASP B N 1
ATOM 2476 C CA . ASP B 1 129 ? 64.118 -31.374 11.939 1.00 79.60 380 ASP B CA 1
ATOM 2477 C C . ASP B 1 129 ? 64.265 -32.075 10.586 1.00 82.31 380 ASP B C 1
ATOM 2478 O O . ASP B 1 129 ? 65.354 -32.073 10.007 1.00 83.44 380 ASP B O 1
ATOM 2483 N N . GLY B 1 130 ? 63.192 -32.682 10.111 1.00 75.79 381 GLY B N 1
ATOM 2484 C CA . GLY B 1 130 ? 63.244 -33.394 8.845 1.00 75.84 381 GLY B CA 1
ATOM 2485 C C . GLY B 1 130 ? 62.070 -34.318 8.593 1.00 81.21 381 GLY B C 1
ATOM 2486 O O . GLY B 1 130 ? 61.115 -34.341 9.361 1.00 82.16 381 GLY B O 1
ATOM 2487 N N . LYS B 1 131 ? 62.129 -35.073 7.501 1.00 77.36 382 LYS B N 1
ATOM 2488 C CA . LYS B 1 131 ? 61.043 -35.934 7.064 1.00 77.57 382 LYS B CA 1
ATOM 2489 C C . LYS B 1 131 ? 61.503 -37.348 6.894 1.00 80.55 382 LYS B C 1
ATOM 2490 O O . LYS B 1 131 ? 62.613 -37.611 6.449 1.00 78.22 382 LYS B O 1
ATOM 2496 N N . PHE B 1 132 ? 60.609 -38.267 7.174 1.00 80.64 383 PHE B N 1
ATOM 2497 C CA . PHE B 1 132 ? 60.803 -39.675 6.871 1.00 82.01 383 PHE B CA 1
ATOM 2498 C C . PHE B 1 132 ? 59.747 -40.022 5.872 1.00 82.12 383 PHE B C 1
ATOM 2499 O O . PHE B 1 132 ? 58.586 -39.626 6.023 1.00 81.61 383 PHE B O 1
ATOM 2507 N N . VAL B 1 133 ? 60.153 -40.709 4.805 1.00 76.35 384 VAL B N 1
ATOM 2508 C CA . VAL B 1 133 ? 59.228 -41.100 3.762 1.00 75.41 384 VAL B CA 1
ATOM 2509 C C . VAL B 1 133 ? 59.261 -42.589 3.566 1.00 76.33 384 VAL B C 1
ATOM 2510 O O . VAL B 1 133 ? 60.345 -43.190 3.457 1.00 75.68 384 VAL B O 1
ATOM 2514 N N . ILE B 1 134 ? 58.064 -43.179 3.504 1.00 71.08 385 ILE B N 1
ATOM 2515 C CA . ILE B 1 134 ? 57.922 -44.592 3.273 1.00 70.73 385 ILE B CA 1
ATOM 2516 C C . ILE B 1 134 ? 57.181 -44.775 1.963 1.00 78.00 385 ILE B C 1
ATOM 2517 O O . ILE B 1 134 ? 56.033 -44.334 1.859 1.00 77.75 385 ILE B O 1
ATOM 2522 N N . ASN B 1 135 ? 57.833 -45.422 0.967 1.00 75.33 386 ASN B N 1
ATOM 2523 C CA . ASN B 1 135 ? 57.182 -45.665 -0.324 1.00 75.74 386 ASN B CA 1
ATOM 2524 C C . ASN B 1 135 ? 56.510 -47.009 -0.400 1.00 82.03 386 ASN B C 1
ATOM 2525 O O . ASN B 1 135 ? 57.170 -48.020 -0.638 1.00 83.59 386 ASN B O 1
ATOM 2530 N N . PHE B 1 136 ? 55.192 -47.011 -0.238 1.00 79.96 387 PHE B N 1
ATOM 2531 C CA . PHE B 1 136 ? 54.396 -48.225 -0.236 1.00 81.63 387 PHE B CA 1
ATOM 2532 C C . PHE B 1 136 ? 54.061 -48.730 -1.623 1.00 89.83 387 PHE B C 1
ATOM 2533 O O . PHE B 1 136 ? 53.446 -49.802 -1.736 1.00 90.10 387 PHE B O 1
ATOM 2541 N N . VAL B 1 137 ? 54.471 -47.988 -2.684 1.00 87.68 388 VAL B N 1
ATOM 2542 C CA . VAL B 1 137 ? 54.207 -48.383 -4.082 1.00 87.98 388 VAL B CA 1
ATOM 2543 C C . VAL B 1 137 ? 54.651 -49.823 -4.335 1.00 93.00 388 VAL B C 1
ATOM 2544 O O . VAL B 1 137 ? 53.994 -50.549 -5.075 1.00 93.64 388 VAL B O 1
ATOM 2548 N N . SER B 1 138 ? 55.745 -50.230 -3.678 1.00 88.40 389 SER B N 1
ATOM 2549 C CA . SER B 1 138 ? 56.253 -51.592 -3.679 1.00 87.01 389 SER B CA 1
ATOM 2550 C C . SER B 1 138 ? 56.812 -51.912 -2.273 1.00 89.53 389 SER B C 1
ATOM 2551 O O . SER B 1 138 ? 57.065 -51.016 -1.464 1.00 88.27 389 SER B O 1
ATOM 2554 N N . GLY B 1 139 ? 56.967 -53.190 -1.989 1.00 84.77 390 GLY B N 1
ATOM 2555 C CA . GLY B 1 139 ? 57.522 -53.633 -0.720 1.00 83.17 390 GLY B CA 1
ATOM 2556 C C . GLY B 1 139 ? 56.546 -54.285 0.238 1.00 83.73 390 GLY B C 1
ATOM 2557 O O . GLY B 1 139 ? 56.957 -54.909 1.228 1.00 82.49 390 GLY B O 1
ATOM 2558 N N . LEU B 1 140 ? 55.257 -54.146 -0.024 1.00 78.79 391 LEU B N 1
ATOM 2559 C CA . LEU B 1 140 ? 54.281 -54.747 0.868 1.00 78.46 391 LEU B CA 1
ATOM 2560 C C . LEU B 1 140 ? 54.229 -56.254 0.749 1.00 83.51 391 LEU B C 1
ATOM 2561 O O . LEU B 1 140 ? 54.411 -56.794 -0.342 1.00 83.00 391 LEU B O 1
ATOM 2566 N N . SER B 1 141 ? 53.990 -56.937 1.866 1.00 81.99 392 SER B N 1
ATOM 2567 C CA . SER B 1 141 ? 53.866 -58.393 1.897 1.00 82.07 392 SER B CA 1
ATOM 2568 C C . SER B 1 141 ? 52.577 -58.806 1.186 1.00 89.74 392 SER B C 1
ATOM 2569 O O . SER B 1 141 ? 51.745 -57.948 0.827 1.00 88.40 392 SER B O 1
ATOM 2572 N N . SER B 1 142 ? 52.425 -60.118 0.955 1.00 89.25 393 SER B N 1
ATOM 2573 C CA . SER B 1 142 ? 51.267 -60.663 0.255 1.00 90.12 393 SER B CA 1
ATOM 2574 C C . SER B 1 142 ? 49.954 -60.405 0.975 1.00 91.78 393 SER B C 1
ATOM 2575 O O . SER B 1 142 ? 49.849 -60.565 2.192 1.00 90.86 393 SER B O 1
ATOM 2578 N N . GLY B 1 143 ? 48.975 -60.002 0.197 1.00 89.06 394 GLY B N 1
ATOM 2579 C CA . GLY B 1 143 ? 47.647 -59.685 0.690 1.00 89.78 394 GLY B CA 1
ATOM 2580 C C . GLY B 1 143 ? 47.446 -58.188 0.739 1.00 95.81 394 GLY B C 1
ATOM 2581 O O . GLY B 1 143 ? 46.310 -57.704 0.712 1.00 95.23 394 GLY B O 1
ATOM 2582 N N . TRP B 1 144 ? 48.553 -57.443 0.772 1.00 94.20 395 TRP B N 1
ATOM 2583 C CA . TRP B 1 144 ? 48.498 -55.998 0.902 1.00 94.86 395 TRP B CA 1
ATOM 2584 C C . TRP B 1 144 ? 48.678 -55.252 -0.389 1.00 98.75 395 TRP B C 1
ATOM 2585 O O . TRP B 1 144 ? 49.585 -55.560 -1.154 1.00 98.76 395 TRP B O 1
ATOM 2596 N N . GLN B 1 145 ? 47.837 -54.243 -0.612 1.00 94.91 396 GLN B N 1
ATOM 2597 C CA . GLN B 1 145 ? 47.969 -53.351 -1.760 1.00 94.75 396 GLN B CA 1
ATOM 2598 C C . GLN B 1 145 ? 48.398 -51.984 -1.246 1.00 92.01 396 GLN B C 1
ATOM 2599 O O . GLN B 1 145 ? 48.130 -51.650 -0.095 1.00 90.74 396 GLN B O 1
ATOM 2605 N N . THR B 1 146 ? 49.026 -51.186 -2.108 1.00 84.02 397 THR B N 1
ATOM 2606 C CA . THR B 1 146 ? 49.445 -49.837 -1.762 1.00 82.58 397 THR B CA 1
ATOM 2607 C C . THR B 1 146 ? 48.298 -49.001 -1.230 1.00 88.34 397 THR B C 1
ATOM 2608 O O . THR B 1 146 ? 48.460 -48.256 -0.272 1.00 88.50 397 THR B O 1
ATOM 2612 N N . GLY B 1 147 ? 47.142 -49.142 -1.841 1.00 86.94 398 GLY B N 1
ATOM 2613 C CA . GLY B 1 147 ? 45.963 -48.391 -1.440 1.00 86.95 398 GLY B CA 1
ATOM 2614 C C . GLY B 1 147 ? 45.535 -48.668 -0.022 1.00 88.85 398 GLY B C 1
ATOM 2615 O O . GLY B 1 147 ? 44.895 -47.813 0.606 1.00 87.94 398 GLY B O 1
ATOM 2616 N N . ASP B 1 148 ? 45.912 -49.858 0.496 1.00 84.50 399 ASP B N 1
ATOM 2617 C CA . ASP B 1 148 ? 45.579 -50.257 1.860 1.00 84.77 399 ASP B CA 1
ATOM 2618 C C . ASP B 1 148 ? 46.222 -49.393 2.949 1.00 85.23 399 ASP B C 1
ATOM 2619 O O . ASP B 1 148 ? 45.830 -49.496 4.104 1.00 83.50 399 ASP B O 1
ATOM 2624 N N . THR B 1 149 ? 47.190 -48.544 2.588 1.00 80.42 400 THR B N 1
ATOM 2625 C CA . THR B 1 149 ? 47.884 -47.692 3.546 1.00 79.85 400 THR B CA 1
ATOM 2626 C C . THR B 1 149 ? 47.424 -46.247 3.495 1.00 86.29 400 THR B C 1
ATOM 2627 O O . THR B 1 149 ? 48.000 -45.395 4.158 1.00 86.72 400 THR B O 1
ATOM 2631 N N . GLU B 1 150 ? 46.415 -45.953 2.706 1.00 84.76 401 GLU B N 1
ATOM 2632 C CA . GLU B 1 150 ? 45.941 -44.587 2.582 1.00 84.52 401 GLU B CA 1
ATOM 2633 C C . GLU B 1 150 ? 45.112 -44.152 3.796 1.00 85.81 401 GLU B C 1
ATOM 2634 O O . GLU B 1 150 ? 44.118 -44.791 4.137 1.00 84.43 401 GLU B O 1
ATOM 2640 N N . PRO B 1 151 ? 45.509 -43.029 4.418 1.00 82.72 402 PRO B N 1
ATOM 2641 C CA . PRO B 1 151 ? 44.758 -42.486 5.559 1.00 83.81 402 PRO B CA 1
ATOM 2642 C C . PRO B 1 151 ? 43.338 -42.101 5.179 1.00 92.36 402 PRO B C 1
ATOM 2643 O O . PRO B 1 151 ? 43.062 -41.850 4.008 1.00 93.82 402 PRO B O 1
ATOM 2647 N N . SER B 1 152 ? 42.450 -42.044 6.166 1.00 89.73 403 SER B N 1
ATOM 2648 C CA . SER B 1 152 ? 41.057 -41.716 5.935 1.00 89.68 403 SER B CA 1
ATOM 2649 C C . SER B 1 152 ? 40.754 -40.253 6.175 1.00 92.08 403 SER B C 1
ATOM 2650 O O . SER B 1 152 ? 39.593 -39.856 6.183 1.00 91.86 403 SER B O 1
ATOM 2653 N N . SER B 1 153 ? 41.795 -39.440 6.323 1.00 87.32 404 SER B N 1
ATOM 2654 C CA . SER B 1 153 ? 41.650 -37.998 6.497 1.00 87.02 404 SER B CA 1
ATOM 2655 C C . SER B 1 153 ? 42.892 -37.267 6.031 1.00 91.34 404 SER B C 1
ATOM 2656 O O . SER B 1 153 ? 43.974 -37.865 5.965 1.00 90.50 404 SER B O 1
ATOM 2659 N N . THR B 1 154 ? 42.736 -35.972 5.703 1.00 88.24 405 THR B N 1
ATOM 2660 C CA . THR B 1 154 ? 43.863 -35.150 5.248 1.00 88.08 405 THR B CA 1
ATOM 2661 C C . THR B 1 154 ? 44.387 -34.253 6.337 1.00 89.60 405 THR B C 1
ATOM 2662 O O . THR B 1 154 ? 45.361 -33.526 6.100 1.00 91.65 405 THR B O 1
ATOM 2666 N N . ILE B 1 155 ? 43.758 -34.314 7.536 1.00 80.96 406 ILE B N 1
ATOM 2667 C CA . ILE B 1 155 ? 44.161 -33.522 8.695 1.00 79.04 406 ILE B CA 1
ATOM 2668 C C . ILE B 1 155 ? 45.660 -33.716 8.973 1.00 88.31 406 ILE B C 1
ATOM 2669 O O . ILE B 1 155 ? 46.197 -34.824 8.838 1.00 89.80 406 ILE B O 1
ATOM 2674 N N . ASP B 1 156 ? 46.340 -32.624 9.288 1.00 86.87 407 ASP B N 1
ATOM 2675 C CA . ASP B 1 156 ? 47.758 -32.671 9.586 1.00 88.06 407 ASP B CA 1
ATOM 2676 C C . ASP B 1 156 ? 48.043 -32.009 10.946 1.00 93.82 407 ASP B C 1
ATOM 2677 O O . ASP B 1 156 ? 47.770 -30.824 11.128 1.00 94.70 407 ASP B O 1
ATOM 2682 N N . PRO B 1 157 ? 48.572 -32.773 11.916 1.00 89.64 408 PRO B N 1
ATOM 2683 C CA . PRO B 1 157 ? 48.934 -34.196 11.839 1.00 88.99 408 PRO B CA 1
ATOM 2684 C C . PRO B 1 157 ? 47.782 -35.132 12.149 1.00 91.01 408 PRO B C 1
ATOM 2685 O O . PRO B 1 157 ? 46.864 -34.765 12.884 1.00 90.46 408 PRO B O 1
ATOM 2689 N N . LEU B 1 158 ? 47.844 -36.345 11.592 1.00 86.22 409 LEU B N 1
ATOM 2690 C CA . LEU B 1 158 ? 46.846 -37.378 11.861 1.00 85.20 409 LEU B CA 1
ATOM 2691 C C . LEU B 1 158 ? 47.102 -37.981 13.233 1.00 86.41 409 LEU B C 1
ATOM 2692 O O . LEU B 1 158 ? 46.177 -38.350 13.955 1.00 86.26 409 LEU B O 1
ATOM 2697 N N . SER B 1 159 ? 48.375 -38.124 13.569 1.00 80.02 410 SER B N 1
ATOM 2698 C CA . SER B 1 159 ? 48.796 -38.607 14.867 1.00 78.37 410 SER B CA 1
ATOM 2699 C C . SER B 1 159 ? 50.265 -38.299 15.097 1.00 77.38 410 SER B C 1
ATOM 2700 O O . SER B 1 159 ? 51.051 -38.217 14.149 1.00 74.41 410 SER B O 1
ATOM 2703 N N . THR B 1 160 ? 50.619 -38.091 16.360 1.00 73.46 411 THR B N 1
ATOM 2704 C CA . THR B 1 160 ? 51.991 -37.852 16.734 1.00 73.33 411 THR B CA 1
ATOM 2705 C C . THR B 1 160 ? 52.407 -38.857 17.780 1.00 76.31 411 THR B C 1
ATOM 2706 O O . THR B 1 160 ? 51.566 -39.327 18.556 1.00 75.44 411 THR B O 1
ATOM 2710 N N . THR B 1 161 ? 53.718 -39.169 17.817 1.00 71.07 412 THR B N 1
ATOM 2711 C CA . THR B 1 161 ? 54.309 -40.037 18.823 1.00 69.60 412 THR B CA 1
ATOM 2712 C C . THR B 1 161 ? 55.741 -39.628 19.051 1.00 70.77 412 THR B C 1
ATOM 2713 O O . THR B 1 161 ? 56.306 -38.845 18.285 1.00 70.53 412 THR B O 1
ATOM 2717 N N . PHE B 1 162 ? 56.339 -40.173 20.089 1.00 65.67 413 PHE B N 1
ATOM 2718 C CA . PHE B 1 162 ? 57.725 -39.883 20.376 1.00 65.48 413 PHE B CA 1
ATOM 2719 C C . PHE B 1 162 ? 58.567 -41.091 20.129 1.00 69.20 413 PHE B C 1
ATOM 2720 O O . PHE B 1 162 ? 58.110 -42.214 20.360 1.00 69.56 413 PHE B O 1
ATOM 2728 N N . ALA B 1 163 ? 59.794 -40.860 19.641 1.00 65.13 414 ALA B N 1
ATOM 2729 C CA . ALA B 1 163 ? 60.785 -41.903 19.430 1.00 65.27 414 ALA B CA 1
ATOM 2730 C C . ALA B 1 163 ? 61.935 -41.602 20.351 1.00 70.97 414 ALA B C 1
ATOM 2731 O O . ALA B 1 163 ? 62.338 -40.444 20.483 1.00 71.72 414 ALA B O 1
ATOM 2733 N N . ALA B 1 164 ? 62.432 -42.616 21.042 1.00 67.67 415 ALA B N 1
ATOM 2734 C CA . ALA B 1 164 ? 63.576 -42.416 21.945 1.00 67.08 415 ALA B CA 1
ATOM 2735 C C . ALA B 1 164 ? 64.840 -42.704 21.175 1.00 67.84 415 ALA B C 1
ATOM 2736 O O . ALA B 1 164 ? 64.919 -43.732 20.489 1.00 69.04 415 ALA B O 1
ATOM 2738 N N . VAL B 1 165 ? 65.795 -41.789 21.225 1.00 59.57 416 VAL B N 1
ATOM 2739 C CA . VAL B 1 165 ? 67.030 -41.989 20.476 1.00 57.42 416 VAL B CA 1
ATOM 2740 C C . VAL B 1 165 ? 68.270 -41.788 21.327 1.00 63.20 416 VAL B C 1
ATOM 2741 O O . VAL B 1 165 ? 68.226 -41.220 22.428 1.00 63.38 416 VAL B O 1
ATOM 2745 N N . GLN B 1 166 ? 69.391 -42.215 20.765 1.00 59.84 417 GLN B N 1
ATOM 2746 C CA . GLN B 1 166 ? 70.696 -41.977 21.333 1.00 59.98 417 GLN B CA 1
ATOM 2747 C C . GLN B 1 166 ? 71.535 -41.394 20.229 1.00 69.56 417 GLN B C 1
ATOM 2748 O O . GLN B 1 166 ? 71.685 -42.009 19.167 1.00 69.85 417 GLN B O 1
ATOM 2754 N N . PHE B 1 167 ? 72.037 -40.183 20.456 1.00 68.22 418 PHE B N 1
ATOM 2755 C CA . PHE B 1 167 ? 72.922 -39.509 19.523 1.00 68.22 418 PHE B CA 1
ATOM 2756 C C . PHE B 1 167 ? 74.335 -39.922 19.820 1.00 76.13 418 PHE B C 1
ATOM 2757 O O . PHE B 1 167 ? 74.759 -39.846 20.973 1.00 77.09 418 PHE B O 1
ATOM 2765 N N . LEU B 1 168 ? 75.053 -40.429 18.811 1.00 76.58 419 LEU B N 1
ATOM 2766 C CA . LEU B 1 168 ? 76.429 -40.852 18.992 1.00 78.75 419 LEU B CA 1
ATOM 2767 C C . LEU B 1 168 ? 77.309 -39.731 18.546 1.00 88.09 419 LEU B C 1
ATOM 2768 O O . LEU B 1 168 ? 77.262 -39.347 17.390 1.00 87.51 419 LEU B O 1
ATOM 2773 N N . ASN B 1 169 ? 78.135 -39.223 19.439 1.00 90.72 420 ASN B N 1
ATOM 2774 C CA . ASN B 1 169 ? 79.050 -38.163 19.063 1.00 94.23 420 ASN B CA 1
ATOM 2775 C C . ASN B 1 169 ? 80.396 -38.320 19.712 1.00 104.42 420 ASN B C 1
ATOM 2776 O O . ASN B 1 169 ? 80.565 -37.940 20.895 1.00 105.59 420 ASN B O 1
ATOM 2781 N N . ASN B 1 170 ? 81.353 -38.879 18.922 1.00 102.25 421 ASN B N 1
ATOM 2782 C CA . ASN B 1 170 ? 82.705 -39.131 19.389 1.00 103.36 421 ASN B CA 1
ATOM 2783 C C . ASN B 1 170 ? 82.713 -40.080 20.624 1.00 107.44 421 ASN B C 1
ATOM 2784 O O . ASN B 1 170 ? 83.199 -39.732 21.726 1.00 107.09 421 ASN B O 1
ATOM 2786 N N . GLY B 1 171 ? 82.134 -41.261 20.424 1.00 102.61 422 GLY B N 1
ATOM 2787 C CA . GLY B 1 171 ? 82.130 -42.288 21.460 1.00 101.92 422 GLY B CA 1
ATOM 2788 C C . GLY B 1 171 ? 81.074 -42.213 22.547 1.00 100.81 422 GLY B C 1
ATOM 2789 O O . GLY B 1 171 ? 80.670 -43.260 23.072 1.00 99.83 422 GLY B O 1
ATOM 2790 N N . GLN B 1 172 ? 80.618 -41.006 22.900 1.00 92.66 423 GLN B N 1
ATOM 2791 C CA . GLN B 1 172 ? 79.570 -40.879 23.920 1.00 89.96 423 GLN B CA 1
ATOM 2792 C C . GLN B 1 172 ? 78.133 -41.056 23.359 1.00 86.69 423 GLN B C 1
ATOM 2793 O O . GLN B 1 172 ? 77.838 -40.564 22.274 1.00 86.67 423 GLN B O 1
ATOM 2799 N N . ARG B 1 173 ? 77.259 -41.774 24.075 1.00 77.70 424 ARG B N 1
ATOM 2800 C CA . ARG B 1 173 ? 75.872 -41.954 23.639 1.00 75.86 424 ARG B CA 1
ATOM 2801 C C . ARG B 1 173 ? 74.993 -40.978 24.413 1.00 78.87 424 ARG B C 1
ATOM 2802 O O . ARG B 1 173 ? 74.897 -41.075 25.640 1.00 82.98 424 ARG B O 1
ATOM 2810 N N . ILE B 1 174 ? 74.315 -40.061 23.712 1.00 70.49 425 ILE B N 1
ATOM 2811 C CA . ILE B 1 174 ? 73.470 -39.033 24.344 1.00 69.03 425 ILE B CA 1
ATOM 2812 C C . ILE B 1 174 ? 71.987 -39.275 24.137 1.00 74.21 425 ILE B C 1
ATOM 2813 O O . ILE B 1 174 ? 71.505 -39.194 23.012 1.00 76.64 425 ILE B O 1
ATOM 2818 N N . ASP B 1 175 ? 71.256 -39.540 25.220 1.00 68.50 426 ASP B N 1
ATOM 2819 C CA . ASP B 1 175 ? 69.809 -39.806 25.168 1.00 67.22 426 ASP B CA 1
ATOM 2820 C C . ASP B 1 175 ? 69.014 -38.572 24.807 1.00 68.57 426 ASP B C 1
ATOM 2821 O O . ASP B 1 175 ? 69.262 -37.486 25.342 1.00 68.93 426 ASP B O 1
ATOM 2826 N N . ALA B 1 176 ? 68.050 -38.732 23.903 1.00 62.93 427 ALA B N 1
ATOM 2827 C CA . ALA B 1 176 ? 67.159 -37.640 23.483 1.00 60.98 427 ALA B CA 1
ATOM 2828 C C . ALA B 1 176 ? 65.844 -38.190 22.939 1.00 63.78 427 ALA B C 1
ATOM 2829 O O . ALA B 1 176 ? 65.635 -39.404 22.888 1.00 62.30 427 ALA B O 1
ATOM 2831 N N . PHE B 1 177 ? 64.953 -37.315 22.542 1.00 61.66 428 PHE B N 1
ATOM 2832 C CA . PHE B 1 177 ? 63.711 -37.764 21.942 1.00 63.34 428 PHE B CA 1
ATOM 2833 C C . PHE B 1 177 ? 63.477 -37.060 20.613 1.00 69.71 428 PHE B C 1
ATOM 2834 O O . PHE B 1 177 ? 64.025 -35.987 20.356 1.00 69.54 428 PHE B O 1
ATOM 2842 N N . ARG B 1 178 ? 62.642 -37.660 19.784 1.00 66.14 429 ARG B N 1
ATOM 2843 C CA . ARG B 1 178 ? 62.251 -37.107 18.514 1.00 65.29 429 ARG B CA 1
ATOM 2844 C C . ARG B 1 178 ? 60.737 -37.212 18.444 1.00 71.71 429 ARG B C 1
ATOM 2845 O O . ARG B 1 178 ? 60.163 -38.276 18.718 1.00 71.15 429 ARG B O 1
ATOM 2853 N N . ILE B 1 179 ? 60.075 -36.109 18.113 1.00 68.78 430 ILE B N 1
ATOM 2854 C CA . ILE B 1 179 ? 58.628 -36.144 17.960 1.00 68.08 430 ILE B CA 1
ATOM 2855 C C . ILE B 1 179 ? 58.334 -36.458 16.504 1.00 71.33 430 ILE B C 1
ATOM 2856 O O . ILE B 1 179 ? 58.921 -35.838 15.599 1.00 68.86 430 ILE B O 1
ATOM 2861 N N . MET B 1 180 ? 57.431 -37.420 16.271 1.00 68.50 431 MET B N 1
ATOM 2862 C CA . MET B 1 180 ? 57.096 -37.846 14.922 1.00 68.35 431 MET B CA 1
ATOM 2863 C C . MET B 1 180 ? 55.613 -37.673 14.667 1.00 72.25 431 MET B C 1
ATOM 2864 O O . MET B 1 180 ? 54.804 -38.068 15.498 1.00 71.00 431 MET B O 1
ATOM 2869 N N . GLY B 1 181 ? 55.264 -37.093 13.528 1.00 69.19 432 GLY B N 1
ATOM 2870 C CA . GLY B 1 181 ? 53.869 -36.916 13.155 1.00 69.57 432 GLY B CA 1
ATOM 2871 C C . GLY B 1 181 ? 53.561 -37.444 11.768 1.00 75.55 432 GLY B C 1
ATOM 2872 O O . GLY B 1 181 ? 54.333 -37.226 10.826 1.00 74.47 432 GLY B O 1
ATOM 2873 N N . VAL B 1 182 ? 52.430 -38.157 11.631 1.00 73.07 433 VAL B N 1
ATOM 2874 C CA . VAL B 1 182 ? 51.972 -38.635 10.322 1.00 73.14 433 VAL B CA 1
ATOM 2875 C C . VAL B 1 182 ? 51.346 -37.402 9.697 1.00 79.47 433 VAL B C 1
ATOM 2876 O O . VAL B 1 182 ? 50.387 -36.847 10.252 1.00 78.42 433 VAL B O 1
ATOM 2880 N N . SER B 1 183 ? 51.911 -36.946 8.583 1.00 77.76 434 SER B N 1
ATOM 2881 C CA . SER B 1 183 ? 51.491 -35.680 7.996 1.00 78.97 434 SER B CA 1
ATOM 2882 C C . SER B 1 183 ? 50.885 -35.723 6.616 1.00 86.64 434 SER B C 1
ATOM 2883 O O . SER B 1 183 ? 50.097 -34.824 6.276 1.00 87.75 434 SER B O 1
ATOM 2886 N N . GLU B 1 184 ? 51.265 -36.716 5.800 1.00 82.68 435 GLU B N 1
ATOM 2887 C CA . GLU B 1 184 ? 50.826 -36.734 4.416 1.00 82.00 435 GLU B CA 1
ATOM 2888 C C . GLU B 1 184 ? 50.928 -38.086 3.769 1.00 87.67 435 GLU B C 1
ATOM 2889 O O . GLU B 1 184 ? 51.821 -38.877 4.094 1.00 87.38 435 GLU B O 1
ATOM 2895 N N . TRP B 1 185 ? 50.040 -38.331 2.801 1.00 85.94 436 TRP B N 1
ATOM 2896 C CA . TRP B 1 185 ? 50.073 -39.541 1.991 1.00 86.95 436 TRP B CA 1
ATOM 2897 C C . TRP B 1 185 ? 49.820 -39.117 0.574 1.00 91.85 436 TRP B C 1
ATOM 2898 O O . TRP B 1 185 ? 48.807 -38.481 0.296 1.00 91.84 436 TRP B O 1
ATOM 2909 N N . THR B 1 186 ? 50.754 -39.416 -0.316 1.00 89.70 437 THR B N 1
ATOM 2910 C CA . THR B 1 186 ? 50.646 -39.001 -1.703 1.00 90.20 437 THR B CA 1
ATOM 2911 C C . THR B 1 186 ? 51.058 -40.120 -2.618 1.00 95.09 437 THR B C 1
ATOM 2912 O O . THR B 1 186 ? 52.250 -40.479 -2.677 1.00 95.12 437 THR B O 1
ATOM 2916 N N . ASP B 1 187 ? 50.071 -40.664 -3.342 1.00 92.20 438 ASP B N 1
ATOM 2917 C CA . ASP B 1 187 ? 50.284 -41.719 -4.331 1.00 93.40 438 ASP B CA 1
ATOM 2918 C C . ASP B 1 187 ? 51.144 -42.879 -3.807 1.00 95.87 438 ASP B C 1
ATOM 2919 O O . ASP B 1 187 ? 52.057 -43.363 -4.498 1.00 95.39 438 ASP B O 1
ATOM 2924 N N . GLY B 1 188 ? 50.854 -43.284 -2.574 1.00 90.05 439 GLY B N 1
ATOM 2925 C CA . GLY B 1 188 ? 51.552 -44.393 -1.937 1.00 88.56 439 GLY B CA 1
ATOM 2926 C C . GLY B 1 188 ? 52.759 -44.028 -1.104 1.00 88.74 439 GLY B C 1
ATOM 2927 O O . GLY B 1 188 ? 53.381 -44.917 -0.527 1.00 90.72 439 GLY B O 1
ATOM 2928 N N . GLU B 1 189 ? 53.106 -42.740 -1.039 1.00 79.44 440 GLU B N 1
ATOM 2929 C CA . GLU B 1 189 ? 54.230 -42.290 -0.242 1.00 77.22 440 GLU B CA 1
ATOM 2930 C C . GLU B 1 189 ? 53.727 -41.677 1.051 1.00 82.08 440 GLU B C 1
ATOM 2931 O O . GLU B 1 189 ? 53.089 -40.616 1.036 1.00 83.34 440 GLU B O 1
ATOM 2937 N N . LEU B 1 190 ? 54.015 -42.335 2.182 1.00 77.32 441 LEU B N 1
ATOM 2938 C CA . LEU B 1 190 ? 53.634 -41.818 3.502 1.00 75.87 441 LEU B CA 1
ATOM 2939 C C . LEU B 1 190 ? 54.734 -40.922 4.026 1.00 78.77 441 LEU B C 1
ATOM 2940 O O . LEU B 1 190 ? 55.908 -41.279 3.976 1.00 77.44 441 LEU B O 1
ATOM 2945 N N . GLU B 1 191 ? 54.363 -39.765 4.515 1.00 75.75 442 GLU B N 1
ATOM 2946 C CA . GLU B 1 191 ? 55.337 -38.824 5.030 1.00 76.50 442 GLU B CA 1
ATOM 2947 C C . GLU B 1 191 ? 55.194 -38.649 6.541 1.00 79.85 442 GLU B C 1
ATOM 2948 O O . GLU B 1 191 ? 54.122 -38.278 7.042 1.00 80.49 442 GLU B O 1
ATOM 2954 N N . ILE B 1 192 ? 56.274 -38.926 7.269 1.00 74.51 443 ILE B N 1
ATOM 2955 C CA . ILE B 1 192 ? 56.308 -38.771 8.724 1.00 72.98 443 ILE B CA 1
ATOM 2956 C C . ILE B 1 192 ? 57.271 -37.661 9.076 1.00 79.10 443 ILE B C 1
ATOM 2957 O O . ILE B 1 192 ? 58.478 -37.821 8.918 1.00 81.04 443 ILE B O 1
ATOM 2962 N N . LYS B 1 193 ? 56.748 -36.540 9.550 1.00 73.98 444 LYS B N 1
ATOM 2963 C CA . LYS B 1 193 ? 57.571 -35.389 9.866 1.00 73.52 444 LYS B CA 1
ATOM 2964 C C . LYS B 1 193 ? 58.199 -35.533 11.237 1.00 77.96 444 LYS B C 1
ATOM 2965 O O . LYS B 1 193 ? 57.534 -35.939 12.188 1.00 77.05 444 LYS B O 1
ATOM 2971 N N . ASN B 1 194 ? 59.483 -35.200 11.347 1.00 74.85 445 ASN B N 1
ATOM 2972 C CA . ASN B 1 194 ? 60.183 -35.105 12.627 1.00 74.66 445 ASN B CA 1
ATOM 2973 C C . ASN B 1 194 ? 60.301 -33.590 12.941 1.00 78.33 445 ASN B C 1
ATOM 2974 O O . ASN B 1 194 ? 61.234 -32.905 12.485 1.00 78.55 445 ASN B O 1
ATOM 2979 N N . TYR B 1 195 ? 59.306 -33.064 13.663 1.00 73.44 446 TYR B N 1
ATOM 2980 C CA . TYR B 1 195 ? 59.241 -31.642 13.991 1.00 73.00 446 TYR B CA 1
ATOM 2981 C C . TYR B 1 195 ? 60.449 -31.143 14.767 1.00 78.78 446 TYR B C 1
ATOM 2982 O O . TYR B 1 195 ? 60.799 -29.959 14.672 1.00 78.73 446 TYR B O 1
ATOM 2991 N N . GLY B 1 196 ? 61.041 -32.034 15.555 1.00 76.41 447 GLY B N 1
ATOM 2992 C CA . GLY B 1 196 ? 62.176 -31.693 16.391 1.00 75.77 447 GLY B CA 1
ATOM 2993 C C . GLY B 1 196 ? 62.258 -32.568 17.616 1.00 77.17 447 GLY B C 1
ATOM 2994 O O . GLY B 1 196 ? 62.018 -33.777 17.545 1.00 76.19 447 GLY B O 1
ATOM 2995 N N . GLY B 1 197 ? 62.582 -31.944 18.734 1.00 71.58 448 GLY B N 1
ATOM 2996 C CA . GLY B 1 197 ? 62.813 -32.617 20.004 1.00 70.34 448 GLY B CA 1
ATOM 2997 C C . GLY B 1 197 ? 64.172 -32.177 20.491 1.00 75.52 448 GLY B C 1
ATOM 2998 O O . GLY B 1 197 ? 64.742 -31.216 19.937 1.00 77.84 448 GLY B O 1
ATOM 2999 N N . THR B 1 198 ? 64.718 -32.870 21.500 1.00 70.07 449 THR B N 1
ATOM 3000 C CA . THR B 1 198 ? 66.049 -32.533 22.022 1.00 69.25 449 THR B CA 1
ATOM 3001 C C . THR B 1 198 ? 67.133 -32.909 21.001 1.00 72.35 449 THR B C 1
ATOM 3002 O O . THR B 1 198 ? 66.931 -33.823 20.198 1.00 70.00 449 THR B O 1
ATOM 3006 N N . TYR B 1 199 ? 68.261 -32.194 20.999 1.00 69.62 450 TYR B N 1
ATOM 3007 C CA . TYR B 1 199 ? 69.263 -32.425 19.958 1.00 68.77 450 TYR B CA 1
ATOM 3008 C C . TYR B 1 199 ? 70.678 -32.072 20.367 1.00 73.29 450 TYR B C 1
ATOM 3009 O O . TYR B 1 199 ? 70.880 -31.226 21.217 1.00 74.26 450 TYR B O 1
ATOM 3018 N N . THR B 1 200 ? 71.652 -32.685 19.727 1.00 68.99 451 THR B N 1
ATOM 3019 C CA . THR B 1 200 ? 73.077 -32.409 19.897 1.00 68.34 451 THR B CA 1
ATOM 3020 C C . THR B 1 200 ? 73.793 -32.855 18.644 1.00 72.66 451 THR B C 1
ATOM 3021 O O . THR B 1 200 ? 73.300 -33.715 17.923 1.00 70.51 451 THR B O 1
ATOM 3025 N N . GLY B 1 201 ? 74.951 -32.276 18.390 1.00 72.63 452 GLY B N 1
ATOM 3026 C CA . GLY B 1 201 ? 75.736 -32.645 17.220 1.00 73.54 452 GLY B CA 1
ATOM 3027 C C . GLY B 1 201 ? 76.121 -34.092 17.333 1.00 78.39 452 GLY B C 1
ATOM 3028 O O . GLY B 1 201 ? 76.457 -34.514 18.434 1.00 80.43 452 GLY B O 1
ATOM 3029 N N . HIS B 1 202 ? 75.999 -34.865 16.245 1.00 73.29 453 HIS B N 1
ATOM 3030 C CA . HIS B 1 202 ? 76.248 -36.302 16.283 1.00 72.99 453 HIS B CA 1
ATOM 3031 C C . HIS B 1 202 ? 76.666 -36.863 14.926 1.00 76.74 453 HIS B C 1
ATOM 3032 O O . HIS B 1 202 ? 76.503 -36.192 13.921 1.00 78.51 453 HIS B O 1
ATOM 3039 N N . THR B 1 203 ? 77.180 -38.114 14.902 1.00 70.97 454 THR B N 1
ATOM 3040 C CA . THR B 1 203 ? 77.711 -38.881 13.758 1.00 68.09 454 THR B CA 1
ATOM 3041 C C . THR B 1 203 ? 76.704 -39.919 13.336 1.00 68.95 454 THR B C 1
ATOM 3042 O O . THR B 1 203 ? 76.694 -40.313 12.170 1.00 68.82 454 THR B O 1
ATOM 3046 N N . GLN B 1 204 ? 75.936 -40.445 14.293 1.00 62.71 455 GLN B N 1
ATOM 3047 C CA . GLN B 1 204 ? 74.962 -41.507 14.080 1.00 60.92 455 GLN B CA 1
ATOM 3048 C C . GLN B 1 204 ? 73.876 -41.574 15.112 1.00 67.82 455 GLN B C 1
ATOM 3049 O O . GLN B 1 204 ? 74.007 -41.024 16.200 1.00 70.08 455 GLN B O 1
ATOM 3055 N N . VAL B 1 205 ? 72.759 -42.191 14.751 1.00 63.56 456 VAL B N 1
ATOM 3056 C CA . VAL B 1 205 ? 71.585 -42.258 15.620 1.00 62.29 456 VAL B CA 1
ATOM 3057 C C . VAL B 1 205 ? 71.149 -43.678 15.926 1.00 66.52 456 VAL B C 1
ATOM 3058 O O . VAL B 1 205 ? 70.924 -44.476 15.018 1.00 64.35 456 VAL B O 1
ATOM 3062 N N . TYR B 1 206 ? 70.998 -43.984 17.208 1.00 65.70 457 TYR B N 1
ATOM 3063 C CA . TYR B 1 206 ? 70.416 -45.244 17.575 1.00 67.32 457 TYR B CA 1
ATOM 3064 C C . TYR B 1 206 ? 68.963 -44.952 17.932 1.00 68.48 457 TYR B C 1
ATOM 3065 O O . TYR B 1 206 ? 68.682 -44.132 18.802 1.00 68.24 457 TYR B O 1
ATOM 3074 N N . TRP B 1 207 ? 68.049 -45.635 17.276 1.00 63.46 458 TRP B N 1
ATOM 3075 C CA . TRP B 1 207 ? 66.623 -45.454 17.506 1.00 62.95 458 TRP B CA 1
ATOM 3076 C C . TRP B 1 207 ? 66.087 -46.634 18.239 1.00 65.12 458 TRP B C 1
ATOM 3077 O O . TRP B 1 207 ? 66.166 -47.748 17.719 1.00 66.16 458 TRP B O 1
ATOM 3088 N N . ALA B 1 208 ? 65.454 -46.404 19.388 1.00 59.34 459 ALA B N 1
ATOM 3089 C CA . ALA B 1 208 ? 64.799 -47.484 20.104 1.00 57.86 459 ALA B CA 1
ATOM 3090 C C . ALA B 1 208 ? 63.539 -47.836 19.314 1.00 59.04 459 ALA B C 1
ATOM 3091 O O . ALA B 1 208 ? 63.135 -47.049 18.448 1.00 58.61 459 ALA B O 1
ATOM 3093 N N . PRO B 1 209 ? 62.919 -49.012 19.543 1.00 53.24 460 PRO B N 1
ATOM 3094 C CA . PRO B 1 209 ? 61.682 -49.321 18.811 1.00 53.46 460 PRO B CA 1
ATOM 3095 C C . PRO B 1 209 ? 60.593 -48.284 19.108 1.00 62.49 460 PRO B C 1
ATOM 3096 O O . PRO B 1 209 ? 60.623 -47.595 20.140 1.00 62.83 460 PRO B O 1
ATOM 3100 N N . TRP B 1 210 ? 59.647 -48.156 18.182 1.00 60.17 461 TRP B N 1
ATOM 3101 C CA . TRP B 1 210 ? 58.532 -47.244 18.345 1.00 60.08 461 TRP B CA 1
ATOM 3102 C C . TRP B 1 210 ? 57.397 -47.595 17.406 1.00 68.66 461 TRP B C 1
ATOM 3103 O O . TRP B 1 210 ? 57.604 -48.248 16.375 1.00 72.08 461 TRP B O 1
ATOM 3114 N N . THR B 1 211 ? 56.188 -47.219 17.781 1.00 64.11 462 THR B N 1
ATOM 3115 C CA . THR B 1 211 ? 55.028 -47.441 16.937 1.00 64.84 462 THR B CA 1
ATOM 3116 C C . THR B 1 211 ? 54.348 -46.133 16.670 1.00 72.48 462 THR B C 1
ATOM 3117 O O . THR B 1 211 ? 54.415 -45.207 17.483 1.00 72.82 462 THR B O 1
ATOM 3121 N N . ILE B 1 212 ? 53.668 -46.055 15.535 1.00 70.12 463 ILE B N 1
ATOM 3122 C CA . ILE B 1 212 ? 52.859 -44.907 15.170 1.00 69.30 463 ILE B CA 1
ATOM 3123 C C . ILE B 1 212 ? 51.628 -45.429 14.427 1.00 75.37 463 ILE B C 1
ATOM 3124 O O . ILE B 1 212 ? 51.721 -46.418 13.684 1.00 74.77 463 ILE B O 1
ATOM 3129 N N . MET B 1 213 ? 50.469 -44.833 14.691 1.00 73.34 464 MET B N 1
ATOM 3130 C CA . MET B 1 213 ? 49.262 -45.277 14.005 1.00 72.97 464 MET B CA 1
ATOM 3131 C C . MET B 1 213 ? 48.452 -44.123 13.498 1.00 81.30 464 MET B C 1
ATOM 3132 O O . MET B 1 213 ? 48.564 -43.034 14.036 1.00 82.75 464 MET B O 1
ATOM 3137 N N . TYR B 1 214 ? 47.629 -44.353 12.483 1.00 78.05 465 TYR B N 1
ATOM 3138 C CA . TYR B 1 214 ? 46.788 -43.311 11.942 1.00 77.82 465 TYR B CA 1
ATOM 3139 C C . TYR B 1 214 ? 45.481 -43.882 11.434 1.00 86.68 465 TYR B C 1
ATOM 3140 O O . TYR B 1 214 ? 45.399 -45.093 11.177 1.00 87.58 465 TYR B O 1
ATOM 3149 N N . PRO B 1 215 ? 44.434 -43.046 11.292 1.00 84.97 466 PRO B N 1
ATOM 3150 C CA . PRO B 1 215 ? 43.148 -43.579 10.815 1.00 85.79 466 PRO B CA 1
ATOM 3151 C C . PRO B 1 215 ? 43.226 -44.041 9.377 1.00 92.87 466 PRO B C 1
ATOM 3152 O O . PRO B 1 215 ? 43.838 -43.377 8.548 1.00 91.15 466 PRO B O 1
ATOM 3156 N N . CYS B 1 216 ? 42.639 -45.204 9.099 1.00 92.98 467 CYS B N 1
ATOM 3157 C CA . CYS B 1 216 ? 42.716 -45.849 7.796 1.00 94.73 467 CYS B CA 1
ATOM 3158 C C . CYS B 1 216 ? 41.530 -46.781 7.649 1.00 102.14 467 CYS B C 1
ATOM 3159 O O . CYS B 1 216 ? 41.461 -47.779 8.367 1.00 102.15 467 CYS B O 1
ATOM 3162 N N . ASN B 1 217 ? 40.594 -46.472 6.726 1.00 100.63 468 ASN B N 1
ATOM 3163 C CA . ASN B 1 217 ? 39.379 -47.292 6.579 1.00 100.73 468 ASN B CA 1
ATOM 3164 C C . ASN B 1 217 ? 39.305 -48.120 5.296 1.00 101.62 468 ASN B C 1
ATOM 3165 O O . ASN B 1 217 ? 38.222 -48.362 4.769 1.00 101.95 468 ASN B O 1
ATOM 3170 N N . VAL B 1 218 ? 40.439 -48.595 4.827 1.00 95.62 469 VAL B N 1
ATOM 3171 C CA . VAL B 1 218 ? 40.487 -49.444 3.646 1.00 92.31 469 VAL B CA 1
ATOM 3172 C C . VAL B 1 218 ? 40.539 -50.932 4.095 1.00 120.88 469 VAL B C 1
ATOM 3173 O O . VAL B 1 218 ? 39.746 -51.773 3.672 1.00 83.52 469 VAL B O 1
ATOM 3177 N N . ILE C 1 15 ? -17.019 -82.911 -10.198 1.00 97.88 266 ILE C N 1
ATOM 3178 C CA . ILE C 1 15 ? -15.642 -83.358 -10.178 1.00 97.37 266 ILE C CA 1
ATOM 3179 C C . ILE C 1 15 ? -15.679 -84.864 -9.945 1.00 102.49 266 ILE C C 1
ATOM 3180 O O . ILE C 1 15 ? -16.277 -85.330 -8.961 1.00 101.90 266 ILE C O 1
ATOM 3182 N N . ASP C 1 16 ? -15.128 -85.626 -10.910 1.00 99.56 267 ASP C N 1
ATOM 3183 C CA . ASP C 1 16 ? -15.093 -87.098 -10.873 1.00 99.24 267 ASP C CA 1
ATOM 3184 C C . ASP C 1 16 ? -14.147 -87.588 -9.760 1.00 98.60 267 ASP C C 1
ATOM 3185 O O . ASP C 1 16 ? -14.615 -88.200 -8.797 1.00 97.73 267 ASP C O 1
ATOM 3190 N N . SER C 1 17 ? -12.844 -87.233 -9.854 1.00 92.20 268 SER C N 1
ATOM 3191 C CA . SER C 1 17 ? -11.792 -87.523 -8.856 1.00 89.89 268 SER C CA 1
ATOM 3192 C C . SER C 1 17 ? -10.863 -86.294 -8.533 1.00 89.11 268 SER C C 1
ATOM 3193 O O . SER C 1 17 ? -11.027 -85.207 -9.119 1.00 89.07 268 SER C O 1
ATOM 3196 N N . VAL C 1 18 ? -9.918 -86.459 -7.573 1.00 79.77 269 VAL C N 1
ATOM 3197 C CA . VAL C 1 18 ? -9.019 -85.375 -7.153 1.00 76.13 269 VAL C CA 1
ATOM 3198 C C . VAL C 1 18 ? -7.587 -85.794 -6.981 1.00 76.39 269 VAL C C 1
ATOM 3199 O O . VAL C 1 18 ? -7.305 -86.928 -6.575 1.00 76.02 269 VAL C O 1
ATOM 3203 N N . LEU C 1 19 ? -6.689 -84.818 -7.129 1.00 69.81 270 LEU C N 1
ATOM 3204 C CA . LEU C 1 19 ? -5.271 -85.039 -6.911 1.00 67.98 270 LEU C CA 1
ATOM 3205 C C . LEU C 1 19 ? -4.741 -84.299 -5.686 1.00 70.47 270 LEU C C 1
ATOM 3206 O O . LEU C 1 19 ? -5.102 -83.117 -5.479 1.00 70.13 270 LEU C O 1
ATOM 3211 N N . PRO C 1 20 ? -3.760 -84.913 -4.972 1.00 64.55 271 PRO C N 1
ATOM 3212 C CA . PRO C 1 20 ? -3.055 -84.201 -3.883 1.00 64.01 271 PRO C CA 1
ATOM 3213 C C . PRO C 1 20 ? -2.574 -82.789 -4.285 1.00 70.81 271 PRO C C 1
ATOM 3214 O O . PRO C 1 20 ? -2.265 -82.558 -5.472 1.00 70.43 271 PRO C O 1
ATOM 3218 N N . PRO C 1 21 ? -2.531 -81.797 -3.371 1.00 68.00 272 PRO C N 1
ATOM 3219 C CA . PRO C 1 21 ? -2.866 -81.806 -1.950 1.00 67.79 272 PRO C CA 1
ATOM 3220 C C . PRO C 1 21 ? -4.301 -82.203 -1.637 1.00 71.91 272 PRO C C 1
ATOM 3221 O O . PRO C 1 21 ? -4.549 -82.680 -0.517 1.00 74.14 272 PRO C O 1
ATOM 3225 N N . LEU C 1 22 ? -5.233 -82.024 -2.606 1.00 65.98 273 LEU C N 1
ATOM 3226 C CA . LEU C 1 22 ? -6.644 -82.362 -2.435 1.00 65.68 273 LEU C CA 1
ATOM 3227 C C . LEU C 1 22 ? -6.882 -83.849 -2.272 1.00 69.85 273 LEU C C 1
ATOM 3228 O O . LEU C 1 22 ? -6.260 -84.653 -2.977 1.00 67.00 273 LEU C O 1
ATOM 3233 N N . THR C 1 23 ? -7.779 -84.214 -1.320 1.00 69.85 274 THR C N 1
ATOM 3234 C CA . THR C 1 23 ? -8.086 -85.591 -0.920 1.00 71.23 274 THR C CA 1
ATOM 3235 C C . THR C 1 23 ? -9.536 -85.794 -0.633 1.00 80.04 274 THR C C 1
ATOM 3236 O O . THR C 1 23 ? -10.147 -84.929 0.003 1.00 80.76 274 THR C O 1
ATOM 3240 N N . VAL C 1 24 ? -10.069 -86.983 -0.977 1.00 78.61 275 VAL C N 1
ATOM 3241 C CA . VAL C 1 24 ? -11.465 -87.315 -0.674 1.00 79.16 275 VAL C CA 1
ATOM 3242 C C . VAL C 1 24 ? -11.507 -88.550 0.206 1.00 87.69 275 VAL C C 1
ATOM 3243 O O . VAL C 1 24 ? -10.939 -89.570 -0.183 1.00 87.29 275 VAL C O 1
ATOM 3247 N N . ARG C 1 25 ? -12.134 -88.448 1.401 1.00 87.91 276 ARG C N 1
ATOM 3248 C CA . ARG C 1 25 ? -12.266 -89.580 2.328 1.00 89.74 276 ARG C CA 1
ATOM 3249 C C . ARG C 1 25 ? -13.758 -89.910 2.397 1.00 97.59 276 ARG C C 1
ATOM 3250 O O . ARG C 1 25 ? -14.551 -89.003 2.679 1.00 95.56 276 ARG C O 1
ATOM 3258 N N . GLU C 1 26 ? -14.151 -91.180 2.044 1.00 99.71 277 GLU C N 1
ATOM 3259 C CA . GLU C 1 26 ? -15.568 -91.631 1.950 1.00 101.34 277 GLU C CA 1
ATOM 3260 C C . GLU C 1 26 ? -16.077 -92.508 3.086 1.00 109.14 277 GLU C C 1
ATOM 3261 O O . GLU C 1 26 ? -16.933 -93.378 2.867 1.00 108.19 277 GLU C O 1
ATOM 3263 N N . ALA C 1 27 ? -15.595 -92.210 4.316 1.00 109.41 278 ALA C N 1
ATOM 3264 C CA . ALA C 1 27 ? -15.982 -92.859 5.582 1.00 111.31 278 ALA C CA 1
ATOM 3265 C C . ALA C 1 27 ? -17.474 -92.621 5.973 1.00 118.42 278 ALA C C 1
ATOM 3266 O O . ALA C 1 27 ? -17.961 -91.468 5.987 1.00 117.64 278 ALA C O 1
ATOM 3268 N N . SER C 1 28 ? -18.172 -93.755 6.299 1.00 116.08 279 SER C N 1
ATOM 3269 C CA . SER C 1 28 ? -19.594 -93.885 6.658 1.00 115.43 279 SER C CA 1
ATOM 3270 C C . SER C 1 28 ? -20.522 -93.432 5.508 1.00 116.67 279 SER C C 1
ATOM 3271 O O . SER C 1 28 ? -21.452 -92.636 5.709 1.00 115.39 279 SER C O 1
ATOM 3274 N N . GLY C 1 29 ? -20.218 -93.947 4.309 1.00 111.62 280 GLY C N 1
ATOM 3275 C CA . GLY C 1 29 ? -20.949 -93.688 3.071 1.00 110.72 280 GLY C CA 1
ATOM 3276 C C . GLY C 1 29 ? -21.070 -92.231 2.652 1.00 112.36 280 GLY C C 1
ATOM 3277 O O . GLY C 1 29 ? -21.932 -91.881 1.828 1.00 110.82 280 GLY C O 1
ATOM 3278 N N . VAL C 1 30 ? -20.203 -91.365 3.236 1.00 107.78 281 VAL C N 1
ATOM 3279 C CA . VAL C 1 30 ? -20.149 -89.917 2.991 1.00 106.10 281 VAL C CA 1
ATOM 3280 C C . VAL C 1 30 ? -18.755 -89.410 2.598 1.00 106.19 281 VAL C C 1
ATOM 3281 O O . VAL C 1 30 ? -17.844 -89.270 3.434 1.00 105.64 281 VAL C O 1
ATOM 3285 N N . ARG C 1 31 ? -18.602 -89.191 1.274 1.00 99.41 282 ARG C N 1
ATOM 3286 C CA . ARG C 1 31 ? -17.390 -88.715 0.606 1.00 97.14 282 ARG C CA 1
ATOM 3287 C C . ARG C 1 31 ? -17.136 -87.208 0.892 1.00 94.53 282 ARG C C 1
ATOM 3288 O O . ARG C 1 31 ? -17.913 -86.317 0.489 1.00 92.66 282 ARG C O 1
ATOM 3290 N N . THR C 1 32 ? -16.011 -86.938 1.587 1.00 85.80 283 THR C N 1
ATOM 3291 C CA . THR C 1 32 ? -15.669 -85.589 2.002 1.00 82.45 283 THR C CA 1
ATOM 3292 C C . THR C 1 32 ? -14.277 -85.094 1.547 1.00 80.21 283 THR C C 1
ATOM 3293 O O . THR C 1 32 ? -13.231 -85.688 1.842 1.00 77.70 283 THR C O 1
ATOM 3297 N N . LEU C 1 33 ? -14.315 -84.000 0.782 1.00 74.32 284 LEU C N 1
ATOM 3298 C CA . LEU C 1 33 ? -13.161 -83.323 0.202 1.00 73.39 284 LEU C CA 1
ATOM 3299 C C . LEU C 1 33 ? -12.494 -82.444 1.238 1.00 81.64 284 LEU C C 1
ATOM 3300 O O . LEU C 1 33 ? -13.174 -81.689 1.945 1.00 82.43 284 LEU C O 1
ATOM 3305 N N . SER C 1 34 ? -11.151 -82.495 1.280 1.00 79.63 285 SER C N 1
ATOM 3306 C CA . SER C 1 34 ? -10.316 -81.758 2.236 1.00 79.37 285 SER C CA 1
ATOM 3307 C C . SER C 1 34 ? -8.973 -81.366 1.644 1.00 82.91 285 SER C C 1
ATOM 3308 O O . SER C 1 34 ? -8.341 -82.156 0.925 1.00 83.12 285 SER C O 1
ATOM 3311 N N . PHE C 1 35 ? -8.515 -80.156 1.995 1.00 77.84 286 PHE C N 1
ATOM 3312 C CA . PHE C 1 35 ? -7.222 -79.659 1.519 1.00 76.61 286 PHE C CA 1
ATOM 3313 C C . PHE C 1 35 ? -6.109 -80.036 2.508 1.00 80.07 286 PHE C C 1
ATOM 3314 O O . PHE C 1 35 ? -6.246 -79.794 3.714 1.00 80.20 286 PHE C O 1
ATOM 3322 N N . GLY C 1 36 ? -5.026 -80.604 1.986 1.00 75.77 287 GLY C N 1
ATOM 3323 C CA . GLY C 1 36 ? -3.901 -81.043 2.803 1.00 75.66 287 GLY C CA 1
ATOM 3324 C C . GLY C 1 36 ? -2.669 -80.160 2.777 1.00 79.16 287 GLY C C 1
ATOM 3325 O O . GLY C 1 36 ? -2.043 -79.994 1.730 1.00 80.09 287 GLY C O 1
ATOM 3326 N N . TYR C 1 37 ? -2.264 -79.643 3.944 1.00 72.79 288 TYR C N 1
ATOM 3327 C CA . TYR C 1 37 ? -1.091 -78.771 4.021 1.00 71.29 288 TYR C CA 1
ATOM 3328 C C . TYR C 1 37 ? -0.074 -79.218 5.051 1.00 73.45 288 TYR C C 1
ATOM 3329 O O . TYR C 1 37 ? -0.421 -79.942 5.994 1.00 73.33 288 TYR C O 1
ATOM 3338 N N . ASP C 1 38 ? 1.170 -78.719 4.897 1.00 68.87 289 ASP C N 1
ATOM 3339 C CA . ASP C 1 38 ? 2.263 -78.914 5.833 1.00 68.70 289 ASP C CA 1
ATOM 3340 C C . ASP C 1 38 ? 1.941 -77.995 7.010 1.00 72.41 289 ASP C C 1
ATOM 3341 O O . ASP C 1 38 ? 1.959 -76.768 6.887 1.00 73.06 289 ASP C O 1
ATOM 3346 N N . THR C 1 39 ? 1.608 -78.622 8.135 1.00 67.18 290 THR C N 1
ATOM 3347 C CA . THR C 1 39 ? 1.210 -78.034 9.424 1.00 65.99 290 THR C CA 1
ATOM 3348 C C . THR C 1 39 ? 2.231 -77.091 10.060 1.00 71.51 290 THR C C 1
ATOM 3349 O O . THR C 1 39 ? 1.827 -76.239 10.870 1.00 72.11 290 THR C O 1
ATOM 3353 N N . SER C 1 40 ? 3.555 -77.339 9.794 1.00 66.09 291 SER C N 1
ATOM 3354 C CA . SER C 1 40 ? 4.668 -76.521 10.264 1.00 64.29 291 SER C CA 1
ATOM 3355 C C . SER C 1 40 ? 4.653 -75.227 9.458 1.00 72.19 291 SER C C 1
ATOM 3356 O O . SER C 1 40 ? 4.783 -74.150 10.043 1.00 73.91 291 SER C O 1
ATOM 3358 N N . ASP C 1 41 ? 4.401 -75.336 8.127 1.00 69.55 292 ASP C N 1
ATOM 3359 C CA . ASP C 1 41 ? 4.368 -74.235 7.161 1.00 69.57 292 ASP C CA 1
ATOM 3360 C C . ASP C 1 41 ? 3.094 -73.381 7.222 1.00 73.43 292 ASP C C 1
ATOM 3361 O O . ASP C 1 41 ? 3.197 -72.147 7.193 1.00 71.59 292 ASP C O 1
ATOM 3366 N N . PHE C 1 42 ? 1.904 -74.036 7.325 1.00 71.71 293 PHE C N 1
ATOM 3367 C CA . PHE C 1 42 ? 0.569 -73.399 7.332 1.00 71.77 293 PHE C CA 1
ATOM 3368 C C . PHE C 1 42 ? -0.346 -73.829 8.451 1.00 76.73 293 PHE C C 1
ATOM 3369 O O . PHE C 1 42 ? -0.104 -74.827 9.133 1.00 77.19 293 PHE C O 1
ATOM 3377 N N . THR C 1 43 ? -1.475 -73.126 8.556 1.00 72.76 294 THR C N 1
ATOM 3378 C CA . THR C 1 43 ? -2.582 -73.453 9.451 1.00 71.94 294 THR C CA 1
ATOM 3379 C C . THR C 1 43 ? -3.856 -72.796 8.975 1.00 73.79 294 THR C C 1
ATOM 3380 O O . THR C 1 43 ? -3.818 -71.907 8.121 1.00 73.74 294 THR C O 1
ATOM 3384 N N . ILE C 1 44 ? -4.979 -73.181 9.566 1.00 69.27 295 ILE C N 1
ATOM 3385 C CA . ILE C 1 44 ? -6.238 -72.548 9.195 1.00 69.41 295 ILE C CA 1
ATOM 3386 C C . ILE C 1 44 ? -6.601 -71.520 10.262 1.00 72.86 295 ILE C C 1
ATOM 3387 O O . ILE C 1 44 ? -6.587 -71.856 11.447 1.00 73.76 295 ILE C O 1
ATOM 3392 N N . ILE C 1 45 ? -6.859 -70.260 9.856 1.00 66.38 296 ILE C N 1
ATOM 3393 C CA . ILE C 1 45 ? -7.216 -69.186 10.790 1.00 64.09 296 ILE C CA 1
ATOM 3394 C C . ILE C 1 45 ? -8.373 -68.468 10.192 1.00 71.36 296 ILE C C 1
ATOM 3395 O O . ILE C 1 45 ? -8.244 -67.937 9.095 1.00 71.32 296 ILE C O 1
ATOM 3400 N N . ASN C 1 46 ? -9.500 -68.435 10.911 1.00 69.59 297 ASN C N 1
ATOM 3401 C CA . ASN C 1 46 ? -10.777 -67.889 10.438 1.00 70.07 297 ASN C CA 1
ATOM 3402 C C . ASN C 1 46 ? -11.177 -68.630 9.158 1.00 73.69 297 ASN C C 1
ATOM 3403 O O . ASN C 1 46 ? -11.542 -68.026 8.140 1.00 73.02 297 ASN C O 1
ATOM 3408 N N . SER C 1 47 ? -11.009 -69.970 9.226 1.00 68.92 298 SER C N 1
ATOM 3409 C CA . SER C 1 47 ? -11.317 -70.932 8.184 1.00 67.81 298 SER C CA 1
ATOM 3410 C C . SER C 1 47 ? -10.584 -70.690 6.828 1.00 72.43 298 SER C C 1
ATOM 3411 O O . SER C 1 47 ? -11.005 -71.193 5.772 1.00 72.33 298 SER C O 1
ATOM 3414 N N . VAL C 1 48 ? -9.449 -69.966 6.879 1.00 68.68 299 VAL C N 1
ATOM 3415 C CA . VAL C 1 48 ? -8.636 -69.716 5.687 1.00 67.35 299 VAL C CA 1
ATOM 3416 C C . VAL C 1 48 ? -7.191 -70.148 5.848 1.00 72.02 299 VAL C C 1
ATOM 3417 O O . VAL C 1 48 ? -6.637 -70.061 6.950 1.00 70.99 299 VAL C O 1
ATOM 3421 N N . LEU C 1 49 ? -6.575 -70.607 4.746 1.00 69.37 300 LEU C N 1
ATOM 3422 C CA . LEU C 1 49 ? -5.188 -71.049 4.768 1.00 68.72 300 LEU C CA 1
ATOM 3423 C C . LEU C 1 49 ? -4.322 -69.833 5.067 1.00 75.15 300 LEU C C 1
ATOM 3424 O O . LEU C 1 49 ? -4.443 -68.835 4.369 1.00 76.20 300 LEU C O 1
ATOM 3429 N N . SER C 1 50 ? -3.558 -69.886 6.167 1.00 71.31 301 SER C N 1
ATOM 3430 C CA . SER C 1 50 ? -2.678 -68.826 6.631 1.00 71.94 301 SER C CA 1
ATOM 3431 C C . SER C 1 50 ? -1.307 -69.377 6.820 1.00 76.61 301 SER C C 1
ATOM 3432 O O . SER C 1 50 ? -1.130 -70.549 7.142 1.00 75.60 301 SER C O 1
ATOM 3435 N N . LEU C 1 51 ? -0.331 -68.515 6.707 1.00 75.35 302 LEU C N 1
ATOM 3436 C CA . LEU C 1 51 ? 1.031 -68.915 6.965 1.00 76.48 302 LEU C CA 1
ATOM 3437 C C . LEU C 1 51 ? 1.192 -68.904 8.455 1.00 86.54 302 LEU C C 1
ATOM 3438 O O . LEU C 1 51 ? 0.638 -68.009 9.114 1.00 86.75 302 LEU C O 1
ATOM 3443 N N . ARG C 1 52 ? 1.967 -69.864 8.993 1.00 86.57 303 ARG C N 1
ATOM 3444 C CA . ARG C 1 52 ? 2.328 -69.918 10.413 1.00 86.98 303 ARG C CA 1
ATOM 3445 C C . ARG C 1 52 ? 3.612 -69.152 10.514 1.00 97.04 303 ARG C C 1
ATOM 3446 O O . ARG C 1 52 ? 4.518 -69.395 9.717 1.00 97.76 303 ARG C O 1
ATOM 3454 N N . SER C 1 53 ? 3.688 -68.192 11.429 1.00 98.59 304 SER C N 1
ATOM 3455 C CA . SER C 1 53 ? 4.888 -67.355 11.616 1.00 101.43 304 SER C CA 1
ATOM 3456 C C . SER C 1 53 ? 5.408 -66.592 10.360 1.00 108.44 304 SER C C 1
ATOM 3457 O O . SER C 1 53 ? 6.384 -67.012 9.724 1.00 107.09 304 SER C O 1
ATOM 3460 N N . ARG C 1 54 ? 4.747 -65.465 10.021 1.00 107.93 305 ARG C N 1
ATOM 3461 C CA . ARG C 1 54 ? 5.182 -64.585 8.931 1.00 109.00 305 ARG C CA 1
ATOM 3462 C C . ARG C 1 54 ? 6.418 -63.852 9.509 1.00 119.22 305 ARG C C 1
ATOM 3463 O O . ARG C 1 54 ? 6.408 -63.408 10.674 1.00 119.13 305 ARG C O 1
ATOM 3471 N N . LEU C 1 55 ? 7.506 -63.818 8.730 1.00 119.37 306 LEU C N 1
ATOM 3472 C CA . LEU C 1 55 ? 8.754 -63.243 9.212 1.00 120.15 306 LEU C CA 1
ATOM 3473 C C . LEU C 1 55 ? 8.919 -61.763 9.035 1.00 122.66 306 LEU C C 1
ATOM 3474 O O . LEU C 1 55 ? 8.957 -61.251 7.911 1.00 121.87 306 LEU C O 1
ATOM 3479 N N . THR C 1 56 ? 9.023 -61.073 10.171 1.00 118.47 307 THR C N 1
ATOM 3480 C CA . THR C 1 56 ? 9.278 -59.641 10.196 1.00 117.92 307 THR C CA 1
ATOM 3481 C C . THR C 1 56 ? 10.793 -59.425 10.200 1.00 121.20 307 THR C C 1
ATOM 3482 O O . THR C 1 56 ? 11.511 -60.009 11.025 1.00 121.78 307 THR C O 1
ATOM 3486 N N . LEU C 1 57 ? 11.288 -58.666 9.218 1.00 115.96 308 LEU C N 1
ATOM 3487 C CA . LEU C 1 57 ? 12.701 -58.387 9.083 1.00 115.54 308 LEU C CA 1
ATOM 3488 C C . LEU C 1 57 ? 13.131 -57.336 10.119 1.00 121.76 308 LEU C C 1
ATOM 3489 O O . LEU C 1 57 ? 12.396 -56.357 10.320 1.00 122.13 308 LEU C O 1
ATOM 3494 N N . PRO C 1 58 ? 14.266 -57.558 10.842 1.00 117.73 309 PRO C N 1
ATOM 3495 C CA . PRO C 1 58 ? 14.690 -56.594 11.875 1.00 116.72 309 PRO C CA 1
ATOM 3496 C C . PRO C 1 58 ? 15.188 -55.269 11.332 1.00 118.27 309 PRO C C 1
ATOM 3497 O O . PRO C 1 58 ? 15.578 -55.193 10.171 1.00 115.96 309 PRO C O 1
ATOM 3501 N N . THR C 1 59 ? 15.186 -54.237 12.175 1.00 115.84 310 THR C N 1
ATOM 3502 C CA . THR C 1 59 ? 15.757 -52.939 11.828 1.00 116.32 310 THR C CA 1
ATOM 3503 C C . THR C 1 59 ? 17.206 -52.913 12.333 1.00 121.11 310 THR C C 1
ATOM 3504 O O . THR C 1 59 ? 17.683 -53.891 12.920 1.00 121.54 310 THR C O 1
ATOM 3508 N N . TYR C 1 60 ? 17.914 -51.801 12.100 1.00 116.31 311 TYR C N 1
ATOM 3509 C CA . TYR C 1 60 ? 19.316 -51.712 12.467 1.00 115.12 311 TYR C CA 1
ATOM 3510 C C . TYR C 1 60 ? 19.658 -50.417 13.159 1.00 117.97 311 TYR C C 1
ATOM 3511 O O . TYR C 1 60 ? 19.284 -49.337 12.693 1.00 118.10 311 TYR C O 1
ATOM 3520 N N . ARG C 1 61 ? 20.383 -50.525 14.273 1.00 112.85 312 ARG C N 1
ATOM 3521 C CA . ARG C 1 61 ? 20.829 -49.363 15.032 1.00 111.67 312 ARG C CA 1
ATOM 3522 C C . ARG C 1 61 ? 22.226 -48.954 14.568 1.00 114.56 312 ARG C C 1
ATOM 3523 O O . ARG C 1 61 ? 23.071 -49.817 14.326 1.00 115.30 312 ARG C O 1
ATOM 3531 N N . TYR C 1 62 ? 22.465 -47.636 14.457 1.00 108.53 313 TYR C N 1
ATOM 3532 C CA . TYR C 1 62 ? 23.758 -47.069 14.096 1.00 107.13 313 TYR C CA 1
ATOM 3533 C C . TYR C 1 62 ? 24.858 -47.670 15.001 1.00 109.76 313 TYR C C 1
ATOM 3534 O O . TYR C 1 62 ? 24.624 -47.886 16.197 1.00 109.75 313 TYR C O 1
ATOM 3543 N N . PRO C 1 63 ? 26.053 -47.986 14.463 1.00 104.39 314 PRO C N 1
ATOM 3544 C CA . PRO C 1 63 ? 26.551 -47.765 13.101 1.00 103.09 314 PRO C CA 1
ATOM 3545 C C . PRO C 1 63 ? 26.123 -48.768 12.047 1.00 105.92 314 PRO C C 1
ATOM 3546 O O . PRO C 1 63 ? 26.630 -48.697 10.927 1.00 106.00 314 PRO C O 1
ATOM 3550 N N . LEU C 1 64 ? 25.219 -49.697 12.383 1.00 101.08 315 LEU C N 1
ATOM 3551 C CA . LEU C 1 64 ? 24.688 -50.636 11.400 1.00 100.80 315 LEU C CA 1
ATOM 3552 C C . LEU C 1 64 ? 23.568 -49.916 10.645 1.00 108.36 315 LEU C C 1
ATOM 3553 O O . LEU C 1 64 ? 22.768 -49.180 11.249 1.00 109.57 315 LEU C O 1
ATOM 3558 N N . GLU C 1 65 ? 23.520 -50.098 9.328 1.00 104.51 316 GLU C N 1
ATOM 3559 C CA . GLU C 1 65 ? 22.477 -49.480 8.520 1.00 104.83 316 GLU C CA 1
ATOM 3560 C C . GLU C 1 65 ? 22.066 -50.359 7.354 1.00 113.32 316 GLU C C 1
ATOM 3561 O O . GLU C 1 65 ? 22.882 -51.142 6.854 1.00 113.20 316 GLU C O 1
ATOM 3567 N N . LEU C 1 66 ? 20.803 -50.216 6.907 1.00 112.06 317 LEU C N 1
ATOM 3568 C CA . LEU C 1 66 ? 20.322 -50.961 5.758 1.00 112.05 317 LEU C CA 1
ATOM 3569 C C . LEU C 1 66 ? 20.371 -50.094 4.531 1.00 114.45 317 LEU C C 1
ATOM 3570 O O . LEU C 1 66 ? 19.689 -49.073 4.479 1.00 112.48 317 LEU C O 1
ATOM 3575 N N . ASP C 1 67 ? 21.179 -50.502 3.545 1.00 111.89 318 ASP C N 1
ATOM 3576 C CA . ASP C 1 67 ? 21.234 -49.836 2.252 1.00 112.02 318 ASP C CA 1
ATOM 3577 C C . ASP C 1 67 ? 20.045 -50.412 1.485 1.00 116.82 318 ASP C C 1
ATOM 3578 O O . ASP C 1 67 ? 20.138 -51.499 0.903 1.00 116.26 318 ASP C O 1
ATOM 3583 N N . THR C 1 68 ? 18.916 -49.689 1.505 1.00 113.18 319 THR C N 1
ATOM 3584 C CA . THR C 1 68 ? 17.666 -50.129 0.871 1.00 111.43 319 THR C CA 1
ATOM 3585 C C . THR C 1 68 ? 17.769 -50.286 -0.631 1.00 111.26 319 THR C C 1
ATOM 3586 O O . THR C 1 68 ? 17.111 -51.159 -1.192 1.00 110.23 319 THR C O 1
ATOM 3590 N N . ALA C 1 69 ? 18.612 -49.466 -1.268 1.00 106.29 320 ALA C N 1
ATOM 3591 C CA . ALA C 1 69 ? 18.830 -49.495 -2.702 1.00 106.02 320 ALA C CA 1
ATOM 3592 C C . ALA C 1 69 ? 19.392 -50.824 -3.189 1.00 110.63 320 ALA C C 1
ATOM 3593 O O . ALA C 1 69 ? 19.006 -51.280 -4.266 1.00 111.08 320 ALA C O 1
ATOM 3595 N N . ASN C 1 70 ? 20.286 -51.452 -2.408 1.00 106.42 321 ASN C N 1
ATOM 3596 C CA . ASN C 1 70 ? 20.907 -52.721 -2.803 1.00 105.52 321 ASN C CA 1
ATOM 3597 C C . ASN C 1 70 ? 20.568 -53.854 -1.842 1.00 107.55 321 ASN C C 1
ATOM 3598 O O . ASN C 1 70 ? 21.135 -54.952 -1.957 1.00 104.21 321 ASN C O 1
ATOM 3603 N N . ASN C 1 71 ? 19.613 -53.591 -0.909 1.00 105.61 322 ASN C N 1
ATOM 3604 C CA . ASN C 1 71 ? 19.186 -54.532 0.136 1.00 105.58 322 ASN C CA 1
ATOM 3605 C C . ASN C 1 71 ? 20.429 -55.162 0.785 1.00 113.32 322 ASN C C 1
ATOM 3606 O O . ASN C 1 71 ? 20.646 -56.384 0.706 1.00 113.69 322 ASN C O 1
ATOM 3611 N N . ARG C 1 72 ? 21.291 -54.295 1.357 1.00 110.73 323 ARG C N 1
ATOM 3612 C CA . ARG C 1 72 ? 22.535 -54.726 1.986 1.00 110.19 323 ARG C CA 1
ATOM 3613 C C . ARG C 1 72 ? 22.717 -54.056 3.321 1.00 114.87 323 ARG C C 1
ATOM 3614 O O . ARG C 1 72 ? 22.498 -52.854 3.453 1.00 114.36 323 ARG C O 1
ATOM 3622 N N . VAL C 1 73 ? 23.112 -54.841 4.314 1.00 111.71 324 VAL C N 1
ATOM 3623 C CA . VAL C 1 73 ? 23.403 -54.342 5.654 1.00 111.45 324 VAL C CA 1
ATOM 3624 C C . VAL C 1 73 ? 24.891 -53.992 5.689 1.00 116.02 324 VAL C C 1
ATOM 3625 O O . VAL C 1 73 ? 25.729 -54.778 5.227 1.00 115.38 324 VAL C O 1
ATOM 3629 N N . GLN C 1 74 ? 25.226 -52.837 6.256 1.00 112.72 325 GLN C N 1
ATOM 3630 C CA . GLN C 1 74 ? 26.620 -52.410 6.303 1.00 112.44 325 GLN C CA 1
ATOM 3631 C C . GLN C 1 74 ? 26.913 -51.573 7.528 1.00 115.22 325 GLN C C 1
ATOM 3632 O O . GLN C 1 74 ? 25.981 -51.148 8.221 1.00 114.62 325 GLN C O 1
ATOM 3638 N N . VAL C 1 75 ? 28.209 -51.299 7.765 1.00 110.60 326 VAL C N 1
ATOM 3639 C CA . VAL C 1 75 ? 28.626 -50.374 8.799 1.00 109.62 326 VAL C CA 1
ATOM 3640 C C . VAL C 1 75 ? 28.675 -49.011 8.110 1.00 110.21 326 VAL C C 1
ATOM 3641 O O . VAL C 1 75 ? 29.271 -48.894 7.031 1.00 108.38 326 VAL C O 1
ATOM 3645 N N . ALA C 1 76 ? 28.059 -47.986 8.729 1.00 105.46 327 ALA C N 1
ATOM 3646 C CA . ALA C 1 76 ? 28.047 -46.623 8.197 1.00 105.32 327 ALA C CA 1
ATOM 3647 C C . ALA C 1 76 ? 29.448 -46.108 7.975 1.00 112.28 327 ALA C C 1
ATOM 3648 O O . ALA C 1 76 ? 30.332 -46.360 8.788 1.00 113.46 327 ALA C O 1
ATOM 3650 N N . ASP C 1 77 ? 29.654 -45.401 6.873 1.00 109.92 328 ASP C N 1
ATOM 3651 C CA . ASP C 1 77 ? 30.968 -44.870 6.524 1.00 110.66 328 ASP C CA 1
ATOM 3652 C C . ASP C 1 77 ? 31.534 -43.896 7.551 1.00 112.56 328 ASP C C 1
ATOM 3653 O O . ASP C 1 77 ? 32.737 -43.933 7.858 1.00 112.81 328 ASP C O 1
ATOM 3658 N N . ARG C 1 78 ? 30.647 -43.064 8.114 1.00 106.43 329 ARG C N 1
ATOM 3659 C CA . ARG C 1 78 ? 31.026 -42.063 9.104 1.00 105.44 329 ARG C CA 1
ATOM 3660 C C . ARG C 1 78 ? 31.605 -42.645 10.373 1.00 105.73 329 ARG C C 1
ATOM 3661 O O . ARG C 1 78 ? 32.362 -41.965 11.083 1.00 105.59 329 ARG C O 1
ATOM 3669 N N . PHE C 1 79 ? 31.269 -43.912 10.646 1.00 98.34 330 PHE C N 1
ATOM 3670 C CA . PHE C 1 79 ? 31.769 -44.595 11.820 1.00 96.65 330 PHE C CA 1
ATOM 3671 C C . PHE C 1 79 ? 33.299 -44.685 11.824 1.00 100.84 330 PHE C C 1
ATOM 3672 O O . PHE C 1 79 ? 33.909 -44.470 12.872 1.00 101.26 330 PHE C O 1
ATOM 3680 N N . GLY C 1 80 ? 33.887 -44.960 10.659 1.00 96.33 331 GLY C N 1
ATOM 3681 C CA . GLY C 1 80 ? 35.332 -45.031 10.504 1.00 96.04 331 GLY C CA 1
ATOM 3682 C C . GLY C 1 80 ? 36.006 -43.674 10.490 1.00 100.38 331 GLY C C 1
ATOM 3683 O O . GLY C 1 80 ? 37.196 -43.561 10.815 1.00 100.87 331 GLY C O 1
ATOM 3684 N N . MET C 1 81 ? 35.267 -42.636 10.087 1.00 96.48 332 MET C N 1
ATOM 3685 C CA . MET C 1 81 ? 35.837 -41.301 10.017 1.00 95.96 332 MET C CA 1
ATOM 3686 C C . MET C 1 81 ? 34.805 -40.211 9.908 1.00 100.40 332 MET C C 1
ATOM 3687 O O . MET C 1 81 ? 34.034 -40.157 8.947 1.00 99.89 332 MET C O 1
ATOM 3692 N N . ARG C 1 82 ? 34.829 -39.314 10.877 1.00 96.77 333 ARG C N 1
ATOM 3693 C CA . ARG C 1 82 ? 33.973 -38.147 10.881 1.00 96.38 333 ARG C CA 1
ATOM 3694 C C . ARG C 1 82 ? 34.838 -36.982 11.323 1.00 101.05 333 ARG C C 1
ATOM 3695 O O . ARG C 1 82 ? 35.391 -37.013 12.422 1.00 101.51 333 ARG C O 1
ATOM 3703 N N . THR C 1 83 ? 34.993 -35.976 10.464 1.00 98.47 334 THR C N 1
ATOM 3704 C CA . THR C 1 83 ? 35.854 -34.835 10.791 1.00 99.12 334 THR C CA 1
ATOM 3705 C C . THR C 1 83 ? 35.089 -33.631 11.284 1.00 106.22 334 THR C C 1
ATOM 3706 O O . THR C 1 83 ? 33.886 -33.540 11.091 1.00 107.13 334 THR C O 1
ATOM 3710 N N . GLY C 1 84 ? 35.802 -32.706 11.895 1.00 104.15 335 GLY C N 1
ATOM 3711 C CA . GLY C 1 84 ? 35.225 -31.477 12.409 1.00 104.62 335 GLY C CA 1
ATOM 3712 C C . GLY C 1 84 ? 36.284 -30.542 12.931 1.00 110.36 335 GLY C C 1
ATOM 3713 O O . GLY C 1 84 ? 37.476 -30.847 12.854 1.00 111.21 335 GLY C O 1
ATOM 3714 N N . THR C 1 85 ? 35.861 -29.386 13.435 1.00 106.81 336 THR C N 1
ATOM 3715 C CA . THR C 1 85 ? 36.784 -28.413 13.993 1.00 106.86 336 THR C CA 1
ATOM 3716 C C . THR C 1 85 ? 36.174 -27.779 15.199 1.00 112.31 336 THR C C 1
ATOM 3717 O O . THR C 1 85 ? 34.957 -27.644 15.288 1.00 113.01 336 THR C O 1
ATOM 3721 N N . TRP C 1 86 ? 37.018 -27.374 16.130 1.00 109.14 337 TRP C N 1
ATOM 3722 C CA . TRP C 1 86 ? 36.581 -26.599 17.265 1.00 108.53 337 TRP C CA 1
ATOM 3723 C C . TRP C 1 86 ? 37.380 -25.322 17.257 1.00 112.76 337 TRP C C 1
ATOM 3724 O O . TRP C 1 86 ? 38.616 -25.346 17.161 1.00 111.39 337 TRP C O 1
ATOM 3735 N N . THR C 1 87 ? 36.667 -24.200 17.314 1.00 110.14 338 THR C N 1
ATOM 3736 C CA . THR C 1 87 ? 37.309 -22.900 17.370 1.00 109.34 338 THR C CA 1
ATOM 3737 C C . THR C 1 87 ? 36.918 -22.262 18.678 1.00 112.93 338 THR C C 1
ATOM 3738 O O . THR C 1 87 ? 35.731 -22.122 18.991 1.00 112.06 338 THR C O 1
ATOM 3742 N N . GLY C 1 88 ? 37.923 -21.900 19.441 1.00 109.58 339 GLY C N 1
ATOM 3743 C CA . GLY C 1 88 ? 37.694 -21.288 20.732 1.00 109.49 339 GLY C CA 1
ATOM 3744 C C . GLY C 1 88 ? 38.982 -20.884 21.394 1.00 112.77 339 GLY C C 1
ATOM 3745 O O . GLY C 1 88 ? 40.009 -20.712 20.731 1.00 111.01 339 GLY C O 1
ATOM 3746 N N . GLN C 1 89 ? 38.915 -20.710 22.703 1.00 109.84 340 GLN C N 1
ATOM 3747 C CA . GLN C 1 89 ? 40.055 -20.312 23.486 1.00 109.56 340 GLN C CA 1
ATOM 3748 C C . GLN C 1 89 ? 40.502 -21.440 24.388 1.00 111.42 340 GLN C C 1
ATOM 3749 O O . GLN C 1 89 ? 39.742 -21.961 25.228 1.00 111.98 340 GLN C O 1
ATOM 3755 N N . LEU C 1 90 ? 41.755 -21.820 24.190 1.00 105.75 341 LEU C N 1
ATOM 3756 C CA . LEU C 1 90 ? 42.404 -22.828 24.996 1.00 104.84 341 LEU C CA 1
ATOM 3757 C C . LEU C 1 90 ? 42.733 -22.143 26.303 1.00 105.54 341 LEU C C 1
ATOM 3758 O O . LEU C 1 90 ? 43.416 -21.114 26.317 1.00 104.48 341 LEU C O 1
ATOM 3763 N N . GLN C 1 91 ? 42.201 -22.674 27.389 1.00 101.12 342 GLN C N 1
ATOM 3764 C CA . GLN C 1 91 ? 42.433 -22.061 28.681 1.00 101.52 342 GLN C CA 1
ATOM 3765 C C . GLN C 1 91 ? 43.510 -22.777 29.443 1.00 102.13 342 GLN C C 1
ATOM 3766 O O . GLN C 1 91 ? 43.406 -23.984 29.647 1.00 102.54 342 GLN C O 1
ATOM 3772 N N . TYR C 1 92 ? 44.541 -22.040 29.867 1.00 95.31 343 TYR C N 1
ATOM 3773 C CA . TYR C 1 92 ? 45.567 -22.610 30.719 1.00 94.49 343 TYR C CA 1
ATOM 3774 C C . TYR C 1 92 ? 45.232 -22.192 32.133 1.00 97.88 343 TYR C C 1
ATOM 3775 O O . TYR C 1 92 ? 44.869 -21.038 32.357 1.00 99.34 343 TYR C O 1
ATOM 3784 N N . GLN C 1 93 ? 45.299 -23.128 33.074 1.00 92.68 344 GLN C N 1
ATOM 3785 C CA . GL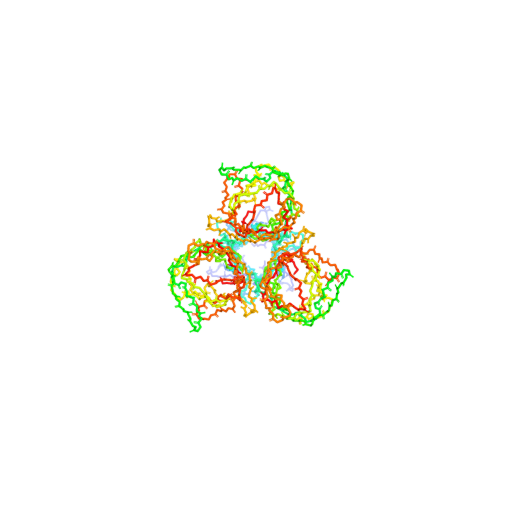N C 1 93 ? 44.915 -22.853 34.439 1.00 92.35 344 GLN C CA 1
ATOM 3786 C C . GLN C 1 93 ? 45.899 -23.345 35.470 1.00 97.61 344 GLN C C 1
ATOM 3787 O O . GLN C 1 93 ? 46.252 -24.520 35.524 1.00 97.40 344 GLN C O 1
ATOM 3793 N N . HIS C 1 94 ? 46.303 -22.436 36.325 1.00 95.10 345 HIS C N 1
ATOM 3794 C CA . HIS C 1 94 ? 47.175 -22.703 37.444 1.00 94.66 345 HIS C CA 1
ATOM 3795 C C . HIS C 1 94 ? 46.852 -21.622 38.470 1.00 98.05 345 HIS C C 1
ATOM 3796 O O . HIS C 1 94 ? 46.538 -20.488 38.084 1.00 96.72 345 HIS C O 1
ATOM 3803 N N . PRO C 1 95 ? 46.886 -21.952 39.776 1.00 94.55 346 PRO C N 1
ATOM 3804 C CA . PRO C 1 95 ? 46.567 -20.945 40.796 1.00 94.60 346 PRO C CA 1
ATOM 3805 C C . PRO C 1 95 ? 47.324 -19.614 40.656 1.00 100.67 346 PRO C C 1
ATOM 3806 O O . PRO C 1 95 ? 46.723 -18.549 40.851 1.00 103.07 346 PRO C O 1
ATOM 3810 N N . GLN C 1 96 ? 48.603 -19.667 40.256 1.00 94.63 347 GLN C N 1
ATOM 3811 C CA . GLN C 1 96 ? 49.452 -18.490 40.151 1.00 93.75 347 GLN C CA 1
ATOM 3812 C C . GLN C 1 96 ? 49.605 -17.934 38.760 1.00 99.53 347 GLN C C 1
ATOM 3813 O O . GLN C 1 96 ? 50.368 -16.979 38.578 1.00 99.76 347 GLN C O 1
ATOM 3819 N N . LEU C 1 97 ? 48.920 -18.532 37.774 1.00 97.43 348 LEU C N 1
ATOM 3820 C CA . LEU C 1 97 ? 49.010 -18.102 36.381 1.00 98.58 348 LEU C CA 1
ATOM 3821 C C . LEU C 1 97 ? 47.921 -18.736 35.530 1.00 104.85 348 LEU C C 1
ATOM 3822 O O . LEU C 1 97 ? 47.739 -19.954 35.561 1.00 105.66 348 LEU C O 1
ATOM 3827 N N . SER C 1 98 ? 47.206 -17.920 34.755 1.00 100.63 349 SER C N 1
ATOM 3828 C CA . SER C 1 98 ? 46.169 -18.449 33.875 1.00 100.55 349 SER C CA 1
ATOM 3829 C C . SER C 1 98 ? 45.995 -17.533 32.695 1.00 106.55 349 SER C C 1
ATOM 3830 O O . SER C 1 98 ? 46.122 -16.320 32.848 1.00 107.64 349 SER C O 1
ATOM 3833 N N . TRP C 1 99 ? 45.714 -18.101 31.515 1.00 103.74 350 TRP C N 1
ATOM 3834 C CA . TRP C 1 99 ? 45.524 -17.329 30.292 1.00 104.61 350 TRP C CA 1
ATOM 3835 C C . TRP C 1 99 ? 44.648 -18.029 29.274 1.00 107.70 350 TRP C C 1
ATOM 3836 O O . TRP C 1 99 ? 44.294 -19.200 29.441 1.00 106.77 350 TRP C O 1
ATOM 3847 N N . ARG C 1 100 ? 44.308 -17.305 28.203 1.00 104.77 351 ARG C N 1
ATOM 3848 C CA . ARG C 1 100 ? 43.489 -17.821 27.117 1.00 104.87 351 ARG C CA 1
ATOM 3849 C C . ARG C 1 100 ? 44.180 -17.557 25.796 1.00 108.86 351 ARG C C 1
ATOM 3850 O O . ARG C 1 100 ? 44.661 -16.447 25.558 1.00 108.79 351 ARG C O 1
ATOM 3858 N N . ALA C 1 101 ? 44.237 -18.576 24.937 1.00 105.26 352 ALA C N 1
ATOM 3859 C CA . ALA C 1 101 ? 44.838 -18.440 23.615 1.00 105.18 352 ALA C CA 1
ATOM 3860 C C . ALA C 1 101 ? 43.868 -18.903 22.552 1.00 107.86 352 ALA C C 1
ATOM 3861 O O . ALA C 1 101 ? 43.157 -19.884 22.742 1.00 105.37 352 ALA C O 1
ATOM 3863 N N . ASN C 1 102 ? 43.805 -18.171 21.445 1.00 106.62 353 ASN C N 1
ATOM 3864 C CA . ASN C 1 102 ? 42.899 -18.505 20.349 1.00 107.42 353 ASN C CA 1
ATOM 3865 C C . ASN C 1 102 ? 43.480 -19.641 19.544 1.00 113.70 353 ASN C C 1
ATOM 3866 O O . ASN C 1 102 ? 44.606 -19.545 19.042 1.00 114.28 353 ASN C O 1
ATOM 3871 N N . VAL C 1 103 ? 42.739 -20.746 19.473 1.00 109.81 354 VAL C N 1
ATOM 3872 C CA . VAL C 1 103 ? 43.178 -21.928 18.738 1.00 108.41 354 VAL C CA 1
ATOM 3873 C C . VAL C 1 103 ? 42.062 -22.475 17.899 1.00 110.19 354 VAL C C 1
ATOM 3874 O O . VAL C 1 103 ? 40.878 -22.199 18.137 1.00 111.22 354 VAL C O 1
ATOM 3878 N N . THR C 1 104 ? 42.445 -23.293 16.936 1.00 104.36 355 THR C N 1
ATOM 3879 C CA . THR C 1 104 ? 41.532 -24.073 16.118 1.00 103.25 355 THR C CA 1
ATOM 3880 C C . THR C 1 104 ? 42.112 -25.469 16.082 1.00 103.73 355 THR C C 1
ATOM 3881 O O . THR C 1 104 ? 43.223 -25.680 15.558 1.00 103.71 355 THR C O 1
ATOM 3885 N N . LEU C 1 105 ? 41.393 -26.417 16.662 1.00 96.61 356 LEU C N 1
ATOM 3886 C CA . LEU C 1 105 ? 41.900 -27.769 16.618 1.00 94.82 356 LEU C CA 1
ATOM 3887 C C . LEU C 1 105 ? 41.027 -28.653 15.764 1.00 98.78 356 LEU C C 1
ATOM 3888 O O . LEU C 1 105 ? 39.820 -28.442 15.679 1.00 99.75 356 LEU C O 1
ATOM 3893 N N . ASN C 1 106 ? 41.648 -29.593 15.070 1.00 92.95 357 ASN C N 1
ATOM 3894 C CA . ASN C 1 106 ? 40.914 -30.501 14.233 1.00 91.35 357 ASN C CA 1
ATOM 3895 C C . ASN C 1 106 ? 40.450 -31.659 15.062 1.00 95.01 357 ASN C C 1
ATOM 3896 O O . ASN C 1 106 ? 41.129 -32.069 16.008 1.00 95.48 357 ASN C O 1
ATOM 3901 N N . LEU C 1 107 ? 39.264 -32.161 14.736 1.00 90.93 358 LEU C N 1
ATOM 3902 C CA . LEU C 1 107 ? 38.669 -33.284 15.432 1.00 90.75 358 LEU C CA 1
ATOM 3903 C C . LEU C 1 107 ? 38.376 -34.393 14.475 1.00 93.06 358 LEU C C 1
ATOM 3904 O O . LEU C 1 107 ? 37.948 -34.136 13.356 1.00 95.20 358 LEU C O 1
ATOM 3909 N N . MET C 1 108 ? 38.581 -35.626 14.908 1.00 85.77 359 MET C N 1
ATOM 3910 C CA . MET C 1 108 ? 38.149 -36.779 14.132 1.00 83.80 359 MET C CA 1
ATOM 3911 C C . MET C 1 108 ? 37.652 -37.932 14.962 1.00 87.14 359 MET C C 1
ATOM 3912 O O . MET C 1 108 ? 38.318 -38.370 15.899 1.00 86.76 359 MET C O 1
ATOM 3917 N N . LYS C 1 109 ? 36.440 -38.374 14.649 1.00 83.12 360 LYS C N 1
ATOM 3918 C CA . LYS C 1 109 ? 35.824 -39.516 15.273 1.00 82.56 360 LYS C CA 1
ATOM 3919 C C . LYS C 1 109 ? 36.226 -40.718 14.454 1.00 88.28 360 LYS C C 1
ATOM 3920 O O . LYS C 1 109 ? 35.852 -40.829 13.270 1.00 90.25 360 LYS C O 1
ATOM 3926 N N . VAL C 1 110 ? 36.986 -41.623 15.074 1.00 81.71 361 VAL C N 1
ATOM 3927 C CA . VAL C 1 110 ? 37.380 -42.863 14.433 1.00 79.89 361 VAL C CA 1
ATOM 3928 C C . VAL C 1 110 ? 36.842 -43.963 15.298 1.00 86.86 361 VAL C C 1
ATOM 3929 O O . VAL C 1 110 ? 37.295 -44.122 16.428 1.00 86.67 361 VAL C O 1
ATOM 3933 N N . ASP C 1 111 ? 35.852 -44.707 14.794 1.00 87.11 362 ASP C N 1
ATOM 3934 C CA . ASP C 1 111 ? 35.193 -45.766 15.567 1.00 88.40 362 ASP C CA 1
ATOM 3935 C C . ASP C 1 111 ? 34.723 -45.208 16.903 1.00 95.34 362 ASP C C 1
ATOM 3936 O O . ASP C 1 111 ? 34.046 -44.167 16.920 1.00 97.84 362 ASP C O 1
ATOM 3941 N N . ASP C 1 112 ? 35.139 -45.840 18.013 1.00 90.14 363 ASP C N 1
ATOM 3942 C CA . ASP C 1 112 ? 34.753 -45.385 19.338 1.00 89.59 363 ASP C CA 1
ATOM 3943 C C . ASP C 1 112 ? 35.802 -44.497 20.004 1.00 91.85 363 ASP C C 1
ATOM 3944 O O . ASP C 1 112 ? 35.907 -44.481 21.240 1.00 91.99 363 ASP C O 1
ATOM 3949 N N . TRP C 1 113 ? 36.535 -43.712 19.177 1.00 85.74 364 TRP C N 1
ATOM 3950 C CA . TRP C 1 113 ? 37.563 -42.792 19.646 1.00 84.85 364 TRP C CA 1
ATOM 3951 C C . TRP C 1 113 ? 37.354 -41.399 19.122 1.00 87.83 364 TRP C C 1
ATOM 3952 O O . TRP C 1 113 ? 36.934 -41.219 17.974 1.00 88.61 364 TRP C O 1
ATOM 3963 N N . LEU C 1 114 ? 37.716 -40.407 19.933 1.00 82.24 365 LEU C N 1
ATOM 3964 C CA . LEU C 1 114 ? 37.742 -39.027 19.473 1.00 81.16 365 LEU C CA 1
ATOM 3965 C C . LEU C 1 114 ? 39.201 -38.559 19.444 1.00 80.67 365 LEU C C 1
ATOM 3966 O O . LEU C 1 114 ? 39.883 -38.616 20.463 1.00 78.27 365 LEU C O 1
ATOM 3971 N N . VAL C 1 115 ? 39.669 -38.090 18.297 1.00 76.04 366 VAL C N 1
ATOM 3972 C CA . VAL C 1 115 ? 41.045 -37.598 18.187 1.00 75.73 366 VAL C CA 1
ATOM 3973 C C . VAL C 1 115 ? 41.051 -36.085 18.115 1.00 83.32 366 VAL C C 1
ATOM 3974 O O . VAL C 1 115 ? 40.301 -35.512 17.322 1.00 84.62 366 VAL C O 1
ATOM 3978 N N . LEU C 1 116 ? 41.934 -35.440 18.890 1.00 79.46 367 LEU C N 1
ATOM 3979 C CA . LEU C 1 116 ? 42.123 -33.991 18.838 1.00 78.48 367 LEU C CA 1
ATOM 3980 C C . LEU C 1 116 ? 43.485 -33.713 18.200 1.00 84.06 367 LEU C C 1
ATOM 3981 O O . LEU C 1 116 ? 44.489 -34.262 18.644 1.00 86.19 367 LEU C O 1
ATOM 3986 N N . SER C 1 117 ? 43.522 -32.892 17.156 1.00 78.76 368 SER C N 1
ATOM 3987 C CA . SER C 1 117 ? 44.773 -32.561 16.487 1.00 78.85 368 SER C CA 1
ATOM 3988 C C . SER C 1 117 ? 45.146 -31.089 16.618 1.00 85.96 368 SER C C 1
ATOM 3989 O O . SER C 1 117 ? 44.495 -30.223 16.014 1.00 86.47 368 SER C O 1
ATOM 3992 N N . PHE C 1 118 ? 46.237 -30.810 17.354 1.00 83.27 369 PHE C N 1
ATOM 3993 C CA . PHE C 1 118 ? 46.761 -29.461 17.524 1.00 82.77 369 PHE C CA 1
ATOM 3994 C C . PHE C 1 118 ? 47.824 -29.178 16.511 1.00 87.02 369 PHE C C 1
ATOM 3995 O O . PHE C 1 118 ? 48.776 -29.949 16.361 1.00 87.23 369 PHE C O 1
ATOM 4003 N N . SER C 1 119 ? 47.692 -28.044 15.845 1.00 83.37 370 SER C N 1
ATOM 4004 C CA . SER C 1 119 ? 48.705 -27.546 14.918 1.00 83.48 370 SER C CA 1
ATOM 4005 C C . SER C 1 119 ? 49.754 -26.850 15.796 1.00 88.21 370 SER C C 1
ATOM 4006 O O . SER C 1 119 ? 49.593 -26.778 17.041 1.00 89.63 370 SER C O 1
ATOM 4009 N N . GLN C 1 120 ? 50.831 -26.351 15.184 1.00 82.90 371 GLN C N 1
ATOM 4010 C CA . GLN C 1 120 ? 51.829 -25.684 16.017 1.00 82.68 371 GLN C CA 1
ATOM 4011 C C . GLN C 1 120 ? 51.237 -24.468 16.673 1.00 89.92 371 GLN C C 1
ATOM 4012 O O . GLN C 1 120 ? 50.278 -23.933 16.146 1.00 91.87 371 GLN C O 1
ATOM 4018 N N . MET C 1 121 ? 51.753 -24.040 17.813 1.00 86.70 372 MET C N 1
ATOM 4019 C CA . MET C 1 121 ? 51.240 -22.829 18.444 1.00 86.54 372 MET C CA 1
ATOM 4020 C C . MET C 1 121 ? 52.262 -22.134 19.307 1.00 93.32 372 MET C C 1
ATOM 4021 O O . MET C 1 121 ? 53.185 -22.777 19.807 1.00 92.18 372 MET C O 1
ATOM 4026 N N . THR C 1 122 ? 52.107 -20.814 19.468 1.00 92.18 373 THR C N 1
ATOM 4027 C CA . THR C 1 122 ? 52.946 -20.024 20.368 1.00 91.95 373 THR C CA 1
ATOM 4028 C C . THR C 1 122 ? 52.051 -19.472 21.460 1.00 95.26 373 THR C C 1
ATOM 4029 O O . THR C 1 122 ? 51.079 -18.780 21.144 1.00 95.84 373 THR C O 1
ATOM 4033 N N . THR C 1 123 ? 52.349 -19.789 22.730 1.00 90.58 374 THR C N 1
ATOM 4034 C CA . THR C 1 123 ? 51.523 -19.324 23.845 1.00 90.74 374 THR C CA 1
ATOM 4035 C C . THR C 1 123 ? 52.346 -18.577 24.854 1.00 97.73 374 THR C C 1
ATOM 4036 O O . THR C 1 123 ? 53.574 -18.597 24.787 1.00 96.96 374 THR C O 1
ATOM 4040 N N . ASN C 1 124 ? 51.668 -17.977 25.853 1.00 97.09 375 ASN C N 1
ATOM 4041 C CA . ASN C 1 124 ? 52.320 -17.344 27.007 1.00 97.50 375 ASN C CA 1
ATOM 4042 C C . ASN C 1 124 ? 53.056 -18.420 27.823 1.00 99.66 375 ASN C C 1
ATOM 4043 O O . ASN C 1 124 ? 52.829 -19.618 27.615 1.00 98.52 375 ASN C O 1
ATOM 4048 N N . SER C 1 125 ? 53.894 -17.989 28.781 1.00 95.55 376 SER C N 1
ATOM 4049 C CA . SER C 1 125 ? 54.635 -18.903 29.640 1.00 95.47 376 SER C CA 1
ATOM 4050 C C . SER C 1 125 ? 53.715 -19.749 30.511 1.00 95.95 376 SER C C 1
ATOM 4051 O O . SER C 1 125 ? 52.547 -19.407 30.674 1.00 93.91 376 SER C O 1
ATOM 4054 N N . ILE C 1 126 ? 54.228 -20.881 31.020 1.00 91.30 377 ILE C N 1
ATOM 4055 C CA . ILE C 1 126 ? 53.453 -21.813 31.849 1.00 90.94 377 ILE C CA 1
ATOM 4056 C C . ILE C 1 126 ? 54.221 -22.199 33.074 1.00 96.51 377 ILE C C 1
ATOM 4057 O O . ILE C 1 126 ? 55.443 -22.080 33.103 1.00 95.77 377 ILE C O 1
ATOM 4062 N N . MET C 1 127 ? 53.512 -22.716 34.071 1.00 96.01 378 MET C N 1
ATOM 4063 C CA . MET C 1 127 ? 54.145 -23.190 35.298 1.00 97.37 378 MET C CA 1
ATOM 4064 C C . MET C 1 127 ? 54.669 -24.605 35.061 1.00 100.11 378 MET C C 1
ATOM 4065 O O . MET C 1 127 ? 54.360 -25.209 34.025 1.00 100.60 378 MET C O 1
ATOM 4070 N N . ALA C 1 128 ? 55.429 -25.139 36.029 1.00 94.10 379 ALA C N 1
ATOM 4071 C CA . ALA C 1 128 ? 55.972 -26.491 35.979 1.00 93.40 379 ALA C CA 1
ATOM 4072 C C . ALA C 1 128 ? 54.892 -27.575 35.770 1.00 97.00 379 ALA C C 1
ATOM 4073 O O . ALA C 1 128 ? 55.175 -28.601 35.162 1.00 97.38 379 ALA C O 1
ATOM 4075 N N . ASP C 1 129 ? 53.665 -27.331 36.236 1.00 92.85 380 ASP C N 1
ATOM 4076 C CA . ASP C 1 129 ? 52.512 -28.188 35.990 1.00 92.81 380 ASP C CA 1
ATOM 4077 C C . ASP C 1 129 ? 51.278 -27.301 35.789 1.00 98.52 380 ASP C C 1
ATOM 4078 O O . 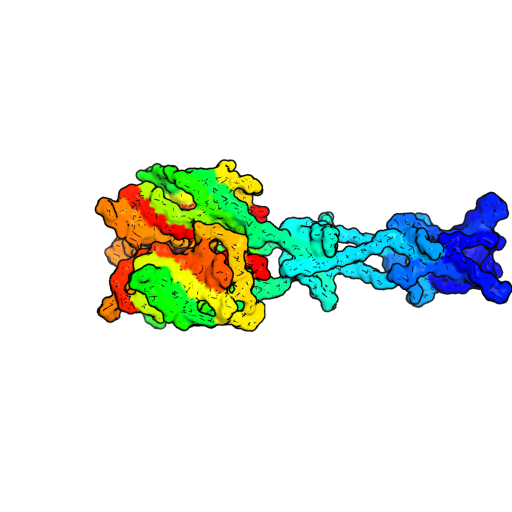ASP C 1 129 ? 51.371 -26.100 36.013 1.00 99.78 380 ASP C O 1
ATOM 4083 N N . GLY C 1 130 ? 50.148 -27.875 35.377 1.00 93.00 381 GLY C N 1
ATOM 4084 C CA . GLY C 1 130 ? 48.930 -27.107 35.166 1.00 91.19 381 GLY C CA 1
ATOM 4085 C C . GLY C 1 130 ? 47.851 -27.824 34.401 1.00 92.88 381 GLY C C 1
ATOM 4086 O O . GLY C 1 130 ? 47.961 -29.019 34.156 1.00 91.57 381 GLY C O 1
ATOM 4087 N N . LYS C 1 131 ? 46.788 -27.103 34.027 1.00 89.83 382 LYS C N 1
ATOM 4088 C CA . LYS C 1 131 ? 45.637 -27.657 33.307 1.00 89.33 382 LYS C CA 1
ATOM 4089 C C . LYS C 1 131 ? 45.368 -26.910 32.029 1.00 94.95 382 LYS C C 1
ATOM 4090 O O . LYS C 1 131 ? 45.524 -25.701 31.959 1.00 94.89 382 LYS C O 1
ATOM 4096 N N . PHE C 1 132 ? 44.897 -27.621 31.035 1.00 93.91 383 PHE C N 1
ATOM 4097 C CA . PHE C 1 132 ? 44.385 -27.029 29.806 1.00 95.61 383 PHE C CA 1
ATOM 4098 C C . PHE C 1 132 ? 42.930 -27.387 29.746 1.00 101.98 383 PHE C C 1
ATOM 4099 O O . PHE C 1 132 ? 42.557 -28.527 30.027 1.00 101.37 383 PHE C O 1
ATOM 4107 N N . VAL C 1 133 ? 42.090 -26.401 29.447 1.00 100.48 384 VAL C N 1
ATOM 4108 C CA . VAL C 1 133 ? 40.656 -26.616 29.377 1.00 100.37 384 VAL C CA 1
ATOM 4109 C C . VAL C 1 133 ? 40.126 -26.196 28.036 1.00 103.96 384 VAL C C 1
ATOM 4110 O O . VAL C 1 133 ? 40.430 -25.100 27.545 1.00 101.84 384 VAL C O 1
ATOM 4114 N N . ILE C 1 134 ? 39.318 -27.075 27.454 1.00 103.31 385 ILE C N 1
ATOM 4115 C CA . ILE C 1 134 ? 38.683 -26.816 26.185 1.00 105.09 385 ILE C CA 1
ATOM 4116 C C . ILE C 1 134 ? 37.184 -26.804 26.415 1.00 114.33 385 ILE C C 1
ATOM 4117 O O . ILE C 1 134 ? 36.616 -27.831 26.822 1.00 114.02 385 ILE C O 1
ATOM 4122 N N . ASN C 1 135 ? 36.536 -25.640 26.152 1.00 113.54 386 ASN C N 1
ATOM 4123 C CA . ASN C 1 135 ? 35.087 -25.526 26.334 1.00 113.77 386 ASN C CA 1
ATOM 4124 C C . ASN C 1 135 ? 34.332 -25.794 25.052 1.00 115.74 386 ASN C C 1
ATOM 4125 O O . ASN C 1 135 ? 34.233 -24.927 24.185 1.00 112.64 386 ASN C O 1
ATOM 4130 N N . PHE C 1 136 ? 33.776 -26.994 24.957 1.00 114.14 387 PHE C N 1
ATOM 4131 C CA . PHE C 1 136 ? 33.051 -27.421 23.779 1.00 115.34 387 PHE C CA 1
ATOM 4132 C C . PHE C 1 136 ? 31.613 -26.938 23.756 1.00 123.03 387 PHE C C 1
ATOM 4133 O O . PHE C 1 136 ? 30.907 -27.207 22.764 1.00 123.53 387 PHE C O 1
ATOM 4141 N N . VAL C 1 137 ? 31.165 -26.218 24.828 1.00 120.05 388 VAL C N 1
ATOM 4142 C CA . VAL C 1 137 ? 29.790 -25.688 24.912 1.00 118.83 388 VAL C CA 1
ATOM 4143 C C . VAL C 1 137 ? 29.438 -24.892 23.641 1.00 121.64 388 VAL C C 1
ATOM 4144 O O . VAL C 1 137 ? 28.310 -24.959 23.152 1.00 121.01 388 VAL C O 1
ATOM 4148 N N . SER C 1 138 ? 30.434 -24.198 23.086 1.00 117.66 389 SER C N 1
ATOM 4149 C CA . SER C 1 138 ? 30.330 -23.487 21.824 1.00 117.33 389 SER C CA 1
ATOM 4150 C C . SER C 1 138 ? 31.657 -23.650 21.052 1.00 118.40 389 SER C C 1
ATOM 4151 O O . SER C 1 138 ? 32.671 -24.035 21.628 1.00 119.08 389 SER C O 1
ATOM 4154 N N . GLY C 1 139 ? 31.631 -23.379 19.759 1.00 111.71 390 GLY C N 1
ATOM 4155 C CA . GLY C 1 139 ? 32.822 -23.433 18.926 1.00 110.23 390 GLY C CA 1
ATOM 4156 C C . GLY C 1 139 ? 32.917 -24.600 17.972 1.00 111.94 390 GLY C C 1
ATOM 4157 O O . GLY C 1 139 ? 33.766 -24.602 17.074 1.00 111.64 390 GLY C O 1
ATOM 4158 N N . LEU C 1 140 ? 32.061 -25.596 18.145 1.00 107.09 391 LEU C N 1
ATOM 4159 C CA . LEU C 1 140 ? 32.112 -26.748 17.263 1.00 106.86 391 LEU C CA 1
ATOM 4160 C C . LEU C 1 140 ? 31.575 -26.449 15.889 1.00 110.05 391 LEU C C 1
ATOM 4161 O O . LEU C 1 140 ? 30.607 -25.711 15.765 1.00 109.23 391 LEU C O 1
ATOM 4166 N N . SER C 1 141 ? 32.188 -27.042 14.862 1.00 107.93 392 SER C N 1
ATOM 4167 C CA . SER C 1 141 ? 31.761 -26.895 13.476 1.00 108.55 392 SER C CA 1
ATOM 4168 C C . SER C 1 141 ? 30.413 -27.587 13.274 1.00 114.69 392 SER C C 1
ATOM 4169 O O . SER C 1 141 ? 29.931 -28.308 14.164 1.00 113.35 392 SER C O 1
ATOM 4172 N N . SER C 1 142 ? 29.803 -27.353 12.105 1.00 114.14 393 SER C N 1
ATOM 4173 C CA . SER C 1 142 ? 28.500 -27.901 11.756 1.00 115.10 393 SER C CA 1
ATOM 4174 C C . SER C 1 142 ? 28.462 -29.428 11.760 1.00 120.44 393 SER C C 1
ATOM 4175 O O . SER C 1 142 ? 29.358 -30.087 11.225 1.00 120.15 393 SER C O 1
ATOM 4178 N N . GLY C 1 143 ? 27.415 -29.955 12.365 1.00 117.28 394 GLY C N 1
ATOM 4179 C CA . GLY C 1 143 ? 27.191 -31.381 12.479 1.00 117.33 394 GLY C CA 1
ATOM 4180 C C . GLY C 1 143 ? 27.529 -31.871 13.866 1.00 122.42 394 GLY C C 1
ATOM 4181 O O . GLY C 1 143 ? 27.040 -32.920 14.298 1.00 122.09 394 GLY C O 1
ATOM 4182 N N . TRP C 1 144 ? 28.344 -31.093 14.586 1.00 119.68 395 TRP C N 1
ATOM 4183 C CA . TRP C 1 144 ? 28.811 -31.489 15.907 1.00 119.76 395 TRP C CA 1
ATOM 4184 C C . TRP C 1 144 ? 28.065 -30.865 17.045 1.00 120.61 395 TRP C C 1
ATOM 4185 O O . TRP C 1 144 ? 27.825 -29.667 17.035 1.00 119.23 395 TRP C O 1
ATOM 4196 N N . GLN C 1 145 ? 27.721 -31.676 18.046 1.00 116.85 396 GLN C N 1
ATOM 4197 C CA . GLN C 1 145 ? 27.100 -31.191 19.277 1.00 116.51 396 GLN C CA 1
ATOM 4198 C C . GLN C 1 145 ? 28.111 -31.334 20.405 1.00 117.80 396 GLN C C 1
ATOM 4199 O O . GLN C 1 145 ? 29.007 -32.167 20.327 1.00 117.46 396 GLN C O 1
ATOM 4205 N N . THR C 1 146 ? 27.946 -30.546 21.463 1.00 112.37 397 THR C N 1
ATOM 4206 C CA . THR C 1 146 ? 28.806 -30.603 22.636 1.00 111.28 397 THR C CA 1
ATOM 4207 C C . THR C 1 146 ? 28.858 -32.007 23.212 1.00 114.27 397 THR C C 1
ATOM 4208 O O . THR C 1 146 ? 29.925 -32.475 23.593 1.00 114.39 397 THR C O 1
ATOM 4212 N N . GLY C 1 147 ? 27.719 -32.676 23.252 1.00 110.03 398 GLY C N 1
ATOM 4213 C CA . GLY C 1 147 ? 27.639 -34.029 23.782 1.00 109.47 398 GLY C CA 1
ATOM 4214 C C . GLY C 1 147 ? 28.496 -35.026 23.038 1.00 112.14 398 GLY C C 1
ATOM 4215 O O . GLY C 1 147 ? 28.900 -36.042 23.612 1.00 111.11 398 GLY C O 1
ATOM 4216 N N . ASP C 1 148 ? 28.796 -34.723 21.761 1.00 108.63 399 ASP C N 1
ATOM 4217 C CA . ASP C 1 148 ? 29.623 -35.586 20.920 1.00 108.60 399 ASP C CA 1
ATOM 4218 C C . ASP C 1 148 ? 31.072 -35.712 21.389 1.00 110.16 399 ASP C C 1
ATOM 4219 O O . ASP C 1 148 ? 31.791 -36.575 20.889 1.00 111.75 399 ASP C O 1
ATOM 4224 N N . THR C 1 149 ? 31.501 -34.874 22.337 1.00 101.61 400 THR C N 1
ATOM 4225 C CA . THR C 1 149 ? 32.869 -34.905 22.843 1.00 98.91 400 THR C CA 1
ATOM 4226 C C . THR C 1 149 ? 32.974 -35.567 24.213 1.00 100.16 400 THR C C 1
ATOM 4227 O O . THR C 1 149 ? 34.039 -35.564 24.821 1.00 100.55 400 THR C O 1
ATOM 4231 N N . GLU C 1 150 ? 31.893 -36.111 24.710 1.00 94.82 401 GLU C N 1
ATOM 4232 C CA . GLU C 1 150 ? 31.916 -36.730 26.015 1.00 94.94 401 GLU C CA 1
ATOM 4233 C C . GLU C 1 150 ? 32.586 -38.102 26.000 1.00 98.67 401 GLU C C 1
ATOM 4234 O O . GLU C 1 150 ? 32.161 -38.993 25.260 1.00 98.43 401 GLU C O 1
ATOM 4240 N N . PRO C 1 151 ? 33.606 -38.281 26.866 1.00 95.33 402 PRO C N 1
ATOM 4241 C CA . PRO C 1 151 ? 34.283 -39.577 26.990 1.00 95.47 402 PRO C CA 1
ATOM 4242 C C . PRO C 1 151 ? 33.334 -40.687 27.425 1.00 98.81 402 PRO C C 1
ATOM 4243 O O . PRO C 1 151 ? 32.302 -40.412 28.028 1.00 100.03 402 PRO C O 1
ATOM 4247 N N . SER C 1 152 ? 33.687 -41.928 27.121 1.00 92.01 403 SER C N 1
ATOM 4248 C CA . SER C 1 152 ? 32.862 -43.066 27.460 1.00 91.01 403 SER C CA 1
ATOM 4249 C C . SER C 1 152 ? 33.277 -43.718 28.769 1.00 92.88 403 SER C C 1
ATOM 4250 O O . SER C 1 152 ? 32.766 -44.780 29.117 1.00 92.45 403 SER C O 1
ATOM 4253 N N . SER C 1 153 ? 34.177 -43.071 29.514 1.00 87.83 404 SER C N 1
ATOM 4254 C CA . SER C 1 153 ? 34.604 -43.548 30.832 1.00 87.30 404 SER C CA 1
ATOM 4255 C C . SER C 1 153 ? 35.103 -42.384 31.680 1.00 92.94 404 SER C C 1
ATOM 4256 O O . SER C 1 153 ? 35.500 -41.344 31.133 1.00 92.47 404 SER C O 1
ATOM 4259 N N . THR C 1 154 ? 35.077 -42.552 33.016 1.00 89.37 405 THR C N 1
ATOM 4260 C CA . THR C 1 154 ? 35.533 -41.501 33.931 1.00 88.67 405 THR C CA 1
ATOM 4261 C C . THR C 1 154 ? 36.937 -41.757 34.445 1.00 94.27 405 THR C C 1
ATOM 4262 O O . THR C 1 154 ? 37.451 -40.947 35.232 1.00 96.98 405 THR C O 1
ATOM 4266 N N . ILE C 1 155 ? 37.560 -42.886 34.008 1.00 86.14 406 ILE C N 1
ATOM 4267 C CA . ILE C 1 155 ? 38.915 -43.281 34.390 1.00 82.76 406 ILE C CA 1
ATOM 4268 C C . ILE C 1 155 ? 39.875 -42.135 34.133 1.00 86.24 406 ILE C C 1
ATOM 4269 O O . ILE C 1 155 ? 39.766 -41.426 33.127 1.00 83.91 406 ILE C O 1
ATOM 4274 N N . ASP C 1 156 ? 40.772 -41.915 35.089 1.00 84.66 407 ASP C N 1
ATOM 4275 C CA . ASP C 1 156 ? 41.756 -40.855 34.996 1.00 85.07 407 ASP C CA 1
ATOM 4276 C C . ASP C 1 156 ? 43.180 -41.403 35.186 1.00 88.18 407 ASP C C 1
ATOM 4277 O O . ASP C 1 156 ? 43.486 -41.976 36.231 1.00 88.66 407 ASP C O 1
ATOM 4282 N N . PRO C 1 157 ? 44.045 -41.257 34.165 1.00 82.25 408 PRO C N 1
ATOM 4283 C CA . PRO C 1 157 ? 43.793 -40.626 32.863 1.00 81.68 408 PRO C CA 1
ATOM 4284 C C . PRO C 1 157 ? 43.194 -41.567 31.831 1.00 84.72 408 PRO C C 1
ATOM 4285 O O . PRO C 1 157 ? 43.413 -42.781 31.904 1.00 85.13 408 PRO C O 1
ATOM 4289 N N . LEU C 1 158 ? 42.452 -41.003 30.871 1.00 79.42 409 LEU C N 1
ATOM 4290 C CA . LEU C 1 158 ? 41.884 -41.779 29.773 1.00 78.24 409 LEU C CA 1
ATOM 4291 C C . LEU C 1 158 ? 42.977 -42.092 28.758 1.00 82.84 409 LEU C C 1
ATOM 4292 O O . LEU C 1 158 ? 42.981 -43.160 28.126 1.00 82.89 409 LEU C O 1
ATOM 4297 N N . SER C 1 159 ? 43.877 -41.134 28.574 1.00 78.09 410 SER C N 1
ATOM 4298 C CA . SER C 1 159 ? 45.021 -41.295 27.703 1.00 77.67 410 SER C CA 1
ATOM 4299 C C . SER C 1 159 ? 46.043 -40.230 27.964 1.00 81.91 410 SER C C 1
ATOM 4300 O O . SER C 1 159 ? 45.693 -39.131 28.370 1.00 82.65 410 SER C O 1
ATOM 4303 N N . THR C 1 160 ? 47.308 -40.560 27.763 1.00 77.87 411 THR C N 1
ATOM 4304 C CA . THR C 1 160 ? 48.382 -39.597 27.918 1.00 76.66 411 THR C CA 1
ATOM 4305 C C . THR C 1 160 ? 49.185 -39.534 26.653 1.00 78.62 411 THR C C 1
ATOM 4306 O O . THR C 1 160 ? 49.289 -40.536 25.942 1.00 78.47 411 THR C O 1
ATOM 4310 N N . THR C 1 161 ? 49.782 -38.370 26.378 1.00 72.44 412 THR C N 1
ATOM 4311 C CA . THR C 1 161 ? 50.673 -38.175 25.246 1.00 70.59 412 THR C CA 1
ATOM 4312 C C . THR C 1 161 ? 51.713 -37.138 25.588 1.00 73.15 412 THR C C 1
ATOM 4313 O O . THR C 1 161 ? 51.601 -36.436 26.592 1.00 74.56 412 THR C O 1
ATOM 4317 N N . PHE C 1 162 ? 52.718 -37.025 24.756 1.00 67.77 413 PHE C N 1
ATOM 4318 C CA . PHE C 1 162 ? 53.738 -36.024 24.972 1.00 66.52 413 PHE C CA 1
ATOM 4319 C C . PHE C 1 162 ? 53.635 -34.944 23.924 1.00 71.60 413 PHE C C 1
ATOM 4320 O O . PHE C 1 162 ? 53.296 -35.222 22.778 1.00 71.84 413 PHE C O 1
ATOM 4328 N N . ALA C 1 163 ? 53.936 -33.721 24.321 1.00 68.91 414 ALA C N 1
ATOM 4329 C CA . ALA C 1 163 ? 54.002 -32.592 23.417 1.00 70.73 414 ALA C CA 1
ATOM 4330 C C . ALA C 1 163 ? 55.446 -32.103 23.441 1.00 76.97 414 ALA C C 1
ATOM 4331 O O . ALA C 1 163 ? 56.075 -32.033 24.508 1.00 75.79 414 ALA C O 1
ATOM 4333 N N . ALA C 1 164 ? 55.988 -31.808 22.261 1.00 76.51 415 ALA C N 1
ATOM 4334 C CA . ALA C 1 164 ? 57.359 -31.295 22.177 1.00 77.80 415 ALA C CA 1
ATOM 4335 C C . ALA C 1 164 ? 57.291 -29.798 22.183 1.00 84.76 415 ALA C C 1
ATOM 4336 O O . ALA C 1 164 ? 56.500 -29.211 21.437 1.00 86.73 415 ALA C O 1
ATOM 4338 N N . VAL C 1 165 ? 58.052 -29.170 23.067 1.00 80.83 416 VAL C N 1
ATOM 4339 C CA . VAL C 1 165 ? 58.003 -27.723 23.179 1.00 80.40 416 VAL C CA 1
ATOM 4340 C C . VAL C 1 165 ? 59.366 -27.104 23.117 1.00 87.68 416 VAL C C 1
ATOM 4341 O O . VAL C 1 165 ? 60.403 -27.762 23.299 1.00 87.41 416 VAL C O 1
ATOM 4345 N N . GLN C 1 166 ? 59.348 -25.796 22.900 1.00 85.21 417 GLN C N 1
ATOM 4346 C CA . GLN C 1 166 ? 60.525 -24.983 22.955 1.00 84.33 417 GLN C CA 1
ATOM 4347 C C . GLN C 1 166 ? 60.206 -23.841 23.910 1.00 89.99 417 GLN C C 1
ATOM 4348 O O . GLN C 1 166 ? 59.239 -23.109 23.707 1.00 90.72 417 GLN C O 1
ATOM 4354 N N . PHE C 1 167 ? 60.971 -23.733 24.991 1.00 86.00 418 PHE C N 1
ATOM 4355 C CA . PHE C 1 167 ? 60.819 -22.653 25.941 1.00 85.24 418 PHE C CA 1
ATOM 4356 C C . PHE C 1 167 ? 61.632 -21.483 25.439 1.00 96.11 418 PHE C C 1
ATOM 4357 O O . PHE C 1 167 ? 62.805 -21.648 25.095 1.00 97.25 418 PHE C O 1
ATOM 4365 N N . LEU C 1 168 ? 60.999 -20.305 25.350 1.00 96.44 419 LEU C N 1
ATOM 4366 C CA . LEU C 1 168 ? 61.624 -19.089 24.838 1.00 97.62 419 LEU C CA 1
ATOM 4367 C C . LEU C 1 168 ? 62.004 -18.206 26.011 1.00 108.73 419 LEU C C 1
ATOM 4368 O O . LEU C 1 168 ? 61.165 -17.841 26.839 1.00 109.57 419 LEU C O 1
ATOM 4373 N N . ASN C 1 169 ? 63.294 -17.983 26.156 1.00 109.44 420 ASN C N 1
ATOM 4374 C CA . ASN C 1 169 ? 63.772 -17.199 27.279 1.00 111.75 420 ASN C CA 1
ATOM 4375 C C . ASN C 1 169 ? 64.943 -16.339 26.864 1.00 121.02 420 ASN C C 1
ATOM 4376 O O . ASN C 1 169 ? 66.086 -16.817 26.797 1.00 122.47 420 ASN C O 1
ATOM 4381 N N . ASN C 1 170 ? 64.656 -15.052 26.617 1.00 118.46 421 ASN C N 1
ATOM 4382 C CA . ASN C 1 170 ? 65.643 -14.063 26.189 1.00 117.93 421 ASN C CA 1
ATOM 4383 C C . ASN C 1 170 ? 66.306 -14.466 24.844 1.00 119.36 421 ASN C C 1
ATOM 4384 O O . ASN C 1 170 ? 67.540 -14.617 24.757 1.00 119.09 421 ASN C O 1
ATOM 4386 N N . GLY C 1 171 ? 65.461 -14.682 23.832 1.00 113.09 422 GLY C N 1
ATOM 4387 C CA . GLY C 1 171 ? 65.901 -15.023 22.485 1.00 111.87 422 GLY C CA 1
ATOM 4388 C C . GLY C 1 171 ? 66.303 -16.458 22.194 1.00 113.40 422 GLY C C 1
ATOM 4389 O O . GLY C 1 171 ? 66.244 -16.880 21.039 1.00 113.12 422 GLY C O 1
ATOM 4390 N N . GLN C 1 172 ? 66.744 -17.214 23.200 1.00 106.80 423 GLN C N 1
ATOM 4391 C CA . GLN C 1 172 ? 67.138 -18.610 22.995 1.00 103.94 423 GLN C CA 1
ATOM 4392 C C . GLN C 1 172 ? 65.945 -19.581 23.076 1.00 100.69 423 GLN C C 1
ATOM 4393 O O . GLN C 1 172 ? 65.043 -19.413 23.911 1.00 98.93 423 GLN C O 1
ATOM 4399 N N . ARG C 1 173 ? 65.949 -20.585 22.190 1.00 93.36 424 ARG C N 1
ATOM 4400 C CA . ARG C 1 173 ? 64.921 -21.614 22.164 1.00 91.24 424 ARG C CA 1
ATOM 4401 C C . ARG C 1 173 ? 65.438 -22.885 22.856 1.00 94.55 424 ARG C C 1
ATOM 4402 O O . ARG C 1 173 ? 66.393 -23.506 22.386 1.00 94.33 424 ARG C O 1
ATOM 4410 N N . ILE C 1 174 ? 64.788 -23.290 23.956 1.00 89.56 425 ILE C N 1
ATOM 4411 C CA . ILE C 1 174 ? 65.186 -24.469 24.737 1.00 88.11 425 ILE C CA 1
ATOM 4412 C C . ILE C 1 174 ? 64.217 -25.629 24.585 1.00 91.26 425 ILE C C 1
ATOM 4413 O O . ILE C 1 174 ? 63.086 -25.542 25.056 1.00 92.56 425 ILE C O 1
ATOM 4418 N N . ASP C 1 175 ? 64.672 -26.732 23.960 1.00 84.80 426 ASP C N 1
ATOM 4419 C CA . ASP C 1 175 ? 63.854 -27.931 23.727 1.00 82.39 426 ASP C CA 1
ATOM 4420 C C . ASP C 1 175 ? 63.497 -28.672 25.010 1.00 81.94 426 ASP C C 1
ATOM 4421 O O . ASP C 1 175 ? 64.362 -28.905 25.865 1.00 80.32 426 ASP C O 1
ATOM 4426 N N . ALA C 1 176 ? 62.218 -29.055 25.137 1.00 75.49 427 ALA C N 1
ATOM 4427 C CA . ALA C 1 176 ? 61.732 -29.832 26.278 1.00 73.26 427 ALA C CA 1
ATOM 4428 C C . ALA C 1 176 ? 60.465 -30.596 25.914 1.00 71.23 427 ALA C C 1
ATOM 4429 O O . ALA C 1 176 ? 59.990 -30.522 24.782 1.00 68.43 427 ALA C O 1
ATOM 4431 N N . PHE C 1 177 ? 59.913 -31.340 26.859 1.00 66.91 428 PHE C N 1
ATOM 4432 C CA . PHE C 1 177 ? 58.658 -32.031 26.599 1.00 66.64 428 PHE C CA 1
ATOM 4433 C C . PHE C 1 177 ? 57.649 -31.736 27.687 1.00 72.49 428 PHE C C 1
ATOM 4434 O O . PHE C 1 177 ? 58.013 -31.349 28.802 1.00 72.26 428 PHE C O 1
ATOM 4442 N N . ARG C 1 178 ? 56.380 -31.947 27.359 1.00 69.65 429 ARG C N 1
ATOM 4443 C CA . ARG C 1 178 ? 55.279 -31.792 28.286 1.00 69.17 429 ARG C CA 1
ATOM 4444 C C . ARG C 1 178 ? 54.423 -33.032 28.192 1.00 70.39 429 ARG C C 1
ATOM 4445 O O . ARG C 1 178 ? 54.052 -33.446 27.094 1.00 67.45 429 ARG C O 1
ATOM 4453 N N . ILE C 1 179 ? 54.130 -33.651 29.326 1.00 68.08 430 ILE C N 1
ATOM 4454 C CA . ILE C 1 179 ? 53.247 -34.807 29.313 1.00 68.22 430 ILE C CA 1
ATOM 4455 C C . ILE C 1 179 ? 51.814 -34.316 29.488 1.00 76.94 430 ILE C C 1
ATOM 4456 O O . ILE C 1 179 ? 51.548 -33.511 30.383 1.00 77.90 430 ILE C O 1
ATOM 4461 N N . MET C 1 180 ? 50.899 -34.786 28.645 1.00 74.63 431 MET C N 1
ATOM 4462 C CA . MET C 1 180 ? 49.511 -34.352 28.688 1.00 75.53 431 MET C CA 1
ATOM 4463 C C . MET C 1 180 ? 48.591 -35.539 28.889 1.00 84.54 431 MET C C 1
ATOM 4464 O O . MET C 1 180 ? 48.739 -36.542 28.201 1.00 85.05 431 MET C O 1
ATOM 4469 N N . GLY C 1 181 ? 47.653 -35.430 29.819 1.00 83.97 432 GLY C N 1
ATOM 4470 C CA . GLY C 1 181 ? 46.679 -36.485 30.071 1.00 85.14 432 GL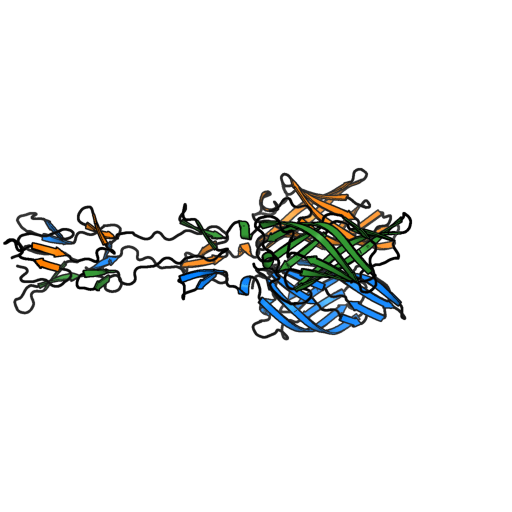Y C CA 1
ATOM 4471 C C . GLY C 1 181 ? 45.247 -35.998 30.007 1.00 92.34 432 GLY C C 1
ATOM 4472 O O . GLY C 1 181 ? 44.933 -34.943 30.554 1.00 92.89 432 GLY C O 1
ATOM 4473 N N . VAL C 1 182 ? 44.365 -36.746 29.327 1.00 90.65 433 VAL C N 1
ATOM 4474 C CA . VAL C 1 182 ? 42.935 -36.428 29.281 1.00 91.20 433 VAL C CA 1
ATOM 4475 C C . VAL C 1 182 ? 42.426 -36.914 30.619 1.00 97.84 433 VAL C C 1
ATOM 4476 O O . VAL C 1 182 ? 42.540 -38.104 30.921 1.00 96.69 433 VAL C O 1
ATOM 4480 N N . SER C 1 183 ? 41.915 -36.003 31.439 1.00 98.55 434 SER C N 1
ATOM 4481 C CA . SER C 1 183 ? 41.556 -36.329 32.811 1.00 100.68 434 SER C CA 1
ATOM 4482 C C . SER C 1 183 ? 40.118 -36.180 33.198 1.00 109.86 434 SER C C 1
ATOM 4483 O O . SER C 1 183 ? 39.679 -36.857 34.133 1.00 111.19 434 SER C O 1
ATOM 4486 N N . GLU C 1 184 ? 39.387 -35.273 32.545 1.00 107.46 435 GLU C N 1
ATOM 4487 C CA . GLU C 1 184 ? 38.023 -34.991 32.973 1.00 107.83 435 GLU C CA 1
ATOM 4488 C C . GLU C 1 184 ? 37.194 -34.321 31.918 1.00 110.75 435 GLU C C 1
ATOM 4489 O O . GLU C 1 184 ? 37.705 -33.536 31.111 1.00 109.56 435 GLU C O 1
ATOM 4495 N N . TRP C 1 185 ? 35.888 -34.582 31.969 1.00 107.57 436 TRP C N 1
ATOM 4496 C CA . TRP C 1 185 ? 34.921 -33.927 31.100 1.00 107.40 436 TRP C CA 1
ATOM 4497 C C . TRP C 1 185 ? 33.743 -33.575 31.957 1.00 112.30 436 TRP C C 1
ATOM 4498 O O . TRP C 1 185 ? 33.158 -34.459 32.603 1.00 111.40 436 TRP C O 1
ATOM 4509 N N . THR C 1 186 ? 33.425 -32.271 32.011 1.00 109.38 437 THR C N 1
ATOM 4510 C CA . THR C 1 186 ? 32.346 -31.794 32.848 1.00 108.83 437 THR C CA 1
ATOM 4511 C C . THR C 1 186 ? 31.534 -30.768 32.118 1.00 113.09 437 THR C C 1
ATOM 4512 O O . THR C 1 186 ? 32.022 -29.670 31.834 1.00 112.02 437 THR C O 1
ATOM 4516 N N . ASP C 1 187 ? 30.285 -31.140 31.808 1.00 110.77 438 ASP C N 1
ATOM 4517 C CA . ASP C 1 187 ? 29.313 -30.278 31.147 1.00 111.01 438 ASP C CA 1
ATOM 4518 C C . ASP C 1 187 ? 29.890 -29.559 29.919 1.00 114.64 438 ASP C C 1
ATOM 4519 O O . ASP C 1 187 ? 29.680 -28.352 29.728 1.00 115.75 438 ASP C O 1
ATOM 4524 N N . GLY C 1 188 ? 30.634 -30.310 29.117 1.00 108.44 439 GLY C N 1
ATOM 4525 C CA . GLY C 1 188 ? 31.211 -29.800 27.880 1.00 107.20 439 GLY C CA 1
ATOM 4526 C C . GLY C 1 188 ? 32.603 -29.242 27.986 1.00 108.71 439 GLY C C 1
ATOM 4527 O O . GLY C 1 188 ? 33.162 -28.806 26.977 1.00 106.68 439 GLY C O 1
ATOM 4528 N N . GLU C 1 189 ? 33.169 -29.245 29.206 1.00 105.51 440 GLU C N 1
ATOM 4529 C CA . GLU C 1 189 ? 34.528 -28.756 29.415 1.00 105.48 440 GLU C CA 1
ATOM 4530 C C . GLU C 1 189 ? 35.482 -29.923 29.553 1.00 108.65 440 GLU C C 1
ATOM 4531 O O . GLU C 1 189 ? 35.416 -30.670 30.544 1.00 107.97 440 GLU C O 1
ATOM 4537 N N . LEU C 1 190 ? 36.375 -30.087 28.552 1.00 102.94 441 LEU C N 1
ATOM 4538 C CA . LEU C 1 190 ? 37.386 -31.147 28.580 1.00 99.83 441 LEU C CA 1
ATOM 4539 C C . LEU C 1 190 ? 38.618 -30.635 29.289 1.00 97.11 441 LEU C C 1
ATOM 4540 O O . LEU C 1 190 ? 39.092 -29.532 29.005 1.00 95.60 441 LEU C O 1
ATOM 4545 N N . GLU C 1 191 ? 39.135 -31.423 30.209 1.00 90.34 442 GLU C N 1
ATOM 4546 C CA . GLU C 1 191 ? 40.302 -31.014 30.965 1.00 89.20 442 GLU C CA 1
ATOM 4547 C C . GLU C 1 191 ? 41.498 -31.879 30.632 1.00 89.99 442 GLU C C 1
ATOM 4548 O O . GLU C 1 191 ? 41.453 -33.099 30.787 1.00 90.68 442 GLU C O 1
ATOM 4554 N N . ILE C 1 192 ? 42.574 -31.249 30.184 1.00 82.42 443 ILE C N 1
ATOM 4555 C CA . ILE C 1 192 ? 43.825 -31.934 29.861 1.00 80.21 443 ILE C CA 1
ATOM 4556 C C . ILE C 1 192 ? 44.897 -31.494 30.842 1.00 85.55 443 ILE C C 1
ATOM 4557 O O . ILE C 1 192 ? 45.354 -30.352 30.786 1.00 85.67 443 ILE C O 1
ATOM 4562 N N . LYS C 1 193 ? 45.292 -32.387 31.739 1.00 81.88 444 LYS C N 1
ATOM 4563 C CA . LYS C 1 193 ? 46.293 -32.056 32.739 1.00 81.53 444 LYS C CA 1
ATOM 4564 C C . LYS C 1 193 ? 47.702 -32.120 32.172 1.00 87.26 444 LYS C C 1
ATOM 4565 O O . LYS C 1 193 ? 48.038 -33.048 31.440 1.00 89.67 444 LYS C O 1
ATOM 4571 N N . ASN C 1 194 ? 48.535 -31.152 32.532 1.00 81.51 445 ASN C N 1
ATOM 4572 C CA . ASN C 1 194 ? 49.951 -31.173 32.181 1.00 79.62 445 ASN C CA 1
ATOM 4573 C C . ASN C 1 194 ? 50.722 -31.525 33.459 1.00 80.85 445 ASN C C 1
ATOM 4574 O O . ASN C 1 194 ? 51.069 -30.652 34.255 1.00 80.73 445 ASN C O 1
ATOM 4579 N N . TYR C 1 195 ? 50.935 -32.818 33.682 1.00 76.20 446 TYR C N 1
ATOM 4580 C CA . TYR C 1 195 ? 51.581 -33.306 34.896 1.00 76.31 446 TYR C CA 1
ATOM 4581 C C . TYR C 1 195 ? 52.963 -32.735 35.121 1.00 82.22 446 TYR C C 1
ATOM 4582 O O . TYR C 1 195 ? 53.407 -32.641 36.268 1.00 82.16 446 TYR C O 1
ATOM 4591 N N . GLY C 1 196 ? 53.636 -32.381 34.031 1.00 79.20 447 GLY C N 1
ATOM 4592 C CA . GLY C 1 196 ? 54.991 -31.857 34.096 1.00 79.29 447 GLY C CA 1
ATOM 4593 C C . GLY C 1 196 ? 55.811 -32.185 32.874 1.00 84.70 447 GLY C C 1
ATOM 4594 O O . GLY C 1 196 ? 55.323 -32.122 31.742 1.00 84.59 447 GLY C O 1
ATOM 4595 N N . GLY C 1 197 ? 57.052 -32.561 33.123 1.00 81.68 448 GLY C N 1
ATOM 4596 C CA . GLY C 1 197 ? 58.030 -32.831 32.083 1.00 80.98 448 GLY C CA 1
ATOM 4597 C C . GLY C 1 197 ? 59.255 -31.995 32.373 1.00 83.97 448 GLY C C 1
ATOM 4598 O O . GLY C 1 197 ? 59.374 -31.441 33.474 1.00 86.28 448 GLY C O 1
ATOM 4599 N N . THR C 1 198 ? 60.150 -31.866 31.396 1.00 77.98 449 THR C N 1
ATOM 4600 C CA . THR C 1 198 ? 61.338 -31.049 31.573 1.00 78.12 449 THR C CA 1
ATOM 4601 C C . THR C 1 198 ? 60.964 -29.567 31.565 1.00 86.06 449 THR C C 1
ATOM 4602 O O . THR C 1 198 ? 59.957 -29.184 30.969 1.00 84.93 449 THR C O 1
ATOM 4606 N N . TYR C 1 199 ? 61.739 -28.733 32.262 1.00 86.31 450 TYR C N 1
ATOM 4607 C CA . TYR C 1 199 ? 61.352 -27.339 32.421 1.00 87.61 450 TYR C CA 1
ATOM 4608 C C . TYR C 1 199 ? 62.519 -26.387 32.637 1.00 92.56 450 TYR C C 1
ATOM 4609 O O . TYR C 1 199 ? 63.550 -26.782 33.165 1.00 93.32 450 TYR C O 1
ATOM 4618 N N . THR C 1 200 ? 62.333 -25.120 32.257 1.00 88.43 451 THR C N 1
ATOM 4619 C CA . THR C 1 200 ? 63.276 -24.031 32.482 1.00 88.46 451 THR C CA 1
ATOM 4620 C C . THR C 1 200 ? 62.490 -22.739 32.499 1.00 96.32 451 THR C C 1
ATOM 4621 O O . THR C 1 200 ? 61.392 -22.669 31.934 1.00 96.40 451 THR C O 1
ATOM 4625 N N . GLY C 1 201 ? 63.060 -21.722 33.137 1.00 94.11 452 GLY C N 1
ATOM 4626 C CA . GLY C 1 201 ? 62.444 -20.400 33.171 1.00 93.86 452 GLY C CA 1
ATOM 4627 C C . GLY C 1 201 ? 62.306 -19.864 31.759 1.00 96.38 452 GLY C C 1
ATOM 4628 O O . GLY C 1 201 ? 63.226 -20.010 30.945 1.00 97.03 452 GLY C O 1
ATOM 4629 N N . HIS C 1 202 ? 61.130 -19.320 31.453 1.00 90.84 453 HIS C N 1
ATOM 4630 C CA . HIS C 1 202 ? 60.837 -18.850 30.122 1.00 90.79 453 HIS C CA 1
ATOM 4631 C C . HIS C 1 202 ? 59.774 -17.761 30.182 1.00 100.26 453 HIS C C 1
ATOM 4632 O O . HIS C 1 202 ? 59.091 -17.586 31.200 1.00 100.80 453 HIS C O 1
ATOM 4639 N N . THR C 1 203 ? 59.624 -17.041 29.076 1.00 98.95 454 THR C N 1
ATOM 4640 C CA . THR C 1 203 ? 58.655 -15.951 28.962 1.00 98.50 454 THR C CA 1
ATOM 4641 C C . THR C 1 203 ? 57.536 -16.342 28.017 1.00 102.84 454 THR C C 1
ATOM 4642 O O . THR C 1 203 ? 56.481 -15.714 28.037 1.00 101.26 454 THR C O 1
ATOM 4646 N N . GLN C 1 204 ? 57.770 -17.385 27.184 1.00 101.43 455 GLN C N 1
ATOM 4647 C CA . GLN C 1 204 ? 56.859 -17.806 26.127 1.00 101.19 455 GLN C CA 1
ATOM 4648 C C . GLN C 1 204 ? 57.127 -19.272 25.700 1.00 103.63 455 GLN C C 1
ATOM 4649 O O . GLN C 1 204 ? 58.239 -19.780 25.858 1.00 103.88 455 GLN C O 1
ATOM 4655 N N . VAL C 1 205 ? 56.112 -19.949 25.171 1.00 98.00 456 VAL C N 1
ATOM 4656 C CA . VAL C 1 205 ? 56.258 -21.352 24.765 1.00 96.93 456 VAL C CA 1
ATOM 4657 C C . VAL C 1 205 ? 55.934 -21.578 23.317 1.00 100.29 456 VAL C C 1
ATOM 4658 O O . VAL C 1 205 ? 54.893 -21.127 22.843 1.00 100.14 456 VAL C O 1
ATOM 4662 N N . TYR C 1 206 ? 56.789 -22.331 22.625 1.00 96.29 457 TYR C N 1
ATOM 4663 C CA . TYR C 1 206 ? 56.498 -22.784 21.274 1.00 95.23 457 TYR C CA 1
ATOM 4664 C C . TYR C 1 206 ? 56.117 -24.262 21.356 1.00 95.88 457 TYR C C 1
ATOM 4665 O O . TYR C 1 206 ? 56.902 -25.058 21.852 1.00 94.67 457 TYR C O 1
ATOM 4674 N N . TRP C 1 207 ? 54.937 -24.622 20.857 1.00 90.11 458 TRP C N 1
ATOM 4675 C CA . TRP C 1 207 ? 54.458 -25.991 20.895 1.00 88.90 458 TRP C CA 1
ATOM 4676 C C . TRP C 1 207 ? 54.476 -26.558 19.507 1.00 93.80 458 TRP C C 1
ATOM 4677 O O . TRP C 1 207 ? 53.843 -25.997 18.616 1.00 95.99 458 TRP C O 1
ATOM 4688 N N . ALA C 1 208 ? 55.154 -27.690 19.309 1.00 86.73 459 ALA C N 1
ATOM 4689 C CA . ALA C 1 208 ? 55.138 -28.370 18.019 1.00 83.82 459 ALA C CA 1
ATOM 4690 C C . ALA C 1 208 ? 53.751 -29.026 17.913 1.00 79.51 459 ALA C C 1
ATOM 4691 O O . ALA C 1 208 ? 53.019 -29.100 18.921 1.00 78.45 459 ALA C O 1
ATOM 4693 N N . PRO C 1 209 ? 53.331 -29.471 16.716 1.00 70.16 460 PRO C N 1
ATOM 4694 C CA . PRO C 1 209 ? 52.015 -30.121 16.629 1.00 69.60 460 PRO C CA 1
ATOM 4695 C C . PRO C 1 209 ? 51.944 -31.376 17.492 1.00 76.79 460 PRO C C 1
ATOM 4696 O O . PRO C 1 209 ? 52.972 -31.965 17.835 1.00 77.65 460 PRO C O 1
ATOM 4700 N N . TRP C 1 210 ? 50.740 -31.767 17.862 1.00 75.14 461 TRP C N 1
ATOM 4701 C CA . TRP C 1 210 ? 50.540 -32.969 18.643 1.00 77.15 461 TRP C CA 1
ATOM 4702 C C . TRP C 1 210 ? 49.093 -33.428 18.590 1.00 80.86 461 TRP C C 1
ATOM 4703 O O . TRP C 1 210 ? 48.195 -32.638 18.313 1.00 81.92 461 TRP C O 1
ATOM 4714 N N . THR C 1 211 ? 48.868 -34.710 18.810 1.00 74.98 462 THR C N 1
ATOM 4715 C CA . THR C 1 211 ? 47.522 -35.255 18.840 1.00 73.66 462 THR C CA 1
ATOM 4716 C C . THR C 1 211 ? 47.320 -35.973 20.149 1.00 78.60 462 THR C C 1
ATOM 4717 O O . THR C 1 211 ? 48.269 -36.491 20.753 1.00 78.74 462 THR C O 1
ATOM 4721 N N . ILE C 1 212 ? 46.073 -36.026 20.577 1.00 74.89 463 ILE C N 1
ATOM 4722 C CA . ILE C 1 212 ? 45.665 -36.752 21.761 1.00 73.72 463 ILE C CA 1
ATOM 4723 C C . ILE C 1 212 ? 44.287 -37.355 21.475 1.00 82.31 463 ILE C C 1
ATOM 4724 O O . ILE C 1 212 ? 43.469 -36.744 20.772 1.00 83.26 463 ILE C O 1
ATOM 4729 N N . MET C 1 213 ? 44.053 -38.575 21.938 1.00 80.05 464 MET C N 1
ATOM 4730 C CA . MET C 1 213 ? 42.758 -39.195 21.697 1.00 80.60 464 MET C CA 1
ATOM 4731 C C . MET C 1 213 ? 42.236 -39.873 22.930 1.00 87.81 464 MET C C 1
ATOM 4732 O O . MET C 1 213 ? 43.028 -40.245 23.785 1.00 89.14 464 MET C O 1
ATOM 4737 N N . TYR C 1 214 ? 40.915 -40.061 23.012 1.00 84.50 465 TYR C N 1
ATOM 4738 C CA . TYR C 1 214 ? 40.315 -40.731 24.143 1.00 84.45 465 TYR C CA 1
ATOM 4739 C C . TYR C 1 214 ? 39.084 -41.495 23.728 1.00 90.80 465 TYR C C 1
ATOM 4740 O O . TYR C 1 214 ? 38.517 -41.208 22.673 1.00 89.18 465 TYR C O 1
ATOM 4749 N N . PRO C 1 215 ? 38.650 -42.483 24.530 1.00 91.19 466 PRO C N 1
ATOM 4750 C CA . PRO C 1 215 ? 37.454 -43.252 24.156 1.00 92.97 466 PRO C CA 1
ATOM 4751 C C . PRO C 1 215 ? 36.197 -42.404 24.200 1.00 104.44 466 PRO C C 1
ATOM 4752 O O . PRO C 1 215 ? 36.006 -41.614 25.116 1.00 103.47 466 PRO C O 1
ATOM 4756 N N . CYS C 1 216 ? 35.354 -42.556 23.180 1.00 106.89 467 CYS C N 1
ATOM 4757 C CA . CYS C 1 216 ? 34.160 -41.744 23.004 1.00 108.50 467 CYS C CA 1
ATOM 4758 C C . CYS C 1 216 ? 33.181 -42.522 22.134 1.00 114.67 467 CYS C C 1
ATOM 4759 O O . CYS C 1 216 ? 33.465 -42.736 20.953 1.00 115.77 467 CYS C O 1
ATOM 4762 N N . ASN C 1 217 ? 32.036 -42.947 22.698 1.00 110.83 468 ASN C N 1
ATOM 4763 C CA . ASN C 1 217 ? 31.083 -43.753 21.924 1.00 110.98 468 ASN C CA 1
ATOM 4764 C C . ASN C 1 217 ? 29.784 -43.038 21.559 1.00 116.14 468 ASN C C 1
ATOM 4765 O O . ASN C 1 217 ? 28.729 -43.669 21.477 1.00 117.96 468 ASN C O 1
ATOM 4770 N N . VAL C 1 218 ? 29.858 -41.740 21.302 1.00 110.86 469 VAL C N 1
ATOM 4771 C CA . VAL C 1 218 ? 28.687 -40.958 20.920 1.00 120.20 469 VAL C CA 1
ATOM 4772 C C . VAL C 1 218 ? 28.617 -40.849 19.383 1.00 140.45 469 VAL C C 1
ATOM 4773 O O . VAL C 1 218 ? 27.601 -41.165 18.750 1.00 103.83 469 VAL C O 1
#

Nearest PDB structures (foldseek):
  4gu4-assembly1_A  TM=9.912E-01  e=1.929E-38  Mammalian orthoreovirus 1 Lang
  4odb-assembly1_B  TM=9.931E-01  e=6.909E-30  Mammalian orthoreovirus 1 Lang
  3s6y-assembly1_C  TM=7.541E-01  e=1.406E-18  Mammalian orthoreovirus 3 Dearing
  5mhr-assembly1_C  TM=9.230E-01  e=2.847E-16  Reovirus sp.
  2oj6-assembly2_E  TM=9.247E-01  e=6.841E-16  Reovirus sp.

GO terms:
  GO:0019028 viral capsid (C, IDA)

=== Feature glossary ===
A reading guide for the features in this record.

Start from the sequence.

  · Sequence gives the chain of amino acids in standard one-letter code (A=alanine, C=cysteine, …, Y=tyrosine), read N→C. It is the only feature that is directly encoded by the gene; all structural features are derived from the folded form of this sequence.

Fold it, and you get atomic coordinates and the backbone conformation that goes with them.

  · Structure coordinates are given as an mmCIF _atom_site loop: one row per atom with element, residue name, chain id, sequence number, and x/y/z position in Å. Only the four main-chain atoms per residue are included here; side chains are omitted to keep the record compact.

  · Backbone dihedral angles. Every residue except chain termini has a φ (preceding-C → N → Cα → C) and a ψ (N → Cα → C → next-N). They are reported in degrees following the IUPAC sign convention. Secondary structure is essentially a statement about which (φ, ψ) basin each residue occupies.

  · Eight-state secondary structure (DSSP): H is the canonical α-helix, G the tighter 3₁₀-helix, I the wider π-helix; E/B are β-structure, T and S are turns and bends, and '-' is everything else. DSSP derives these from the pattern of main-chain N–H···O=C hydrogen bonds, not from the sequence.

  · SS3 is a coarse helix/strand/coil call (letters a/b/c) made by the P-SEA algorithm from inter-Cα distances and dihedrals. It is less detailed than DSSP but needs only Cα positions.

Summarize the fold with a handful of shape descriptors and a per-residue structural alphabet.

  · Radius of gyration (Rg) is the root-mean-square distance of Cα atoms from their centroid — a single number for overall size and compactness. A globular domain of N residues has Rg ≈ 2.2·N^0.38 Å; an extended or disordered chain has a much larger Rg. The Cα contact count is the number of residue pairs whose Cα atoms are within 8 Å and are more than four positions apart in sequence — a standard proxy for tertiary packing density. The bounding box is the smallest axis-aligned box enclosing all Cα atoms.

  · 3Di is Foldseek's structural alphabet. Each residue is assigned one of twenty discrete states based on how its Cα sits relative to its spatial (not sequential) neighbors. Aligning 3Di strings finds structural homologs roughly as well as full 3D superposition, but orders of magnitude faster.

  · Solvent-accessible surface area (SASA) is the area in Å² traced out by the centre of a 1.4 Å probe sphere (a water molecule) rolled over the protein's van der Waals surface (Shrake–Rupley / Lee–Richards construction). Buried residues have near-zero SASA; fully exposed residues can exceed 200 Å². The total SASA scales roughly with the number of surface residues.

Ask how reliable the model is.

  · For AlphaFold models, the B-factor field carries pLDDT — the model's own estimate of local accuracy on a 0–100 scale. Regions with pLDDT<50 should be treated as essentially unmodeled; they often correspond to intrinsically disordered segments.

  · For experimental (PDB) structures, the B-factor (temperature factor) quantifies the positional spread of each atom in the crystal — a combination of thermal vibration and static disorder — in units of Å². High B-factors mark flexible loops or poorly resolved regions; low B-factors mark the rigid, well-ordered core.

  · Predicted Aligned Error (PAE) is an AlphaFold confidence matrix: entry (i, j) is the expected error in the position of residue j, in ångströms, when the prediction is superimposed on the true structure at residue i. Low PAE within a block of residues means that block is internally rigid and well-predicted; high PAE between two blocks means their relative placement is uncertain even if each block individually is confident.

Place it in context: what it resembles, what it is annotated as, and how it looks.

  · Structural nearest neighbors (via Foldseek easy-search vs the PDB). Reported per hit: target PDB id, E-value, and alignment TM-score. A TM-score above ~0.5 is the conventional threshold for 'same fold'.

  · Functional annotations link the protein to curated databases. InterPro entries identify conserved domains and families by matching the sequence against member-database signatures (Pfam, PROSITE, CDD, …). Gene Ontology (GO) terms describe molecular function, biological process, and cellular component in a controlled vocabulary. CATH places the structure in a hierarchical fold classification (Class/Architecture/Topology/Homologous-superfamily). The organism is the source species.

  · The contact map is a binary N×N matrix image: pixel (i, j) is dark where Cα_i and Cα_j are within 8 Å and |i−j|>4. Because the |i−j|>4 filter removes local helical contacts, off-diagonal stripes parallel to the main diagonal indicate parallel β-sheets; stripes perpendicular to it indicate antiparallel β-sheets. The Ramachandran plot scatters every residue's (φ, ψ) pair against the sterically allowed regions. The PAE heatmap renders the predicted-aligned-error matrix.

  · Six rendered views show the 3D structure from the faces of a cube — i.e. along ±x, ±y, ±z. Rendering representation is drawn randomly per protein from cartoon (secondary-structure ribbons), sticks (backbone bonds), or molecular surface; coloring is either N→C rainbow (blue at the N-terminus through red at the C-terminus) or one color per chain.